Protein AF-M2QZN6-F1 (afdb_monomer_lite)

Radius of gyration: 25.5 Å; chains: 1; bounding box: 57×61×71 Å

Secondary structure (DSSP, 8-state):
----TTTTTSPPS-THHHHHHHHHHHHHHHHTT-S---STTHHHHHHHH-----HHHHHGGGGEEEEEEB-TT--B--TTTS-SS-GGGS-TTTEEEE-SEEEPS---TT--PEEEEETTT--EEEES-TTT-EEEEHHHHHHHHHH-TT--HHHHHHHHHHH-TT-TTSSTT---GGGTT-SSS--TT--TT-HHHHHHHHHHHHHSS--HHHHHHHHHSTT-GGGGS-TT---HHHHHHHHHHHHHHHHHHHHH---------TT---GGGS-HHHHHHHHHHS-HHHHHHHHHT-HHHHHHHGGGHHHHHHHHHHHH-GGGSPPPGGGGGGTHHHHHHHHHHHHHHHHHHHHHTS---S----HHHHHHHHHH-HHHHHHHHHHHHHHHHHHHHHHTTSS---

pLDDT: mean 71.88, std 19.1, range [26.75, 97.06]

Sequence (406 aa):
MGYDSTCFISGYPVASCLNHVMTDYRDDLVEARLSGVAHNAYSDAMNRLLQPYTEEDEVTRQDMVLLGPFTPEDAYIHPLDVPREPVDAVRAGLIRAIHDVVPGGAPGDETQEAVFTARETGLKYAARARRHLAFVNAAALRILACAAPALTVQRLWVLKMKSEPFAERGIGGIDYGPVDQGGHYLQLHAVTADAHFDEWMVRLLRHGEPTEEDRWEMMMGAGNMWVFVRPDLFPVAEAIAQNGRSAQMRQIEHHTRRPVDVRPDARRFTFEGLPLDVLLLICSELTFAEILATSACSHRLFRTLSPNIDSVAYARLSRHERWYLPPEEDTGPWAHDRHWFEQRSAAAWAAQETLAGRDVGERRFPWFEYAKACRRSPSMRNRARIWHVAKQLEQLACRYGLFRDT

Foldseek 3Di:
DDLFAACLLAQALDPVVVVVLVVVVVVVVCVVPPPDDDDPVQVVLVVVVCDDDDPVSVVSLFFKKKWFFADPVRHHDPVVNPPVDPPVPSPLVRTDIQTNKDFDPDPDPPAPWTWIARPVPRDIDTHNDSQTMHIHTNLSVLLLCQLFVVCDSSLLSSQSCPQDSDDSQYRPPFCSDPSNLDPDDFCCPSVVPDPVSVVLVVVCVVVSDADPVRVLCCLPNPVVSLLNDALLDQCQLQLLVCVVVVCVLVVVLVVVPDPPPPPPPVPDPDLLPDDLVVNLVVLLVDDLVVLVVQLVVDVSSVNSCVVCVLVSLVSNCVPPVVLSDQDDPPSPPSCVSVVVSVVVNVVSVVVVCVVVVDDPPDPDRNSSSSVVVLVSDSSNVNSSSSSSSSNSSSVSSCVVVVDDDD

Structure (mmCIF, N/CA/C/O backbone):
data_AF-M2QZN6-F1
#
_entry.id   AF-M2QZN6-F1
#
loop_
_atom_site.group_PDB
_atom_site.id
_atom_site.type_symbol
_atom_site.label_atom_id
_atom_site.label_alt_id
_atom_site.label_comp_id
_atom_site.label_asym_id
_atom_site.label_entity_id
_atom_site.label_seq_id
_atom_site.pdbx_PDB_ins_code
_atom_site.Cartn_x
_atom_site.Cartn_y
_atom_site.Cartn_z
_atom_site.occupancy
_atom_site.B_iso_or_equiv
_atom_site.auth_seq_id
_atom_site.auth_comp_id
_atom_site.auth_asym_id
_atom_site.auth_atom_id
_atom_site.pdbx_PDB_model_num
ATOM 1 N N . MET A 1 1 ? 6.110 13.125 -23.639 1.00 26.75 1 MET A N 1
ATOM 2 C CA . MET A 1 1 ? 6.485 11.722 -23.960 1.00 26.75 1 MET A CA 1
ATOM 3 C C . MET A 1 1 ? 6.575 10.913 -22.663 1.00 26.75 1 MET A C 1
ATOM 5 O O . MET A 1 1 ? 7.553 11.059 -21.946 1.00 26.75 1 MET A O 1
ATOM 9 N N . GLY A 1 2 ? 5.557 10.103 -22.345 1.00 35.88 2 GLY A N 1
ATOM 10 C CA . GLY A 1 2 ? 5.409 9.402 -21.054 1.00 35.88 2 GLY A CA 1
ATOM 11 C C . GLY A 1 2 ? 6.319 8.180 -20.868 1.00 35.88 2 GLY A C 1
ATOM 12 O O . GLY A 1 2 ? 6.617 7.473 -21.831 1.00 35.88 2 GLY A O 1
ATOM 13 N N . TYR A 1 3 ? 6.801 7.960 -19.643 1.00 41.97 3 TYR A N 1
ATOM 14 C CA . TYR A 1 3 ? 7.689 6.865 -19.225 1.00 41.97 3 TYR A CA 1
ATOM 15 C C . TYR A 1 3 ? 6.861 5.631 -18.796 1.00 41.97 3 TYR A C 1
ATOM 17 O O . TYR A 1 3 ? 6.784 5.330 -17.613 1.00 41.97 3 TYR A O 1
ATOM 25 N N . ASP A 1 4 ? 6.181 4.938 -19.719 1.00 44.62 4 ASP A N 1
ATOM 26 C CA . ASP A 1 4 ? 4.982 4.163 -19.322 1.00 44.62 4 ASP A CA 1
ATOM 27 C C . ASP A 1 4 ? 5.138 2.665 -18.994 1.00 44.62 4 ASP A C 1
ATOM 29 O O . ASP A 1 4 ? 4.380 2.159 -18.176 1.00 44.62 4 ASP A O 1
ATOM 33 N N . SER A 1 5 ? 6.094 1.899 -19.531 1.00 37.72 5 SER A N 1
ATOM 34 C CA . SER A 1 5 ? 5.909 0.424 -19.567 1.00 37.72 5 SER A CA 1
ATOM 35 C C . SER A 1 5 ? 6.046 -0.345 -18.233 1.00 37.72 5 SER A C 1
ATOM 37 O O . SER A 1 5 ? 5.773 -1.544 -18.188 1.00 37.72 5 SER A O 1
ATOM 39 N N . THR A 1 6 ? 6.439 0.294 -17.128 1.00 43.25 6 THR A N 1
ATOM 40 C CA . THR A 1 6 ? 6.398 -0.305 -15.767 1.00 43.25 6 THR A CA 1
ATOM 41 C C . THR A 1 6 ? 5.898 0.634 -14.683 1.00 43.25 6 THR A C 1
ATOM 43 O O . THR A 1 6 ? 5.848 0.246 -13.511 1.00 43.25 6 THR A O 1
ATOM 46 N N . CYS A 1 7 ? 5.405 1.809 -15.082 1.00 49.59 7 CYS A N 1
ATOM 47 C CA . CYS A 1 7 ? 4.756 2.734 -14.167 1.00 49.59 7 CYS A CA 1
ATOM 48 C C . CYS A 1 7 ? 3.475 2.157 -13.538 1.00 49.59 7 CYS A C 1
ATOM 50 O O . CYS A 1 7 ? 2.935 2.731 -12.608 1.00 49.59 7 CYS A O 1
ATOM 52 N N . PHE A 1 8 ? 2.994 0.997 -13.990 1.00 52.66 8 PHE A N 1
ATOM 53 C CA . PHE A 1 8 ? 1.755 0.380 -13.518 1.00 52.66 8 PHE A CA 1
ATOM 54 C C . PHE A 1 8 ? 1.855 -0.249 -12.119 1.00 52.66 8 PHE A C 1
ATOM 56 O O . PHE A 1 8 ? 0.864 -0.258 -11.383 1.00 52.66 8 PHE A O 1
ATOM 63 N N . ILE A 1 9 ? 3.045 -0.723 -11.719 1.00 52.81 9 ILE A N 1
ATOM 64 C CA . ILE A 1 9 ? 3.308 -1.184 -10.341 1.00 52.81 9 ILE A CA 1
ATOM 65 C C . ILE A 1 9 ? 3.603 0.020 -9.433 1.00 52.81 9 ILE A C 1
ATOM 67 O O . ILE A 1 9 ? 3.348 -0.029 -8.236 1.00 52.81 9 ILE A O 1
ATOM 71 N N . SER A 1 10 ? 4.104 1.128 -9.977 1.00 51.44 10 SER A N 1
ATOM 72 C CA . SER A 1 10 ? 4.446 2.312 -9.195 1.00 51.44 10 SER A CA 1
ATOM 73 C C . SER A 1 10 ? 3.294 3.305 -9.101 1.00 51.44 10 SER A C 1
ATOM 75 O O . SER A 1 10 ? 2.750 3.732 -10.110 1.00 51.44 10 SER A O 1
ATOM 77 N N . GLY A 1 11 ? 2.978 3.785 -7.900 1.00 44.12 11 GLY A N 1
ATOM 78 C CA . GLY A 1 11 ? 2.454 5.147 -7.824 1.00 44.12 11 GLY A CA 1
ATOM 79 C C . GLY A 1 11 ? 3.472 6.090 -8.461 1.00 44.12 11 GLY A C 1
ATOM 80 O O . GLY A 1 11 ? 4.672 5.935 -8.211 1.00 44.12 11 GLY A O 1
ATOM 81 N N . TYR A 1 12 ? 3.030 7.010 -9.322 1.00 45.12 12 TYR A N 1
ATOM 82 C CA . TYR A 1 12 ? 3.935 8.035 -9.840 1.00 45.12 12 TYR A CA 1
ATOM 83 C C . TYR A 1 12 ? 4.616 8.745 -8.662 1.00 45.12 12 TYR A C 1
ATOM 85 O O . TYR A 1 12 ? 3.976 8.983 -7.639 1.00 45.12 12 TYR A O 1
ATOM 93 N N . PRO A 1 13 ? 5.909 9.077 -8.762 1.00 36.53 13 PRO A N 1
ATOM 94 C CA . PRO A 1 13 ? 6.612 9.686 -7.644 1.00 36.53 13 PRO A CA 1
ATOM 95 C C . PRO A 1 13 ? 6.157 11.118 -7.320 1.00 36.53 13 PRO A C 1
ATOM 97 O O . PRO A 1 13 ? 6.645 11.666 -6.339 1.00 36.53 13 PRO A O 1
ATOM 100 N N . VAL A 1 14 ? 5.262 11.762 -8.088 1.00 41.94 14 VAL A N 1
ATOM 101 C CA . VAL A 1 14 ? 5.039 13.204 -7.905 1.00 41.94 14 VAL A CA 1
ATOM 102 C C . VAL A 1 14 ? 3.626 13.688 -8.243 1.00 41.94 14 VAL A C 1
ATOM 104 O O . VAL A 1 14 ? 3.119 13.484 -9.345 1.00 41.94 14 VAL A O 1
ATOM 107 N N . ALA A 1 15 ? 3.059 14.485 -7.332 1.00 33.88 15 ALA A N 1
ATOM 108 C CA . ALA A 1 15 ? 1.931 15.381 -7.595 1.00 33.88 15 ALA A CA 1
ATOM 109 C C . ALA A 1 15 ? 2.261 16.475 -8.640 1.00 33.88 15 ALA A C 1
ATOM 111 O O . ALA A 1 15 ? 1.367 17.151 -9.128 1.00 33.88 15 ALA A O 1
ATOM 112 N N . SER A 1 16 ? 3.518 16.649 -9.062 1.00 36.59 16 SER A N 1
ATOM 113 C CA . SER A 1 16 ? 3.867 17.564 -10.160 1.00 36.59 16 SER A CA 1
ATOM 114 C C . SER A 1 16 ? 3.397 17.053 -11.527 1.00 36.59 16 SER A C 1
ATOM 116 O O . SER A 1 16 ? 3.190 17.854 -12.437 1.00 36.59 16 SER A O 1
ATOM 118 N N . CYS A 1 17 ? 3.134 15.749 -11.670 1.00 38.88 17 CYS A N 1
ATOM 119 C CA . CYS A 1 17 ? 2.478 15.218 -12.861 1.00 38.88 17 CYS A CA 1
ATOM 120 C C . CYS A 1 17 ? 0.995 15.600 -12.917 1.00 38.88 17 CYS A C 1
ATOM 122 O O . CYS A 1 17 ? 0.486 15.726 -14.018 1.00 38.88 17 CYS A O 1
ATOM 124 N N . LEU A 1 18 ? 0.319 15.892 -11.793 1.00 37.91 18 LEU A N 1
ATOM 125 C CA . LEU A 1 18 ? -0.988 16.565 -11.854 1.00 37.91 18 LEU A CA 1
ATOM 126 C C . LEU A 1 18 ? -0.860 17.892 -12.598 1.00 37.91 18 LEU A C 1
ATOM 128 O O . LEU A 1 18 ? -1.721 18.212 -13.399 1.00 37.91 18 LEU A O 1
ATOM 132 N N . ASN A 1 19 ? 0.213 18.651 -12.351 1.00 38.59 19 ASN A N 1
ATOM 133 C CA . ASN A 1 19 ? 0.427 19.930 -13.019 1.00 38.59 19 ASN A CA 1
ATOM 134 C C . ASN A 1 19 ? 0.711 19.732 -14.506 1.00 38.59 19 ASN A C 1
ATOM 136 O O . ASN A 1 19 ? 0.134 20.453 -15.305 1.00 38.59 19 ASN A O 1
ATOM 140 N N . HIS A 1 20 ? 1.540 18.757 -14.898 1.00 39.50 20 HIS A N 1
ATOM 141 C CA . HIS A 1 20 ? 1.741 18.442 -16.320 1.00 39.50 20 HIS A CA 1
ATOM 142 C C . HIS A 1 20 ? 0.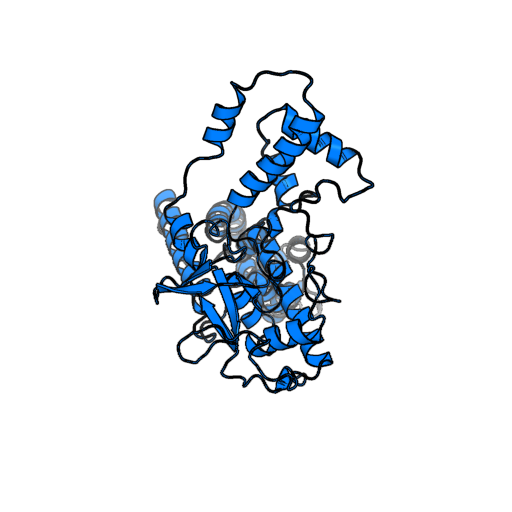467 17.939 -16.987 1.00 39.50 20 HIS A C 1
ATOM 144 O O . HIS A 1 20 ? 0.142 18.410 -18.061 1.00 39.50 20 HIS A O 1
ATOM 150 N N . VAL A 1 21 ? -0.312 17.084 -16.330 1.00 39.78 21 VAL A N 1
ATOM 151 C CA . VAL A 1 21 ? -1.560 16.578 -16.902 1.00 39.78 21 VAL A CA 1
ATOM 152 C C . VAL A 1 21 ? -2.623 17.668 -16.970 1.00 39.78 21 VAL A C 1
ATOM 154 O O . VAL A 1 21 ? -3.276 17.795 -17.990 1.00 39.78 21 VAL A O 1
ATOM 157 N N . MET A 1 22 ? -2.752 18.521 -15.952 1.00 42.62 22 MET A N 1
ATOM 158 C CA . MET A 1 22 ? -3.617 19.706 -15.995 1.00 42.62 22 MET A CA 1
ATOM 159 C C . MET A 1 22 ? -3.134 20.742 -17.021 1.00 42.62 22 MET A C 1
ATOM 161 O O . MET A 1 22 ? -3.959 21.498 -17.522 1.00 42.62 22 MET A O 1
ATOM 165 N N . THR A 1 23 ? -1.832 20.791 -17.335 1.00 46.97 23 THR A N 1
ATOM 166 C CA . THR A 1 23 ? -1.260 21.650 -18.389 1.00 46.97 23 THR A CA 1
ATOM 167 C C . THR A 1 23 ? -1.550 21.071 -19.772 1.00 46.97 23 THR A C 1
ATOM 169 O O . THR A 1 23 ? -2.110 21.786 -20.589 1.00 46.97 23 THR A O 1
ATOM 172 N N . ASP A 1 24 ? -1.300 19.780 -19.998 1.00 42.75 24 ASP A N 1
ATOM 173 C CA . ASP A 1 24 ? -1.581 19.085 -21.262 1.00 42.75 24 ASP A CA 1
ATOM 174 C C . ASP A 1 24 ? -3.092 19.109 -21.575 1.00 42.75 24 ASP A C 1
ATOM 176 O O . ASP A 1 24 ? -3.499 19.509 -22.661 1.00 42.75 24 ASP A O 1
ATOM 180 N N . TYR A 1 25 ? -3.951 18.811 -20.587 1.00 45.28 25 TYR A N 1
ATOM 181 C CA . TYR A 1 25 ? -5.410 18.906 -20.742 1.00 45.28 25 TYR A CA 1
ATOM 182 C C . TYR A 1 25 ? -5.866 20.337 -21.009 1.00 45.28 25 TYR A C 1
ATOM 184 O O . TYR A 1 25 ? -6.856 20.559 -21.701 1.00 45.28 25 TYR A O 1
ATOM 192 N N . ARG A 1 26 ? -5.179 21.324 -20.423 1.00 48.44 26 ARG A N 1
ATOM 193 C CA . ARG A 1 26 ? -5.473 22.735 -20.649 1.00 48.44 26 ARG A CA 1
ATOM 194 C C . ARG A 1 26 ? -5.043 23.161 -22.037 1.00 48.44 26 ARG A C 1
ATOM 196 O O . ARG A 1 26 ? -5.796 23.920 -22.617 1.00 48.44 26 ARG A O 1
ATOM 203 N N . ASP A 1 27 ? -3.910 22.715 -22.557 1.00 46.84 27 ASP A N 1
ATOM 204 C CA . ASP A 1 27 ? -3.474 23.055 -23.912 1.00 46.84 27 ASP A CA 1
ATOM 205 C C . ASP A 1 27 ? -4.438 22.448 -24.945 1.00 46.84 27 ASP A C 1
ATOM 207 O O . ASP A 1 27 ? -4.910 23.170 -25.826 1.00 46.84 27 ASP A O 1
ATOM 211 N N . ASP A 1 28 ? -4.893 21.212 -24.722 1.00 44.75 28 ASP A N 1
ATOM 212 C CA . ASP A 1 28 ? -5.930 20.561 -25.533 1.00 44.75 28 ASP A CA 1
ATOM 213 C C . ASP A 1 28 ? -7.305 21.268 -25.414 1.00 44.75 28 ASP A C 1
ATOM 215 O O . ASP A 1 28 ? -8.012 21.476 -26.406 1.00 44.75 28 ASP A O 1
ATOM 219 N N . LEU A 1 29 ? -7.700 21.712 -24.210 1.00 43.66 29 LEU A N 1
ATOM 220 C CA . LEU A 1 29 ? -8.939 22.483 -23.995 1.00 43.66 29 LEU A CA 1
ATOM 221 C C . LEU A 1 29 ? -8.840 23.945 -24.436 1.00 43.66 29 LEU A C 1
ATOM 223 O O . LEU A 1 29 ? -9.863 24.541 -24.764 1.00 43.66 29 LEU A O 1
ATOM 227 N N . VAL A 1 30 ? -7.656 24.552 -24.406 1.00 46.91 30 VAL A N 1
ATOM 228 C CA . VAL A 1 30 ? -7.392 25.917 -24.872 1.00 46.91 30 VAL A CA 1
ATOM 229 C C . VAL A 1 30 ? -7.416 25.923 -26.391 1.00 46.91 30 VAL A C 1
ATOM 231 O O . VAL A 1 30 ? -8.093 26.788 -26.941 1.00 46.91 30 VAL A O 1
ATOM 234 N N . GLU A 1 31 ? -6.826 24.932 -27.066 1.00 46.59 31 GLU A N 1
ATOM 235 C CA . GLU A 1 31 ? -7.016 24.733 -28.509 1.00 46.59 31 GLU A CA 1
ATOM 236 C C . GLU A 1 31 ? -8.497 24.522 -28.862 1.00 46.59 31 GLU A C 1
ATOM 238 O O . GLU A 1 31 ? -8.995 25.136 -29.808 1.00 46.59 31 GLU A O 1
ATOM 243 N N . ALA A 1 32 ? -9.248 23.770 -28.048 1.00 41.38 32 ALA A N 1
ATOM 244 C CA . ALA A 1 32 ? -10.694 23.602 -28.230 1.00 41.38 32 ALA A CA 1
ATOM 245 C C . ALA A 1 32 ? -11.526 24.865 -27.910 1.00 41.38 32 ALA A C 1
ATOM 247 O O . ALA A 1 32 ? -12.707 24.938 -28.264 1.00 41.38 32 ALA A O 1
ATOM 248 N N . ARG A 1 33 ? -10.952 25.865 -27.225 1.00 42.22 33 ARG A N 1
ATOM 249 C CA . ARG A 1 33 ? -11.697 26.988 -26.626 1.00 42.22 33 ARG A CA 1
ATOM 250 C C . ARG A 1 33 ? -11.047 28.352 -26.851 1.00 42.22 33 ARG A C 1
ATOM 252 O O . ARG A 1 33 ? -11.310 29.285 -26.088 1.00 42.22 33 ARG A O 1
ATOM 259 N N . LEU A 1 34 ? -10.286 28.508 -27.938 1.00 43.38 34 LEU A N 1
ATOM 260 C CA . LEU A 1 34 ? -9.894 29.793 -28.538 1.00 43.38 34 LEU A CA 1
ATOM 261 C C . LEU A 1 34 ? -11.126 30.586 -29.047 1.00 43.38 34 LEU A C 1
ATOM 263 O O . LEU A 1 34 ? -11.239 30.947 -30.214 1.00 43.38 34 LEU A O 1
ATOM 267 N N . SER A 1 35 ? -12.049 30.905 -28.132 1.00 43.69 35 SER A N 1
ATOM 268 C CA . SER A 1 35 ? -13.144 31.871 -28.262 1.00 43.69 35 SER A CA 1
ATOM 269 C C . SER A 1 35 ? -13.063 32.971 -27.185 1.00 43.69 35 SER A C 1
ATOM 271 O O . SER A 1 35 ? -14.082 33.525 -26.782 1.00 43.69 35 SER A O 1
ATOM 273 N N . GLY A 1 36 ? -11.847 33.281 -26.719 1.00 47.88 36 GLY A N 1
ATOM 274 C CA . GLY A 1 36 ? -11.495 34.546 -26.064 1.00 47.88 36 GLY A CA 1
ATOM 275 C C . GLY A 1 36 ? -11.960 34.737 -24.616 1.00 47.88 36 GLY A C 1
ATOM 276 O O . GLY A 1 36 ? -13.018 35.308 -24.382 1.00 47.88 36 GLY A O 1
ATOM 277 N N . VAL A 1 37 ? -11.108 34.398 -23.638 1.00 41.50 37 VAL A N 1
ATOM 278 C CA . VAL A 1 37 ? -11.142 34.985 -22.280 1.00 41.50 37 VAL A CA 1
ATOM 279 C C . VAL A 1 37 ? -9.711 35.169 -21.745 1.00 41.50 37 VAL A C 1
ATOM 281 O O . VAL A 1 37 ? -8.831 34.347 -21.988 1.00 41.50 37 VAL A O 1
ATOM 284 N N . ALA A 1 38 ? -9.493 36.294 -21.055 1.00 46.22 38 ALA A N 1
ATOM 285 C CA . ALA A 1 38 ? -8.208 36.879 -20.674 1.00 46.22 38 ALA A CA 1
ATOM 286 C C . ALA A 1 38 ? -7.396 36.093 -19.620 1.00 46.22 38 ALA A C 1
ATOM 288 O O . ALA A 1 38 ? -7.928 35.536 -18.664 1.00 46.22 38 ALA A O 1
ATOM 289 N N . HIS A 1 39 ? -6.071 36.136 -19.789 1.00 47.78 39 HIS A N 1
ATOM 290 C CA . HIS A 1 39 ? -5.070 35.214 -19.237 1.00 47.78 39 HIS A CA 1
ATOM 291 C C . HIS A 1 39 ? -4.525 35.570 -17.833 1.00 47.78 39 HIS A C 1
ATOM 293 O O . HIS A 1 39 ? -3.763 34.800 -17.254 1.00 47.78 39 HIS A O 1
ATOM 299 N N . ASN A 1 40 ? -4.900 36.717 -17.254 1.00 40.69 40 ASN A N 1
ATOM 300 C CA . ASN A 1 40 ? -4.046 37.357 -16.238 1.00 40.69 40 ASN A CA 1
ATOM 301 C C . ASN A 1 40 ? -4.440 37.097 -14.770 1.00 40.69 40 ASN A C 1
ATOM 303 O O . ASN A 1 40 ? -3.596 37.251 -13.900 1.00 40.69 40 ASN A O 1
ATOM 307 N N . ALA A 1 41 ? -5.665 36.647 -14.472 1.00 37.47 41 ALA A N 1
ATOM 308 C CA . ALA A 1 41 ? -6.057 36.249 -13.105 1.00 37.47 41 ALA A CA 1
ATOM 309 C C . ALA A 1 41 ? -5.704 34.779 -12.777 1.00 37.47 41 ALA A C 1
ATOM 311 O O . ALA A 1 41 ? -5.713 34.363 -11.623 1.00 37.47 41 ALA A O 1
ATOM 312 N N . TYR A 1 42 ? -5.375 33.995 -13.808 1.00 39.81 42 TYR A N 1
ATOM 313 C CA . TYR A 1 42 ? -5.156 32.549 -13.748 1.00 39.81 42 TYR A CA 1
ATOM 314 C C . TYR A 1 42 ? -3.762 32.171 -13.216 1.00 39.81 42 TYR A C 1
ATOM 316 O O . TYR A 1 42 ? -3.611 31.180 -12.505 1.00 39.81 42 TYR A O 1
ATOM 324 N N . SER A 1 43 ? -2.742 32.981 -13.522 1.00 37.41 43 SER A N 1
ATOM 325 C CA . SER A 1 43 ? -1.364 32.731 -13.081 1.00 37.41 43 SER A CA 1
ATOM 326 C C . SER A 1 43 ? -1.209 32.832 -11.562 1.00 37.41 43 SER A C 1
ATOM 328 O O . SER A 1 43 ? -0.421 32.093 -10.985 1.00 37.41 43 SER A O 1
ATOM 330 N N . ASP A 1 44 ? -1.971 33.705 -10.901 1.00 35.38 44 ASP A N 1
ATOM 331 C CA . ASP A 1 44 ? -1.822 33.953 -9.464 1.00 35.38 44 ASP A CA 1
ATOM 332 C C . ASP A 1 44 ? -2.529 32.904 -8.593 1.00 35.38 44 ASP A C 1
ATOM 334 O O . ASP A 1 44 ? -2.038 32.592 -7.509 1.00 35.38 44 ASP A O 1
ATOM 338 N N . ALA A 1 45 ? -3.635 32.315 -9.065 1.00 34.03 45 ALA A N 1
ATOM 339 C CA . ALA A 1 45 ? -4.290 31.177 -8.407 1.00 34.03 45 ALA A CA 1
ATOM 340 C C . ALA A 1 45 ? -3.482 29.879 -8.595 1.00 34.03 45 ALA A C 1
ATOM 342 O O . ALA A 1 45 ? -3.273 29.129 -7.640 1.00 34.03 45 ALA A O 1
ATOM 343 N N . MET A 1 46 ? -2.918 29.672 -9.794 1.00 33.53 46 MET A N 1
ATOM 344 C CA . MET A 1 46 ? -1.970 28.588 -10.067 1.00 33.53 46 MET A CA 1
ATOM 345 C C . MET A 1 46 ? -0.704 28.725 -9.221 1.00 33.53 46 MET A C 1
ATOM 347 O O . MET A 1 46 ? -0.334 27.774 -8.553 1.00 33.53 46 MET A O 1
ATOM 351 N N . ASN A 1 47 ? -0.084 29.904 -9.133 1.00 35.69 47 ASN A N 1
ATOM 352 C CA . ASN A 1 47 ? 1.114 30.110 -8.307 1.00 35.69 47 ASN A CA 1
ATOM 353 C C . ASN A 1 47 ? 0.881 29.859 -6.802 1.00 35.69 47 ASN A C 1
ATOM 355 O O . ASN A 1 47 ? 1.821 29.513 -6.088 1.00 35.69 47 ASN A O 1
ATOM 359 N N . ARG A 1 48 ? -0.363 29.979 -6.313 1.00 33.78 48 ARG A N 1
ATOM 360 C CA . ARG A 1 48 ? -0.739 29.617 -4.931 1.00 33.78 48 ARG A CA 1
ATOM 361 C C . ARG A 1 48 ? -0.951 28.111 -4.736 1.00 33.78 48 ARG A C 1
ATOM 363 O O . ARG A 1 48 ? -0.694 27.617 -3.643 1.00 33.78 48 ARG A O 1
ATOM 370 N N . LEU A 1 49 ? -1.367 27.390 -5.780 1.00 30.77 49 LEU A N 1
ATOM 371 C CA . LEU A 1 49 ? -1.406 25.918 -5.847 1.00 30.77 49 LEU A CA 1
ATOM 372 C C . LEU A 1 49 ? -0.024 25.294 -6.141 1.00 30.77 49 LEU A C 1
ATOM 374 O O . LEU A 1 49 ? 0.194 24.123 -5.845 1.00 30.77 49 LEU A O 1
ATOM 378 N N . LEU A 1 50 ? 0.902 26.086 -6.688 1.00 35.12 50 LEU A N 1
ATOM 379 C CA . LEU A 1 50 ? 2.276 25.745 -7.076 1.00 35.12 50 LEU A CA 1
ATOM 380 C C . LEU A 1 50 ? 3.327 26.189 -6.036 1.00 35.12 50 LEU A C 1
ATOM 382 O O . LEU A 1 50 ? 4.468 26.469 -6.412 1.00 35.12 50 LEU A O 1
ATOM 386 N N . GLN A 1 51 ? 2.985 26.286 -4.741 1.00 27.86 51 GLN A N 1
ATOM 387 C CA . GLN A 1 51 ? 4.023 26.522 -3.730 1.00 27.86 51 GLN A CA 1
ATOM 388 C C . GLN A 1 51 ? 5.134 25.457 -3.844 1.00 27.86 51 GLN A C 1
ATOM 390 O O . GLN A 1 51 ? 4.843 24.284 -4.092 1.00 27.86 51 GLN A O 1
ATOM 395 N N . PRO A 1 52 ? 6.406 25.878 -3.736 1.00 31.70 52 PRO A N 1
ATOM 396 C CA . PRO A 1 52 ? 7.557 25.071 -4.109 1.00 31.70 52 PRO A CA 1
ATOM 397 C C . PRO A 1 52 ? 7.757 23.913 -3.133 1.00 31.70 52 PRO A C 1
ATOM 399 O O . PRO A 1 52 ? 7.497 24.060 -1.942 1.00 31.70 52 PRO A O 1
ATOM 402 N N . TYR A 1 53 ? 8.248 22.800 -3.686 1.00 30.06 53 TYR A N 1
ATOM 403 C CA . TYR A 1 53 ? 8.999 21.723 -3.036 1.00 30.06 53 TYR A CA 1
ATOM 404 C C . TYR A 1 53 ? 9.252 21.926 -1.537 1.00 30.06 53 TYR A C 1
ATOM 406 O O . TYR A 1 53 ? 9.966 22.849 -1.138 1.00 30.06 53 TYR A O 1
ATOM 414 N N . THR A 1 54 ? 8.737 21.020 -0.712 1.00 38.28 54 THR A N 1
ATOM 415 C CA . THR A 1 54 ? 9.237 20.880 0.659 1.00 38.28 54 THR A CA 1
ATOM 416 C C . THR A 1 54 ? 10.595 20.165 0.633 1.00 38.28 54 THR A C 1
ATOM 418 O O . THR A 1 54 ? 10.885 19.418 -0.300 1.00 38.28 54 THR A O 1
ATOM 421 N N . GLU A 1 55 ? 11.441 20.334 1.654 1.00 38.16 55 GLU A N 1
ATOM 422 C CA . GLU A 1 55 ? 12.678 19.531 1.797 1.00 38.16 55 GLU A CA 1
ATOM 423 C C . GLU A 1 55 ? 12.381 18.012 1.805 1.00 38.16 55 GLU A C 1
ATOM 425 O O . GLU A 1 55 ? 13.221 17.195 1.436 1.00 38.16 55 GLU A O 1
ATOM 430 N N . GLU A 1 56 ? 11.146 17.628 2.140 1.00 39.44 56 GLU A N 1
ATOM 431 C CA . GLU A 1 56 ? 10.638 16.256 2.096 1.00 39.44 56 GLU A CA 1
ATOM 432 C C . GLU A 1 56 ? 10.380 15.750 0.651 1.00 39.44 56 GLU A C 1
ATOM 434 O O . GLU A 1 56 ? 10.504 14.549 0.374 1.00 39.44 56 GLU A O 1
ATOM 439 N N . ASP A 1 57 ? 10.127 16.665 -0.296 1.00 37.72 57 ASP A N 1
ATOM 440 C CA . ASP A 1 57 ? 9.986 16.400 -1.738 1.00 37.72 57 ASP A CA 1
ATOM 441 C C . ASP A 1 57 ? 11.347 16.275 -2.471 1.00 37.72 57 ASP A C 1
ATOM 443 O O . ASP A 1 57 ? 11.438 15.716 -3.567 1.00 37.72 57 ASP A O 1
ATOM 447 N N . GLU A 1 58 ? 12.442 16.773 -1.881 1.00 37.88 58 GLU A N 1
ATOM 448 C CA . GLU A 1 58 ? 13.801 16.568 -2.413 1.00 37.88 58 GLU A CA 1
ATOM 449 C C . GLU A 1 58 ? 14.405 15.222 -1.991 1.00 37.88 58 GLU A C 1
ATOM 451 O O . GLU A 1 58 ? 15.121 14.596 -2.780 1.00 37.88 58 GLU A O 1
ATOM 456 N N . VAL A 1 59 ? 14.058 14.720 -0.801 1.00 44.91 59 VAL A N 1
ATOM 457 C CA . VAL A 1 59 ? 14.435 13.368 -0.347 1.00 44.91 59 VAL A CA 1
ATOM 458 C C . VAL A 1 59 ? 13.765 12.283 -1.211 1.00 44.91 59 VAL A C 1
ATOM 460 O O . VAL A 1 59 ? 14.330 11.217 -1.431 1.00 44.91 59 VAL A O 1
ATOM 463 N N . THR A 1 60 ? 12.608 12.572 -1.811 1.00 43.09 60 THR A N 1
ATOM 464 C CA . THR A 1 60 ? 11.836 11.643 -2.665 1.00 43.09 60 THR A CA 1
ATOM 465 C C . THR A 1 60 ? 12.348 11.466 -4.090 1.00 43.09 60 THR A C 1
ATOM 467 O O . THR A 1 60 ? 11.893 10.569 -4.804 1.00 43.09 60 THR A O 1
ATOM 470 N N . ARG A 1 61 ? 13.350 12.241 -4.524 1.00 45.78 61 ARG A N 1
ATOM 471 C CA . ARG A 1 61 ? 14.077 11.946 -5.774 1.00 45.78 61 ARG A CA 1
ATOM 472 C C . ARG A 1 61 ? 14.890 10.642 -5.708 1.00 45.78 61 ARG A C 1
ATOM 474 O O . ARG A 1 61 ? 15.358 10.198 -6.750 1.00 45.78 61 ARG A O 1
ATOM 481 N N . GLN A 1 62 ? 15.009 10.028 -4.529 1.00 56.28 62 GLN A N 1
ATOM 482 C CA . GLN A 1 62 ? 15.733 8.775 -4.285 1.00 56.28 62 GLN A CA 1
ATOM 483 C C . GLN A 1 62 ? 14.946 7.503 -4.659 1.00 56.28 62 GLN A C 1
ATOM 485 O O . GLN A 1 62 ? 15.497 6.402 -4.639 1.00 56.28 62 GLN A O 1
ATOM 490 N N . ASP A 1 63 ? 13.668 7.627 -5.037 1.00 67.81 63 ASP A N 1
ATOM 491 C CA . ASP A 1 63 ? 12.758 6.481 -5.162 1.00 67.81 63 ASP A CA 1
ATOM 492 C C . ASP A 1 63 ? 12.622 5.900 -6.576 1.00 67.81 63 ASP A C 1
ATOM 494 O O . ASP A 1 63 ? 11.898 4.920 -6.758 1.00 67.81 63 ASP A O 1
ATOM 498 N N . MET A 1 64 ? 13.272 6.453 -7.605 1.00 75.81 64 MET A N 1
ATOM 499 C CA . MET A 1 64 ? 13.210 5.830 -8.930 1.00 75.81 64 MET A CA 1
ATOM 500 C C . MET A 1 64 ? 14.213 4.680 -9.016 1.00 75.81 64 MET A C 1
ATOM 502 O O . MET A 1 64 ? 15.402 4.848 -8.747 1.00 75.81 64 MET A O 1
ATOM 506 N N . VAL A 1 65 ? 13.714 3.510 -9.411 1.00 77.00 65 VAL A N 1
ATOM 507 C CA . VAL A 1 65 ? 14.505 2.297 -9.586 1.00 77.00 65 VAL A CA 1
ATOM 508 C C . VAL A 1 65 ? 14.483 1.879 -11.046 1.00 77.00 65 VAL A C 1
ATOM 510 O O . VAL A 1 65 ? 13.415 1.709 -11.643 1.00 77.00 65 VAL A O 1
ATOM 513 N N . LEU A 1 66 ? 15.672 1.685 -11.608 1.00 81.19 66 LEU A N 1
ATOM 514 C CA . LEU A 1 66 ? 15.860 1.123 -12.935 1.00 81.19 66 LEU A CA 1
ATOM 515 C C . LEU A 1 66 ? 16.098 -0.386 -12.823 1.00 81.19 66 LEU A C 1
ATOM 517 O O . LEU A 1 66 ? 17.073 -0.834 -12.226 1.00 81.19 66 LEU A O 1
ATOM 521 N N . LEU A 1 67 ? 15.205 -1.173 -13.410 1.00 79.19 67 LEU A N 1
ATOM 522 C CA . LEU A 1 67 ? 15.298 -2.626 -13.484 1.00 79.19 67 LEU A CA 1
ATOM 523 C C . LEU A 1 67 ? 15.746 -3.054 -14.876 1.00 79.19 67 LEU A C 1
ATOM 525 O O . LEU A 1 67 ? 15.162 -2.638 -15.880 1.00 79.19 67 LEU A O 1
ATOM 529 N N . GLY A 1 68 ? 16.736 -3.935 -14.942 1.00 82.12 68 GLY A N 1
ATOM 530 C CA . GLY A 1 68 ? 17.251 -4.415 -16.215 1.00 82.12 68 GLY A CA 1
ATOM 531 C C . GLY A 1 68 ? 18.493 -5.287 -16.087 1.00 82.12 68 GLY A C 1
ATOM 532 O O . GLY A 1 68 ? 18.948 -5.558 -14.974 1.00 82.12 68 GLY A O 1
ATOM 533 N N . PRO A 1 69 ? 19.026 -5.747 -17.228 1.00 82.12 69 PRO A N 1
ATOM 534 C CA . PRO A 1 69 ? 20.316 -6.412 -17.301 1.00 82.12 69 PRO A CA 1
ATOM 535 C C . PRO A 1 69 ? 21.465 -5.397 -17.224 1.00 82.12 69 PRO A C 1
ATOM 537 O O . PRO A 1 69 ? 21.588 -4.499 -18.059 1.00 82.12 69 PRO A O 1
ATOM 540 N N . PHE A 1 70 ? 22.329 -5.579 -16.233 1.00 81.69 70 PHE A N 1
ATOM 541 C CA . PHE A 1 70 ? 23.519 -4.781 -15.977 1.00 81.69 70 PHE A CA 1
ATOM 542 C C . PHE A 1 70 ? 24.728 -5.690 -15.736 1.00 81.69 70 PHE A C 1
ATOM 544 O O . PHE A 1 70 ? 24.595 -6.823 -15.263 1.00 81.69 70 PHE A O 1
ATOM 551 N N . THR A 1 71 ? 25.924 -5.204 -16.057 1.00 79.50 71 THR A N 1
ATOM 552 C CA . THR A 1 71 ? 27.175 -5.860 -15.662 1.00 79.50 71 THR A CA 1
ATOM 553 C C . THR A 1 71 ? 27.394 -5.727 -14.144 1.00 79.50 71 THR A C 1
ATOM 555 O O . THR A 1 71 ? 26.688 -4.964 -13.470 1.00 79.50 71 THR A O 1
ATOM 558 N N . PRO A 1 72 ? 28.368 -6.449 -13.555 1.00 76.19 72 PRO A N 1
ATOM 559 C CA . PRO A 1 72 ? 28.765 -6.226 -12.162 1.00 76.19 72 PRO A CA 1
ATOM 560 C C . PRO A 1 72 ? 29.168 -4.769 -11.867 1.00 76.19 72 PRO A C 1
ATOM 562 O O . PRO A 1 72 ? 28.946 -4.286 -10.760 1.00 76.19 72 PRO A O 1
ATOM 565 N N . GLU A 1 73 ? 29.676 -4.055 -12.872 1.00 79.19 73 GLU A N 1
ATOM 566 C CA . GLU A 1 73 ? 30.059 -2.636 -12.833 1.00 79.19 73 GLU A CA 1
ATOM 567 C C . GLU A 1 73 ? 28.901 -1.677 -13.170 1.00 79.19 73 GLU A C 1
ATOM 569 O O . GLU A 1 73 ? 29.137 -0.508 -13.466 1.00 79.19 73 GLU A O 1
ATOM 574 N N . ASP A 1 74 ? 27.657 -2.166 -13.162 1.00 72.88 74 ASP A N 1
ATOM 575 C CA . ASP A 1 74 ? 26.443 -1.404 -13.477 1.00 72.88 74 ASP A CA 1
ATOM 576 C C . ASP A 1 74 ? 26.391 -0.843 -14.911 1.00 72.88 74 ASP A C 1
ATOM 578 O O . ASP A 1 74 ? 25.612 0.055 -15.218 1.00 72.88 74 ASP A O 1
ATOM 582 N N . ALA A 1 75 ? 27.153 -1.403 -15.855 1.00 78.88 75 ALA A N 1
ATOM 583 C CA . ALA A 1 75 ? 26.987 -1.052 -17.263 1.00 78.88 75 ALA A CA 1
ATOM 584 C C . ALA A 1 75 ? 25.737 -1.741 -17.833 1.00 78.88 75 ALA A C 1
ATOM 586 O O . ALA A 1 75 ? 25.565 -2.950 -17.688 1.00 78.88 75 ALA A O 1
ATOM 587 N N . TYR A 1 76 ? 24.853 -0.990 -18.493 1.00 79.62 76 TYR A N 1
ATOM 588 C CA . TYR A 1 76 ? 23.664 -1.562 -19.131 1.00 79.62 76 TYR A CA 1
ATOM 589 C C . TYR A 1 76 ? 24.054 -2.533 -20.254 1.00 79.62 76 TYR A C 1
ATOM 591 O O . TYR A 1 76 ? 24.827 -2.182 -21.145 1.00 79.62 76 TYR A O 1
ATOM 599 N N . ILE A 1 77 ? 23.487 -3.741 -20.227 1.00 76.31 77 ILE A N 1
ATOM 600 C CA . ILE A 1 77 ? 23.696 -4.755 -21.263 1.00 76.31 77 ILE A CA 1
ATOM 601 C C . ILE A 1 77 ? 22.499 -4.705 -22.208 1.00 76.31 77 ILE A C 1
ATOM 603 O O . ILE A 1 77 ? 21.398 -5.129 -21.852 1.00 76.31 77 ILE A O 1
ATOM 607 N N . HIS A 1 78 ? 22.686 -4.197 -23.425 1.00 73.44 78 HIS A N 1
ATOM 608 C CA . HIS A 1 78 ? 21.587 -4.138 -24.380 1.00 73.44 78 HIS A CA 1
ATOM 609 C C . HIS A 1 78 ? 21.150 -5.565 -24.763 1.00 73.44 78 HIS A C 1
ATOM 611 O O . HIS A 1 78 ? 21.992 -6.369 -25.156 1.00 73.44 78 HIS A O 1
ATOM 617 N N . PRO A 1 79 ? 19.854 -5.922 -24.731 1.00 63.47 79 PRO A N 1
ATOM 618 C CA . PRO A 1 79 ? 19.430 -7.288 -25.066 1.00 63.47 79 PRO A CA 1
ATOM 619 C C . PRO A 1 79 ? 19.681 -7.725 -26.509 1.00 63.47 79 PRO A C 1
ATOM 621 O O . PRO A 1 79 ? 19.625 -8.914 -26.788 1.00 63.47 79 PRO A O 1
ATOM 624 N N . LEU A 1 80 ? 19.962 -6.788 -27.421 1.00 64.06 80 LEU A N 1
ATOM 625 C CA . LEU A 1 80 ? 20.462 -7.118 -28.768 1.00 64.06 80 LEU A CA 1
ATOM 626 C C . LEU A 1 80 ? 21.944 -7.517 -28.780 1.00 64.06 80 LEU A C 1
ATOM 628 O O . LEU A 1 80 ? 22.364 -8.204 -29.706 1.00 64.06 80 LEU A O 1
ATOM 632 N N . ASP A 1 81 ? 22.704 -7.101 -27.767 1.00 65.75 81 ASP A N 1
ATOM 633 C CA . ASP A 1 81 ? 24.112 -7.463 -27.584 1.00 65.75 81 ASP A CA 1
ATOM 634 C C . ASP A 1 81 ? 24.246 -8.791 -26.822 1.00 65.75 81 ASP A C 1
ATOM 636 O O . ASP A 1 81 ? 25.295 -9.435 -26.851 1.00 65.75 81 ASP A O 1
ATOM 640 N N . VAL A 1 82 ? 23.169 -9.235 -26.163 1.00 58.94 82 VAL A N 1
ATOM 641 C CA . VAL A 1 82 ? 23.054 -10.593 -25.629 1.00 58.94 82 VAL A CA 1
ATOM 642 C C . VAL A 1 82 ? 22.689 -11.520 -26.795 1.00 58.94 82 VAL A C 1
ATOM 644 O O . VAL A 1 82 ? 21.729 -11.236 -27.517 1.00 58.94 82 VAL A O 1
ATOM 647 N N . PRO A 1 83 ? 23.423 -12.628 -27.018 1.00 56.62 83 PRO A N 1
ATOM 648 C CA . PRO A 1 83 ? 23.038 -13.623 -28.012 1.00 56.62 83 PRO A CA 1
ATOM 649 C C . PRO A 1 83 ? 21.563 -14.003 -27.822 1.00 56.62 83 PRO A C 1
ATOM 651 O O . PRO A 1 83 ? 21.111 -14.106 -26.686 1.00 56.62 83 PRO A O 1
ATOM 654 N N . ARG A 1 84 ? 20.824 -14.257 -28.914 1.00 54.25 84 ARG A N 1
ATOM 655 C CA . ARG A 1 84 ? 19.403 -14.693 -28.933 1.00 54.25 84 ARG A CA 1
ATOM 656 C C . ARG A 1 84 ? 19.102 -15.995 -28.164 1.00 54.25 84 ARG A C 1
ATOM 658 O O . ARG A 1 84 ? 18.044 -16.594 -28.362 1.00 54.25 84 ARG A O 1
ATOM 665 N N . GLU A 1 85 ? 20.023 -16.473 -27.338 1.00 54.25 85 GLU A N 1
ATOM 666 C CA . GLU A 1 85 ? 19.724 -17.472 -26.327 1.00 54.25 85 GLU A CA 1
ATOM 667 C C . GLU A 1 85 ? 18.479 -17.047 -25.532 1.00 54.25 85 GLU A C 1
ATOM 669 O O . GLU A 1 85 ? 18.199 -15.848 -25.404 1.00 54.25 85 GLU A O 1
ATOM 674 N N . PRO A 1 86 ? 17.666 -18.013 -25.068 1.00 57.50 86 PRO A N 1
ATOM 675 C CA . PRO A 1 86 ? 16.408 -17.707 -24.404 1.00 57.50 86 PRO A CA 1
ATOM 676 C C . PRO A 1 86 ? 16.656 -16.703 -23.278 1.00 57.50 86 PRO A C 1
ATOM 678 O O . PRO A 1 86 ? 17.701 -16.739 -22.647 1.00 57.50 86 PRO A O 1
ATOM 681 N N . VAL A 1 87 ? 15.699 -15.821 -22.996 1.00 58.44 87 VAL A N 1
ATOM 682 C CA . VAL A 1 87 ? 15.728 -14.886 -21.848 1.00 58.44 87 VAL A CA 1
ATOM 683 C C . VAL A 1 87 ? 16.156 -15.588 -20.541 1.00 58.44 87 VAL A C 1
ATOM 685 O O . VAL A 1 87 ? 16.758 -14.971 -19.669 1.00 58.44 87 VAL A O 1
ATOM 688 N N . ASP A 1 88 ? 15.917 -16.900 -20.453 1.00 52.94 88 ASP A N 1
ATOM 689 C CA . ASP A 1 88 ? 16.373 -17.817 -19.404 1.00 52.94 88 ASP A CA 1
ATOM 690 C C . ASP A 1 88 ? 17.914 -17.938 -19.256 1.00 52.94 88 ASP A C 1
ATOM 692 O O . ASP A 1 88 ? 18.398 -18.347 -18.204 1.00 52.94 88 ASP A O 1
ATOM 696 N N . ALA A 1 89 ? 18.693 -17.577 -20.280 1.00 51.03 89 ALA A N 1
ATOM 697 C CA . ALA A 1 89 ? 20.157 -17.564 -20.308 1.00 51.03 89 ALA A CA 1
ATOM 698 C C . ALA A 1 89 ? 20.760 -16.262 -19.755 1.00 51.03 89 ALA A C 1
ATOM 700 O O . ALA A 1 89 ? 21.959 -16.223 -19.454 1.00 51.03 89 ALA A O 1
ATOM 701 N N . VAL A 1 90 ? 19.952 -15.205 -19.567 1.00 59.72 90 VAL A N 1
ATOM 702 C CA . VAL A 1 90 ? 20.396 -14.028 -18.813 1.00 59.72 90 VAL A CA 1
ATOM 703 C C . VAL A 1 90 ? 20.661 -14.489 -17.385 1.00 59.72 90 VAL A C 1
ATOM 705 O O . VAL A 1 90 ? 19.742 -14.756 -16.611 1.00 59.72 90 VAL A O 1
ATOM 708 N N . ARG A 1 91 ? 21.947 -14.645 -17.053 1.00 60.12 91 ARG A N 1
ATOM 709 C CA . ARG A 1 91 ? 22.388 -15.170 -15.758 1.00 60.12 91 ARG A CA 1
ATOM 710 C C . ARG A 1 91 ? 21.719 -14.367 -14.648 1.00 60.12 91 ARG A C 1
ATOM 712 O O . ARG A 1 91 ? 21.764 -13.141 -14.673 1.00 60.12 91 ARG A O 1
ATOM 719 N N . ALA A 1 92 ? 21.165 -15.051 -13.647 1.00 57.03 92 ALA A N 1
ATOM 720 C CA . ALA A 1 92 ? 20.442 -14.441 -12.526 1.00 57.03 92 ALA A CA 1
ATOM 721 C C . ALA A 1 92 ? 21.231 -13.341 -11.772 1.00 57.03 92 ALA A C 1
ATOM 723 O O . ALA A 1 92 ? 20.631 -12.560 -11.043 1.00 57.03 92 ALA A O 1
ATOM 724 N N . GLY A 1 93 ? 22.552 -13.242 -11.966 1.00 60.66 93 GLY A N 1
ATOM 725 C CA . GLY A 1 93 ? 23.395 -12.165 -11.435 1.00 60.66 93 GLY A CA 1
ATOM 726 C C . GLY A 1 93 ? 23.476 -10.887 -12.284 1.00 60.66 93 GLY A C 1
ATOM 727 O O . GLY A 1 93 ? 24.050 -9.912 -11.816 1.00 60.66 93 GLY A O 1
ATOM 728 N N . LEU A 1 94 ? 22.934 -10.871 -13.506 1.00 75.19 94 LEU A N 1
ATOM 729 C CA . LEU A 1 94 ? 22.953 -9.695 -14.386 1.00 75.19 94 LEU A CA 1
ATOM 730 C C . LEU A 1 94 ? 21.707 -8.825 -14.219 1.00 75.19 94 LEU A C 1
ATOM 732 O O . LEU A 1 94 ? 21.758 -7.632 -14.478 1.00 75.19 94 LEU A O 1
ATOM 736 N N . ILE A 1 95 ? 20.576 -9.384 -13.781 1.00 79.44 95 ILE A N 1
ATOM 737 C CA . ILE A 1 95 ? 19.379 -8.572 -13.546 1.00 79.44 95 ILE A CA 1
ATOM 738 C C . ILE A 1 95 ? 19.479 -7.886 -12.184 1.00 79.44 95 ILE A C 1
ATOM 740 O O . ILE A 1 95 ? 19.494 -8.555 -11.145 1.00 79.44 95 ILE A O 1
ATOM 744 N N . ARG A 1 96 ? 19.518 -6.551 -12.196 1.00 80.06 96 ARG A N 1
ATOM 745 C CA . ARG A 1 96 ? 19.672 -5.716 -10.998 1.00 80.06 96 ARG A CA 1
ATOM 746 C C . ARG A 1 96 ? 18.619 -4.612 -10.939 1.00 80.06 96 ARG A C 1
ATOM 748 O O . ARG A 1 96 ? 17.996 -4.262 -11.942 1.00 80.06 96 ARG A O 1
ATOM 755 N N . ALA A 1 97 ? 18.437 -4.098 -9.729 1.00 82.62 97 ALA A N 1
ATOM 756 C CA . ALA A 1 97 ? 17.693 -2.888 -9.427 1.00 82.62 97 ALA A CA 1
ATOM 757 C C . ALA A 1 97 ? 18.696 -1.777 -9.105 1.00 82.62 97 ALA A C 1
ATOM 759 O O . ALA A 1 97 ? 19.420 -1.877 -8.117 1.00 82.62 97 ALA A O 1
ATOM 760 N N . ILE A 1 98 ? 18.761 -0.749 -9.948 1.00 81.62 98 ILE A N 1
ATOM 761 C CA . ILE A 1 98 ? 19.591 0.433 -9.711 1.00 81.62 98 ILE A CA 1
ATOM 762 C C . ILE A 1 98 ? 18.710 1.494 -9.064 1.00 81.62 98 ILE A C 1
ATOM 764 O O . ILE A 1 98 ? 17.763 1.972 -9.688 1.00 81.62 98 ILE A O 1
ATOM 768 N N . HIS A 1 99 ? 18.997 1.817 -7.808 1.00 81.75 99 HIS A N 1
ATOM 769 C CA . HIS A 1 99 ? 18.245 2.780 -7.004 1.00 81.75 99 HIS A CA 1
ATOM 770 C C . HIS A 1 99 ? 18.745 4.220 -7.218 1.00 81.75 99 HIS A C 1
ATOM 772 O O . HIS A 1 99 ? 19.815 4.420 -7.792 1.00 81.75 99 HIS A O 1
ATOM 778 N N . ASP A 1 100 ? 17.961 5.207 -6.759 1.00 80.44 100 ASP A N 1
ATOM 779 C CA . ASP A 1 100 ? 18.296 6.644 -6.778 1.00 80.44 100 ASP A CA 1
ATOM 780 C C . ASP A 1 100 ? 18.813 7.125 -8.146 1.00 80.44 100 ASP A C 1
ATOM 782 O O . ASP A 1 100 ? 19.847 7.790 -8.277 1.00 80.44 100 ASP A O 1
ATOM 786 N N . VAL A 1 101 ? 18.1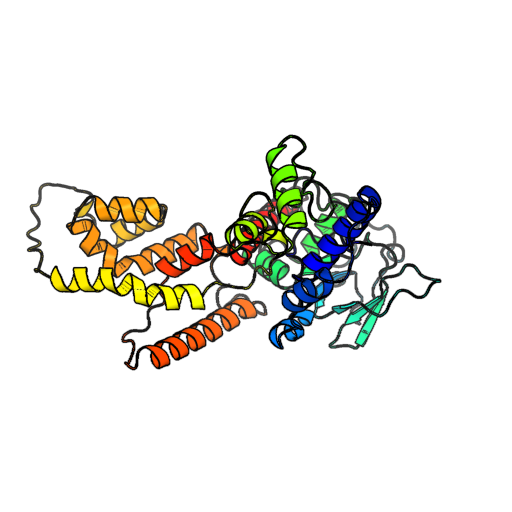00 6.730 -9.206 1.00 77.19 101 VAL A N 1
ATOM 787 C CA . VAL A 1 101 ? 18.366 7.237 -10.552 1.00 77.19 101 VAL A CA 1
ATOM 788 C C . VAL A 1 101 ? 17.607 8.541 -10.775 1.00 77.19 101 VAL A C 1
ATOM 790 O O . VAL A 1 101 ? 16.414 8.636 -10.507 1.00 77.19 101 VAL A O 1
ATOM 793 N N . VAL A 1 102 ? 18.278 9.551 -11.321 1.00 79.44 102 VAL A N 1
ATOM 794 C CA . VAL A 1 102 ? 17.650 10.809 -11.742 1.00 79.44 102 VAL A CA 1
ATOM 795 C C . VAL A 1 102 ? 17.586 10.890 -13.265 1.00 79.44 102 VAL A C 1
ATOM 797 O O . VAL A 1 102 ? 18.540 10.473 -13.927 1.00 79.44 102 VAL A O 1
ATOM 800 N N . PRO A 1 103 ? 16.507 11.429 -13.859 1.00 73.62 103 PRO A N 1
ATOM 801 C CA . PRO A 1 103 ? 16.510 11.772 -15.274 1.00 73.62 103 PRO A CA 1
ATOM 802 C C . PRO A 1 103 ? 17.654 12.756 -15.554 1.00 73.62 103 PRO A C 1
ATOM 804 O O . PRO A 1 103 ? 17.788 13.782 -14.887 1.00 73.62 103 PRO A O 1
ATOM 807 N N . GLY A 1 104 ? 18.506 12.420 -16.513 1.00 67.94 104 GLY A N 1
ATOM 808 C CA . GLY A 1 104 ? 19.497 13.319 -17.087 1.00 67.94 104 GLY A CA 1
ATOM 809 C C . GLY A 1 104 ? 18.824 14.423 -17.904 1.00 67.94 104 GLY A C 1
ATOM 810 O O . GLY A 1 104 ? 17.637 14.340 -18.217 1.00 67.94 104 GLY A O 1
ATOM 811 N N . GLY A 1 105 ? 19.587 15.474 -18.224 1.00 61.25 105 GLY A N 1
ATOM 812 C CA . GLY A 1 105 ? 19.107 16.610 -19.019 1.00 61.25 105 GLY A CA 1
ATOM 813 C C . GLY A 1 105 ? 18.468 16.189 -20.347 1.00 61.25 105 GLY A C 1
ATOM 814 O O . GLY A 1 105 ? 18.676 15.064 -20.803 1.00 61.25 105 GLY A O 1
ATOM 815 N N . ALA A 1 106 ? 17.679 17.102 -20.931 1.00 58.41 106 ALA A N 1
ATOM 816 C CA . ALA A 1 106 ? 16.904 16.865 -22.148 1.00 58.41 106 ALA A CA 1
ATOM 817 C C . ALA A 1 106 ? 17.735 16.099 -23.194 1.00 58.41 106 ALA A C 1
ATOM 819 O O . ALA A 1 106 ? 18.908 16.442 -23.382 1.00 58.41 106 ALA A O 1
ATOM 820 N N . PRO A 1 107 ? 17.164 15.059 -23.834 1.00 56.47 107 PRO A N 1
ATOM 821 C CA . PRO A 1 107 ? 17.864 14.326 -24.879 1.00 56.47 107 PRO A CA 1
ATOM 822 C C . PRO A 1 107 ? 18.413 15.341 -25.881 1.00 56.47 107 PRO A C 1
ATOM 824 O O . PRO A 1 107 ? 17.670 16.206 -26.342 1.00 56.47 107 PRO A O 1
ATOM 827 N N . GLY A 1 108 ? 19.717 15.289 -26.163 1.00 55.16 108 GLY A N 1
ATOM 828 C CA . GLY A 1 108 ? 20.269 16.085 -27.255 1.00 55.16 108 GLY A CA 1
ATOM 829 C C . GLY A 1 108 ? 19.518 15.739 -28.542 1.00 55.16 108 GLY A C 1
ATOM 830 O O . GLY A 1 108 ? 19.146 14.577 -28.720 1.00 55.16 108 GLY A O 1
ATOM 831 N N . ASP A 1 109 ? 19.302 16.727 -29.416 1.00 55.47 109 ASP A N 1
ATOM 832 C CA . ASP A 1 109 ? 18.453 16.637 -30.623 1.00 55.47 109 ASP A CA 1
ATOM 833 C C . ASP A 1 109 ? 18.726 15.412 -31.523 1.00 55.47 109 ASP A C 1
ATOM 835 O O . ASP A 1 109 ? 17.881 15.023 -32.326 1.00 55.47 109 ASP A O 1
ATOM 839 N N . GLU A 1 110 ? 19.885 14.767 -31.388 1.00 51.38 110 GLU A N 1
ATOM 840 C CA . GLU A 1 110 ? 20.334 13.678 -32.256 1.00 51.38 110 GLU A CA 1
ATOM 841 C C . GLU A 1 110 ? 20.051 12.264 -31.719 1.00 51.38 110 GLU A C 1
ATOM 843 O O . GLU A 1 110 ? 20.072 11.300 -32.486 1.00 51.38 110 GLU A O 1
ATOM 848 N N . THR A 1 111 ? 19.744 12.100 -30.429 1.00 53.06 111 THR A N 1
ATOM 849 C CA . THR A 1 111 ? 19.457 10.780 -29.846 1.00 53.06 111 THR A CA 1
ATOM 850 C C . THR A 1 111 ? 18.227 10.885 -28.957 1.00 53.06 111 THR A C 1
ATOM 852 O O . THR A 1 111 ? 18.303 11.473 -27.884 1.00 53.06 111 THR A O 1
ATOM 855 N N . GLN A 1 112 ? 17.097 10.294 -29.361 1.00 59.84 112 GLN A N 1
ATOM 856 C CA . GLN A 1 112 ? 15.848 10.202 -28.574 1.00 59.84 112 GLN A CA 1
ATOM 857 C C . GLN A 1 112 ? 15.987 9.339 -27.292 1.00 59.84 112 GLN A C 1
ATOM 859 O O . GLN A 1 112 ? 15.059 8.649 -26.869 1.00 59.84 112 GLN A O 1
ATOM 864 N N . GLU A 1 113 ? 17.167 9.320 -26.683 1.00 67.75 113 GLU A N 1
ATOM 865 C CA . GLU A 1 113 ? 17.544 8.477 -25.563 1.00 67.75 113 GLU A CA 1
ATOM 866 C C . GLU A 1 113 ? 17.322 9.240 -24.266 1.00 67.75 113 GLU A C 1
ATOM 868 O O . GLU A 1 113 ? 17.961 10.259 -24.003 1.00 67.75 113 GLU A O 1
ATOM 873 N N . ALA A 1 114 ? 16.435 8.726 -23.418 1.00 70.31 114 ALA A N 1
ATOM 874 C CA . ALA A 1 114 ? 16.379 9.191 -22.044 1.00 70.31 114 ALA A CA 1
ATOM 875 C C . ALA A 1 114 ? 17.646 8.707 -21.326 1.00 70.31 114 ALA A C 1
ATOM 877 O O . ALA A 1 114 ? 17.877 7.501 -21.204 1.00 70.31 114 ALA A O 1
ATOM 878 N N . VAL A 1 115 ? 18.474 9.647 -20.876 1.00 77.62 115 VAL A N 1
ATOM 879 C CA . VAL A 1 115 ? 19.635 9.355 -20.034 1.00 77.62 115 VAL A CA 1
ATOM 880 C C . VAL A 1 115 ? 19.190 9.417 -18.584 1.00 77.62 115 VAL A C 1
ATOM 882 O O . VAL A 1 115 ? 18.465 10.327 -18.207 1.00 77.62 115 VAL A O 1
ATOM 885 N N . PHE A 1 116 ? 19.638 8.481 -17.760 1.00 80.19 116 PHE A N 1
ATOM 886 C CA . PHE A 1 116 ? 19.444 8.492 -16.313 1.00 80.19 116 PHE A CA 1
ATOM 887 C C . PHE A 1 116 ? 20.797 8.483 -15.631 1.00 80.19 116 PHE A C 1
ATOM 889 O O . PHE A 1 116 ? 21.732 7.906 -16.167 1.00 80.19 116 PHE A O 1
ATOM 896 N N . THR A 1 117 ? 20.931 9.115 -14.474 1.00 82.06 117 THR A N 1
ATOM 897 C CA . THR A 1 117 ? 22.182 9.115 -13.710 1.00 82.06 117 THR A CA 1
ATOM 898 C C . THR A 1 117 ? 21.916 8.529 -12.334 1.00 82.06 117 THR A C 1
ATOM 900 O O . THR A 1 117 ? 21.061 9.050 -11.627 1.00 82.06 117 THR A O 1
ATOM 903 N N . ALA A 1 118 ? 22.610 7.456 -11.953 1.00 83.69 118 ALA A N 1
ATOM 904 C CA . ALA A 1 118 ?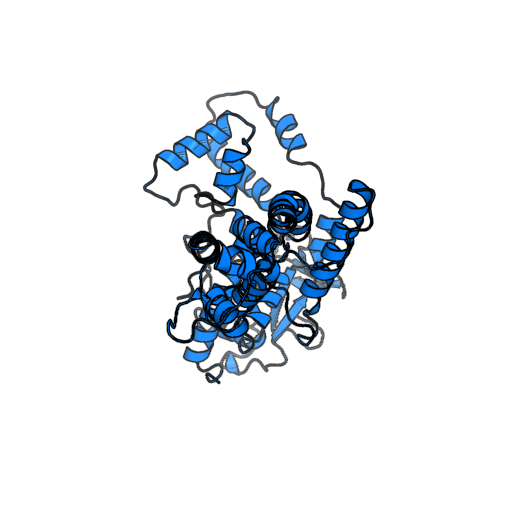 22.570 6.982 -10.568 1.00 83.69 118 ALA A CA 1
ATOM 905 C C . ALA A 1 118 ? 23.300 7.997 -9.688 1.00 83.69 118 ALA A C 1
ATOM 907 O O . ALA A 1 118 ? 24.449 8.339 -9.975 1.00 83.69 118 ALA A O 1
ATOM 908 N N . ARG A 1 119 ? 22.649 8.496 -8.637 1.00 81.19 119 ARG A N 1
ATOM 909 C CA . ARG A 1 119 ? 23.228 9.541 -7.784 1.00 81.19 119 ARG A CA 1
ATOM 910 C C . ARG A 1 119 ? 24.466 9.058 -7.034 1.00 81.19 119 ARG A C 1
ATOM 912 O O . ARG A 1 119 ? 25.441 9.797 -6.949 1.00 81.19 119 ARG A O 1
ATOM 919 N N . GLU A 1 120 ? 24.430 7.828 -6.527 1.00 80.00 120 GLU A N 1
ATOM 920 C CA . GLU A 1 120 ? 25.517 7.260 -5.722 1.00 80.00 120 GLU A CA 1
ATOM 921 C C . GLU A 1 120 ? 26.804 7.065 -6.530 1.00 80.00 120 GLU A C 1
ATOM 923 O O . GLU A 1 120 ? 27.896 7.361 -6.049 1.00 80.00 120 GLU A O 1
ATOM 928 N N . THR A 1 121 ? 26.686 6.583 -7.770 1.00 83.25 121 THR A N 1
ATOM 929 C CA . THR A 1 121 ? 27.842 6.213 -8.600 1.00 83.25 121 THR A CA 1
ATOM 930 C C . THR A 1 121 ? 28.177 7.245 -9.674 1.00 83.25 121 THR A C 1
ATOM 932 O O . THR A 1 121 ? 29.261 7.202 -10.253 1.00 83.25 121 THR A O 1
ATOM 935 N N . GLY A 1 122 ? 27.253 8.157 -9.988 1.00 86.31 122 GLY A N 1
ATOM 936 C CA . GLY A 1 122 ? 27.361 9.085 -11.116 1.00 86.31 122 GLY A CA 1
ATOM 937 C C . GLY A 1 122 ? 27.266 8.413 -12.493 1.00 86.31 122 GLY A C 1
ATOM 938 O O . GLY A 1 122 ? 27.430 9.089 -13.513 1.00 86.31 122 GLY A O 1
ATOM 939 N N . LEU A 1 123 ? 27.012 7.099 -12.550 1.00 84.44 123 LEU A N 1
ATOM 940 C CA . LEU A 1 123 ? 26.927 6.349 -13.802 1.00 84.44 123 LEU A CA 1
ATOM 941 C C . LEU A 1 123 ? 25.691 6.761 -14.597 1.00 84.44 123 LEU A C 1
ATOM 943 O O . LEU A 1 123 ? 24.603 6.919 -14.040 1.00 84.44 123 LEU A O 1
ATOM 947 N N . LYS A 1 124 ? 25.872 6.916 -15.912 1.00 84.06 124 LYS A N 1
ATOM 948 C CA . LYS A 1 124 ? 24.815 7.296 -16.849 1.00 84.06 124 LYS A CA 1
ATOM 949 C C . LYS A 1 124 ? 24.279 6.078 -17.595 1.00 84.06 124 LYS A C 1
ATOM 951 O O . LYS A 1 124 ? 25.043 5.325 -18.189 1.00 84.06 124 LYS A O 1
ATOM 956 N N . TYR A 1 125 ? 22.962 5.948 -17.632 1.00 78.50 125 TYR A N 1
ATOM 957 C CA . TYR A 1 125 ? 22.226 4.878 -18.293 1.00 78.50 125 TYR A CA 1
ATOM 958 C C . TYR A 1 125 ? 21.416 5.476 -19.435 1.00 78.50 125 TYR A C 1
ATOM 960 O O . TYR A 1 125 ? 20.453 6.203 -19.198 1.00 78.50 125 TYR A O 1
ATOM 968 N N . ALA A 1 126 ? 21.805 5.190 -20.673 1.00 74.06 126 ALA A N 1
ATOM 969 C CA . ALA A 1 126 ? 21.051 5.609 -21.845 1.00 74.06 126 ALA A CA 1
ATOM 970 C C . ALA A 1 126 ? 20.008 4.540 -22.204 1.00 74.06 126 ALA A C 1
ATOM 972 O O . ALA A 1 126 ? 20.341 3.414 -22.583 1.00 74.06 126 ALA A O 1
ATOM 973 N N . ALA A 1 127 ? 18.728 4.876 -22.070 1.00 67.19 127 ALA A N 1
ATOM 974 C CA . ALA A 1 127 ? 17.629 3.979 -22.401 1.00 67.19 127 ALA A CA 1
ATOM 975 C C . ALA A 1 127 ? 17.249 4.131 -23.886 1.00 67.19 127 ALA A C 1
ATOM 977 O O . ALA A 1 127 ? 16.335 4.882 -24.226 1.00 67.19 127 ALA A O 1
ATOM 978 N N . ARG A 1 128 ? 17.943 3.399 -24.774 1.00 57.12 128 ARG A N 1
ATOM 979 C CA . ARG A 1 128 ? 17.731 3.436 -26.242 1.00 57.12 128 ARG A CA 1
ATOM 980 C C . ARG A 1 128 ? 16.379 2.923 -26.731 1.00 57.12 128 ARG A C 1
ATOM 982 O O . ARG A 1 128 ? 15.953 3.253 -27.832 1.00 57.12 128 ARG A O 1
ATOM 989 N N . ALA A 1 129 ? 15.690 2.117 -25.934 1.00 53.56 129 ALA A N 1
ATOM 990 C CA . ALA A 1 129 ? 14.360 1.629 -26.256 1.00 53.56 129 ALA A CA 1
ATOM 991 C C . ALA A 1 129 ? 13.635 1.237 -24.968 1.00 53.56 129 ALA A C 1
ATOM 993 O O . ALA A 1 129 ? 14.174 0.499 -24.143 1.00 53.56 129 ALA A O 1
ATOM 994 N N . ARG A 1 130 ? 12.374 1.662 -24.831 1.00 57.28 130 ARG A N 1
ATOM 995 C CA . ARG A 1 130 ? 11.458 1.412 -23.691 1.00 57.28 130 ARG A CA 1
ATOM 996 C C . ARG A 1 130 ? 11.141 -0.074 -23.413 1.00 57.28 130 ARG A C 1
ATOM 998 O O . ARG A 1 130 ? 10.224 -0.383 -22.653 1.00 57.28 130 ARG A O 1
ATOM 1005 N N . ARG A 1 131 ? 11.848 -0.991 -24.077 1.00 62.41 131 ARG A N 1
ATOM 1006 C CA . ARG A 1 131 ? 11.490 -2.406 -24.244 1.00 62.41 131 ARG A CA 1
ATOM 1007 C C . ARG A 1 131 ? 12.140 -3.328 -23.215 1.00 62.41 131 ARG A C 1
ATOM 1009 O O . ARG A 1 131 ? 11.615 -4.400 -22.954 1.00 62.41 131 ARG A O 1
ATOM 1016 N N . HIS A 1 132 ? 13.258 -2.918 -22.616 1.00 64.12 132 HIS A N 1
ATOM 1017 C CA . HIS A 1 132 ? 14.098 -3.817 -21.809 1.00 64.12 132 HIS A CA 1
ATOM 1018 C C . HIS A 1 132 ? 14.433 -3.297 -20.414 1.00 64.12 132 HIS A C 1
ATOM 1020 O O . HIS A 1 132 ? 14.787 -4.073 -19.525 1.00 64.12 132 HIS A O 1
ATOM 1026 N N . LEU A 1 133 ? 14.285 -1.988 -20.235 1.00 65.12 133 LEU A N 1
ATOM 1027 C CA . LEU A 1 133 ? 14.380 -1.329 -18.950 1.00 65.12 133 LEU A CA 1
ATOM 1028 C C . LEU A 1 133 ? 12.978 -1.168 -18.366 1.00 65.12 133 LEU A C 1
ATOM 1030 O O . LEU A 1 133 ? 11.997 -0.942 -19.083 1.00 65.12 133 LEU A O 1
ATOM 1034 N N . ALA A 1 134 ? 12.885 -1.335 -17.057 1.00 69.00 134 ALA A N 1
ATOM 1035 C CA . ALA A 1 134 ? 11.671 -1.141 -16.293 1.00 69.00 134 ALA A CA 1
ATOM 1036 C C . ALA A 1 134 ? 11.923 -0.079 -15.217 1.00 69.00 134 ALA A C 1
ATOM 1038 O O . ALA A 1 134 ? 12.764 -0.260 -14.348 1.00 69.00 134 ALA A O 1
ATOM 1039 N N . PHE A 1 135 ? 11.195 1.029 -15.289 1.00 72.00 135 PHE A N 1
ATOM 1040 C CA . PHE A 1 135 ? 11.113 2.040 -14.239 1.00 72.00 135 PHE A CA 1
ATOM 1041 C C . PHE A 1 135 ? 10.078 1.630 -13.206 1.00 72.00 135 PHE A C 1
ATOM 1043 O O . PHE A 1 135 ? 8.929 1.364 -13.567 1.00 72.00 135 PHE A O 1
ATOM 1050 N N . VAL A 1 136 ? 10.483 1.568 -11.943 1.00 72.31 136 VAL A N 1
ATOM 1051 C CA . VAL A 1 136 ? 9.591 1.257 -10.827 1.00 72.31 136 VAL A CA 1
ATOM 1052 C C . VAL A 1 136 ? 9.911 2.194 -9.666 1.00 72.31 136 VAL A C 1
ATOM 1054 O O . VAL A 1 136 ? 11.058 2.572 -9.457 1.00 72.31 136 VAL A O 1
ATOM 1057 N N . ASN A 1 137 ? 8.894 2.574 -8.900 1.00 77.81 137 ASN A N 1
ATOM 1058 C CA . ASN A 1 137 ? 9.067 3.284 -7.638 1.00 77.81 137 ASN A CA 1
ATOM 1059 C C . ASN A 1 137 ? 9.596 2.304 -6.576 1.00 77.81 137 ASN A C 1
ATOM 1061 O O . ASN A 1 137 ? 9.069 1.197 -6.430 1.00 77.81 137 ASN A O 1
ATOM 1065 N N . ALA A 1 138 ? 10.611 2.705 -5.816 1.00 80.19 138 ALA A N 1
ATOM 1066 C CA . ALA A 1 138 ? 11.239 1.904 -4.776 1.00 80.19 138 ALA A CA 1
ATOM 1067 C C . ALA A 1 138 ? 10.216 1.392 -3.754 1.00 80.19 138 ALA A C 1
ATOM 1069 O O . ALA A 1 138 ? 10.244 0.211 -3.409 1.00 80.19 138 ALA A O 1
ATOM 1070 N N . ALA A 1 139 ? 9.255 2.226 -3.344 1.00 81.69 139 ALA A N 1
ATOM 1071 C CA . ALA A 1 139 ? 8.174 1.828 -2.443 1.00 81.69 139 ALA A CA 1
ATOM 1072 C C . ALA A 1 139 ? 7.332 0.681 -3.016 1.00 81.69 139 ALA A C 1
ATOM 1074 O O . ALA A 1 139 ? 6.919 -0.221 -2.291 1.00 81.69 139 ALA A O 1
ATOM 1075 N N . ALA A 1 140 ? 7.127 0.659 -4.332 1.00 84.44 140 ALA A N 1
ATOM 1076 C CA . ALA A 1 140 ? 6.391 -0.410 -4.984 1.00 84.44 140 ALA A CA 1
ATOM 1077 C C . ALA A 1 140 ? 7.162 -1.740 -4.988 1.00 84.44 140 ALA A C 1
ATOM 1079 O O . ALA A 1 140 ? 6.555 -2.794 -4.811 1.00 84.44 140 ALA A O 1
ATOM 1080 N N . LEU A 1 141 ? 8.496 -1.704 -5.100 1.00 83.25 141 LEU A N 1
ATOM 1081 C CA . LEU A 1 141 ? 9.337 -2.896 -4.924 1.00 83.25 141 LEU A CA 1
ATOM 1082 C C . LEU A 1 141 ? 9.354 -3.389 -3.474 1.00 83.25 141 LEU A C 1
ATOM 1084 O O . LEU A 1 141 ? 9.355 -4.598 -3.248 1.00 83.25 141 LEU A O 1
ATOM 1088 N N . ARG A 1 142 ? 9.294 -2.482 -2.490 1.00 84.38 142 ARG A N 1
ATOM 1089 C CA . ARG A 1 142 ? 9.131 -2.859 -1.073 1.00 84.38 142 ARG A CA 1
ATOM 1090 C C . ARG A 1 142 ? 7.802 -3.577 -0.840 1.00 84.38 142 ARG A C 1
ATOM 1092 O O . ARG A 1 142 ? 7.768 -4.628 -0.202 1.00 84.38 142 ARG A O 1
ATOM 1099 N N . ILE A 1 143 ? 6.719 -3.054 -1.419 1.00 88.75 143 ILE A N 1
ATOM 1100 C CA . ILE A 1 143 ? 5.396 -3.693 -1.378 1.00 88.75 143 ILE A CA 1
ATOM 1101 C C . ILE A 1 143 ? 5.434 -5.055 -2.074 1.00 88.75 143 ILE A C 1
ATOM 1103 O O . ILE A 1 143 ? 4.923 -6.019 -1.514 1.00 88.75 143 ILE A O 1
ATOM 1107 N N . LEU A 1 144 ? 6.072 -5.157 -3.246 1.00 87.88 144 LEU A N 1
ATOM 1108 C CA . LEU A 1 144 ? 6.257 -6.419 -3.968 1.00 87.88 144 LEU A CA 1
ATOM 1109 C C . LEU A 1 144 ? 6.962 -7.464 -3.097 1.00 87.88 144 LEU A C 1
ATOM 1111 O O . LEU A 1 144 ? 6.461 -8.575 -2.974 1.00 87.88 144 LEU A O 1
ATOM 1115 N N . ALA A 1 145 ? 8.073 -7.099 -2.450 1.00 85.62 145 ALA A N 1
ATOM 1116 C CA . ALA A 1 145 ? 8.834 -8.004 -1.590 1.00 85.62 145 ALA A CA 1
ATOM 1117 C C . ALA A 1 145 ? 8.009 -8.521 -0.396 1.00 85.62 145 ALA A C 1
ATOM 1119 O O . ALA A 1 145 ? 8.179 -9.663 0.022 1.00 85.62 145 ALA A O 1
ATOM 1120 N N . CYS A 1 146 ? 7.093 -7.702 0.130 1.00 86.69 146 CYS A N 1
ATOM 1121 C CA . CYS A 1 146 ? 6.207 -8.090 1.230 1.00 86.69 146 CYS A CA 1
ATOM 1122 C C . CYS A 1 146 ? 5.008 -8.923 0.760 1.00 86.69 146 CYS A C 1
ATOM 1124 O O . CYS A 1 146 ? 4.630 -9.904 1.401 1.00 86.69 146 CYS A O 1
ATOM 1126 N N . ALA A 1 147 ? 4.378 -8.507 -0.337 1.00 91.94 147 ALA A N 1
ATOM 1127 C CA . ALA A 1 147 ? 3.169 -9.126 -0.857 1.00 91.94 147 ALA A CA 1
ATOM 1128 C C . ALA A 1 147 ? 3.475 -10.458 -1.544 1.00 91.94 147 ALA A C 1
ATOM 1130 O O . ALA A 1 147 ? 2.726 -11.417 -1.374 1.00 91.94 147 ALA A O 1
ATOM 1131 N N . ALA A 1 148 ? 4.566 -10.512 -2.302 1.00 91.94 148 ALA A N 1
ATOM 1132 C CA . ALA A 1 148 ? 4.939 -11.597 -3.195 1.00 91.94 148 ALA A CA 1
ATOM 1133 C C . ALA A 1 148 ? 6.434 -11.949 -3.044 1.00 91.94 148 ALA A C 1
ATOM 1135 O O . ALA A 1 148 ? 7.227 -11.709 -3.959 1.00 91.94 148 ALA A O 1
ATOM 1136 N N . PRO A 1 149 ? 6.859 -12.495 -1.889 1.00 88.19 149 PRO A N 1
ATOM 1137 C CA . PRO A 1 149 ? 8.273 -12.737 -1.598 1.00 88.19 149 PRO A CA 1
ATOM 1138 C C . PRO A 1 149 ? 8.931 -13.735 -2.563 1.00 88.19 149 PRO A C 1
ATOM 1140 O O . PRO A 1 149 ? 10.149 -13.696 -2.750 1.00 88.19 149 PRO A O 1
ATOM 1143 N N . ALA A 1 150 ? 8.157 -14.615 -3.214 1.00 86.06 150 ALA A N 1
ATOM 1144 C CA . ALA A 1 150 ? 8.699 -15.510 -4.232 1.00 86.06 150 ALA A CA 1
ATOM 1145 C C . ALA A 1 150 ? 9.021 -14.769 -5.543 1.00 86.06 150 ALA A C 1
ATOM 1147 O O . ALA A 1 150 ? 9.858 -15.227 -6.327 1.00 86.06 150 ALA A O 1
ATOM 1148 N N . LEU A 1 151 ? 8.410 -13.611 -5.792 1.00 85.94 151 LEU A N 1
ATOM 1149 C CA . LEU A 1 151 ? 8.620 -12.814 -6.993 1.00 85.94 151 LEU A CA 1
ATOM 1150 C C . LEU A 1 151 ? 9.787 -11.832 -6.812 1.00 85.94 151 LEU A C 1
ATOM 1152 O O . LEU A 1 151 ? 9.609 -10.629 -6.635 1.00 85.94 151 LEU A O 1
ATOM 1156 N N . THR A 1 152 ? 11.013 -12.352 -6.888 1.00 85.44 152 THR A N 1
ATOM 1157 C CA . THR A 1 152 ? 12.220 -11.512 -6.864 1.00 85.44 152 THR A CA 1
ATOM 1158 C C . THR A 1 152 ? 12.268 -10.556 -8.060 1.00 85.44 152 THR A C 1
ATOM 1160 O O . THR A 1 152 ? 11.635 -10.794 -9.089 1.00 85.44 152 THR A O 1
ATOM 1163 N N . VAL A 1 153 ? 13.088 -9.505 -7.976 1.00 82.88 153 VAL A N 1
ATOM 1164 C CA . VAL A 1 153 ? 13.303 -8.552 -9.083 1.00 82.88 153 VAL A CA 1
ATOM 1165 C C . VAL A 1 153 ? 13.702 -9.261 -10.383 1.00 82.88 153 VAL A C 1
ATOM 1167 O O . VAL A 1 153 ? 13.200 -8.927 -11.455 1.00 82.88 153 VAL A O 1
ATOM 1170 N N . GLN A 1 154 ? 14.557 -10.283 -10.293 1.00 81.44 154 GLN A N 1
ATOM 1171 C CA . GLN A 1 154 ? 14.975 -11.081 -11.446 1.00 81.44 154 GLN A CA 1
ATOM 1172 C C . GLN A 1 154 ? 13.790 -11.822 -12.067 1.00 81.44 154 GLN A C 1
ATOM 1174 O O . GLN A 1 154 ? 13.598 -11.783 -13.281 1.00 81.44 154 GLN A O 1
ATOM 1179 N N . ARG A 1 155 ? 12.959 -12.458 -11.233 1.00 84.62 155 ARG A N 1
ATOM 1180 C CA . ARG A 1 155 ? 11.759 -13.175 -11.683 1.00 84.62 155 ARG A CA 1
ATOM 1181 C C . ARG A 1 155 ? 10.724 -12.224 -12.275 1.00 84.62 155 ARG A C 1
ATOM 1183 O O . ARG A 1 155 ? 10.142 -12.556 -13.301 1.00 84.62 155 ARG A O 1
ATOM 1190 N N . LEU A 1 156 ? 10.542 -11.040 -11.691 1.00 84.81 156 LEU A N 1
ATOM 1191 C CA . LEU A 1 156 ? 9.670 -9.998 -12.233 1.00 84.81 156 LEU A CA 1
ATOM 1192 C C . LEU A 1 156 ? 10.136 -9.541 -13.621 1.00 84.81 156 LEU A C 1
ATOM 1194 O O . LEU A 1 156 ? 9.321 -9.419 -14.533 1.00 84.81 156 LEU A O 1
ATOM 1198 N N . TRP A 1 157 ? 11.439 -9.317 -13.803 1.00 82.12 157 TRP A N 1
ATOM 1199 C CA . TRP A 1 157 ? 11.980 -8.924 -15.103 1.00 82.12 157 TRP A CA 1
ATOM 1200 C C . TRP A 1 157 ? 11.806 -10.033 -16.149 1.00 82.12 157 TRP A C 1
ATOM 1202 O O . TRP A 1 157 ? 11.316 -9.766 -17.245 1.00 82.12 157 TRP A O 1
ATOM 1212 N N . VAL A 1 158 ? 12.113 -11.290 -15.804 1.00 81.00 158 VAL A N 1
ATOM 1213 C CA . VAL A 1 158 ? 11.886 -12.439 -16.703 1.00 81.00 158 VAL A CA 1
ATOM 1214 C C . VAL A 1 158 ? 10.401 -12.579 -17.042 1.00 81.00 158 VAL A C 1
ATOM 1216 O O . VAL A 1 158 ? 10.063 -12.814 -18.200 1.00 81.00 158 VAL A O 1
ATOM 1219 N N . LEU A 1 159 ? 9.508 -12.389 -16.068 1.00 83.81 159 LEU A N 1
ATOM 1220 C CA . LEU A 1 159 ? 8.064 -12.390 -16.294 1.00 83.81 159 LEU A CA 1
ATOM 1221 C C . LEU A 1 159 ? 7.646 -11.292 -17.281 1.00 83.81 159 LEU A C 1
ATOM 1223 O O . LEU A 1 159 ? 6.903 -11.579 -18.220 1.00 83.81 159 LEU A O 1
ATOM 1227 N N . LYS A 1 160 ? 8.147 -10.059 -17.117 1.00 82.25 160 LYS A N 1
ATOM 1228 C CA . LYS A 1 160 ? 7.915 -8.963 -18.075 1.00 82.25 160 LYS A CA 1
ATOM 1229 C C . LYS A 1 160 ? 8.356 -9.371 -19.482 1.00 82.25 160 LYS A C 1
ATOM 1231 O O . LYS A 1 160 ? 7.604 -9.205 -20.433 1.00 82.25 160 LYS A O 1
ATOM 1236 N N . MET A 1 161 ? 9.542 -9.960 -19.607 1.00 79.25 161 MET A N 1
ATOM 1237 C CA . MET A 1 161 ? 10.081 -10.381 -20.900 1.00 79.25 161 MET A CA 1
ATOM 1238 C C . MET A 1 161 ? 9.315 -11.554 -21.537 1.00 79.25 161 MET A C 1
ATOM 1240 O O . MET A 1 161 ? 9.229 -11.617 -22.762 1.00 79.25 161 MET A O 1
ATOM 1244 N N . LYS A 1 162 ? 8.769 -12.479 -20.733 1.00 79.94 162 LYS A N 1
ATOM 1245 C CA . LYS A 1 162 ? 8.005 -13.648 -21.213 1.00 79.94 162 LYS A CA 1
ATOM 1246 C C . LYS A 1 162 ? 6.545 -13.349 -21.534 1.00 79.94 162 LYS A C 1
ATOM 1248 O O . LYS A 1 162 ? 5.996 -13.997 -22.419 1.00 79.94 162 LYS A O 1
ATOM 1253 N N . SER A 1 163 ? 5.917 -12.449 -20.781 1.00 76.94 163 SER A N 1
ATOM 1254 C CA . SER A 1 163 ? 4.486 -12.163 -20.906 1.00 76.94 163 SER A CA 1
ATOM 1255 C C . SER A 1 163 ? 4.173 -11.524 -22.248 1.00 76.94 163 SER A C 1
ATOM 1257 O O . SER A 1 163 ? 3.456 -12.134 -23.029 1.00 76.94 163 SER A O 1
ATOM 1259 N N . GLU A 1 164 ? 4.781 -10.383 -22.563 1.00 70.19 164 GLU A N 1
ATOM 1260 C CA . GLU A 1 164 ? 4.738 -9.783 -23.897 1.00 70.19 164 GLU A CA 1
ATOM 1261 C C . GLU A 1 164 ? 5.963 -8.868 -24.094 1.00 70.19 164 GLU A C 1
ATOM 1263 O O . GLU A 1 164 ? 6.003 -7.772 -23.535 1.00 70.19 164 GLU A O 1
ATOM 1268 N N . PRO A 1 165 ? 6.958 -9.235 -24.928 1.00 58.06 165 PRO A N 1
ATOM 1269 C CA . PRO A 1 165 ? 8.157 -8.411 -25.137 1.00 58.06 165 PRO A CA 1
ATOM 1270 C C . PRO A 1 165 ? 7.882 -7.048 -25.808 1.00 58.06 165 PRO A C 1
ATOM 1272 O O . PRO A 1 165 ? 8.801 -6.240 -25.957 1.00 58.06 165 PRO A O 1
ATOM 1275 N N . PHE A 1 166 ? 6.633 -6.783 -26.213 1.00 55.94 166 PHE A N 1
ATOM 1276 C CA . PHE A 1 166 ? 6.213 -5.582 -26.939 1.00 55.94 166 PHE A CA 1
ATOM 1277 C C . PHE A 1 166 ? 5.000 -4.862 -26.329 1.00 55.94 166 PHE A C 1
ATOM 1279 O O . PHE A 1 166 ? 4.542 -3.884 -26.918 1.00 55.94 166 PHE A O 1
ATOM 1286 N N . ALA A 1 167 ? 4.483 -5.298 -25.175 1.00 57.25 167 ALA A N 1
ATOM 1287 C CA . ALA A 1 167 ? 3.351 -4.621 -24.548 1.00 57.25 167 ALA A CA 1
ATOM 1288 C C . ALA A 1 167 ? 3.769 -3.257 -23.993 1.00 57.25 167 ALA A C 1
ATOM 1290 O O . ALA A 1 167 ? 4.557 -3.150 -23.052 1.00 57.25 167 ALA A O 1
ATOM 1291 N N . GLU A 1 168 ? 3.194 -2.193 -24.544 1.00 59.16 168 GLU A N 1
ATOM 1292 C CA . GLU A 1 168 ? 3.338 -0.841 -23.997 1.00 59.16 168 GLU A CA 1
ATOM 1293 C C . GLU A 1 168 ? 2.509 -0.646 -22.712 1.00 59.16 168 GLU A C 1
ATOM 1295 O O . GLU A 1 168 ? 2.763 0.290 -21.958 1.00 59.16 168 GLU A O 1
ATOM 1300 N N . ARG A 1 169 ? 1.548 -1.545 -22.442 1.00 63.41 169 ARG A N 1
ATOM 1301 C CA . ARG A 1 169 ? 0.475 -1.386 -21.441 1.00 63.41 169 ARG A CA 1
ATOM 1302 C C . ARG A 1 169 ? 0.624 -2.252 -20.179 1.00 63.41 169 ARG A C 1
ATOM 1304 O O . ARG A 1 169 ? -0.350 -2.477 -19.479 1.00 63.41 169 ARG A O 1
ATOM 1311 N N . GLY A 1 170 ? 1.831 -2.729 -19.875 1.00 75.62 170 GLY A N 1
ATOM 1312 C CA . GLY A 1 170 ? 2.085 -3.595 -18.716 1.00 75.62 170 GLY A CA 1
ATOM 1313 C C . GLY A 1 170 ? 2.059 -5.090 -19.052 1.00 75.62 170 GLY A C 1
ATOM 1314 O O . GLY A 1 170 ? 2.156 -5.477 -20.213 1.00 75.62 170 GLY A O 1
ATOM 1315 N N . ILE A 1 171 ? 2.006 -5.939 -18.022 1.00 82.19 171 ILE A N 1
ATOM 1316 C CA . ILE A 1 171 ? 2.008 -7.402 -18.162 1.00 82.19 171 ILE A CA 1
ATOM 1317 C C . ILE A 1 171 ? 0.565 -7.873 -18.370 1.00 82.19 171 ILE A C 1
ATOM 1319 O O . ILE A 1 171 ? -0.284 -7.659 -17.508 1.00 82.19 171 ILE A O 1
ATOM 1323 N N . GLY A 1 172 ? 0.295 -8.528 -19.503 1.00 83.44 172 GLY A N 1
ATOM 1324 C CA . GLY A 1 172 ? -1.044 -9.002 -19.852 1.00 83.44 172 GLY A CA 1
ATOM 1325 C C . GLY A 1 172 ? -1.650 -9.943 -18.802 1.00 83.44 172 GLY A C 1
ATOM 1326 O O . GLY A 1 172 ? -0.972 -10.811 -18.247 1.00 83.44 172 GLY A O 1
ATOM 1327 N N . GLY A 1 173 ? -2.952 -9.781 -18.549 1.00 86.31 173 GLY A N 1
ATOM 1328 C CA . GLY A 1 173 ? -3.702 -10.596 -17.587 1.00 86.31 173 GLY A CA 1
ATOM 1329 C C . GLY A 1 173 ? -3.541 -10.177 -16.123 1.00 86.31 173 GLY A C 1
ATOM 1330 O O . GLY A 1 173 ? -3.839 -10.983 -15.241 1.00 86.31 173 GLY A O 1
ATOM 1331 N N . ILE A 1 174 ? -3.065 -8.955 -15.872 1.00 88.56 174 ILE A N 1
ATOM 1332 C CA . ILE A 1 174 ? -2.970 -8.340 -14.547 1.00 88.56 174 ILE A CA 1
ATOM 1333 C C . ILE A 1 174 ? -3.947 -7.170 -14.478 1.00 88.56 174 ILE A C 1
ATOM 1335 O O . ILE A 1 174 ? -3.883 -6.267 -15.303 1.00 88.56 174 ILE A O 1
ATOM 1339 N N . ASP A 1 175 ? -4.815 -7.164 -13.471 1.00 88.75 175 ASP A N 1
ATOM 1340 C CA . ASP A 1 175 ? -5.675 -6.022 -13.170 1.00 88.75 175 ASP A CA 1
ATOM 1341 C C . ASP A 1 175 ? -4.872 -4.965 -12.398 1.00 88.75 175 ASP A C 1
ATOM 1343 O O . ASP A 1 175 ? -4.619 -5.097 -11.193 1.00 88.75 175 ASP A O 1
ATOM 1347 N N . TYR A 1 176 ? -4.460 -3.911 -13.104 1.00 83.25 176 TYR A N 1
ATOM 1348 C CA . TYR A 1 176 ? -3.772 -2.753 -12.527 1.00 83.25 176 TYR A CA 1
ATOM 1349 C C . TYR A 1 176 ? -4.726 -1.721 -11.908 1.00 83.25 176 TYR A C 1
ATOM 1351 O O . TYR A 1 176 ? -4.273 -0.647 -11.484 1.00 83.25 176 TYR A O 1
ATOM 1359 N N . GLY A 1 177 ? -6.023 -2.029 -11.826 1.00 85.44 177 GLY A N 1
ATOM 1360 C CA . GLY A 1 177 ? -7.077 -1.137 -11.368 1.00 85.44 177 GLY A CA 1
ATOM 1361 C C . GLY A 1 177 ? -7.357 -0.022 -12.382 1.00 85.44 177 GLY A C 1
ATOM 1362 O O . GLY A 1 177 ? -7.256 -0.240 -13.589 1.00 85.44 177 GLY A O 1
ATOM 1363 N N . PRO A 1 178 ? -7.644 1.212 -11.924 1.00 78.25 178 PRO A N 1
ATOM 1364 C CA . PRO A 1 178 ? -7.938 2.345 -12.812 1.00 78.25 178 PRO A CA 1
ATOM 1365 C C . PRO A 1 178 ? -6.824 2.714 -13.807 1.00 78.25 178 PRO A C 1
ATOM 1367 O O . PRO A 1 178 ? -7.046 3.532 -14.690 1.00 78.25 178 PRO A O 1
ATOM 1370 N N . VAL A 1 179 ? -5.625 2.136 -13.672 1.00 70.69 179 VAL A N 1
ATOM 1371 C CA . VAL A 1 179 ? -4.485 2.387 -14.567 1.00 70.69 179 VAL A CA 1
ATOM 1372 C C . VAL A 1 179 ? -4.544 1.521 -15.839 1.00 70.69 179 VAL A C 1
ATOM 1374 O O . VAL A 1 179 ? -3.911 1.859 -16.835 1.00 70.69 179 VAL A O 1
ATOM 1377 N N . ASP A 1 180 ? -5.313 0.426 -15.838 1.00 64.38 180 ASP A N 1
ATOM 1378 C CA . ASP A 1 180 ? -5.357 -0.543 -16.949 1.00 64.38 180 ASP A CA 1
ATOM 1379 C C . ASP A 1 180 ? -6.174 -0.048 -18.165 1.00 6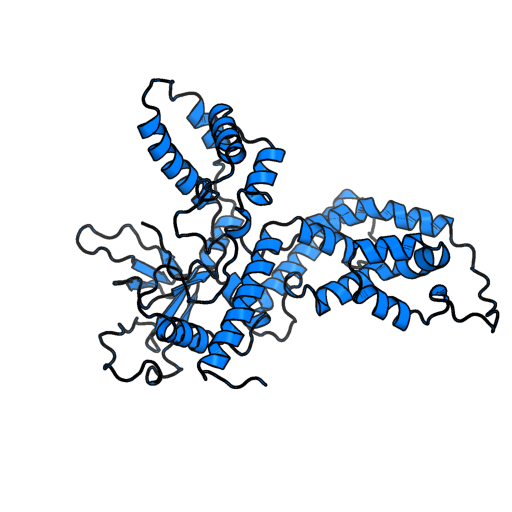4.38 180 ASP A C 1
ATOM 1381 O O . ASP A 1 180 ? -6.037 -0.547 -19.280 1.00 64.38 180 ASP A O 1
ATOM 1385 N N . GLN A 1 181 ? -7.002 0.992 -17.993 1.00 57.72 181 GLN A N 1
ATOM 1386 C CA . GLN A 1 181 ? -7.956 1.454 -19.017 1.00 57.72 181 GLN A CA 1
ATOM 1387 C C . GLN A 1 181 ? -7.333 2.267 -20.177 1.00 57.72 181 GLN A C 1
ATOM 1389 O O . GLN A 1 181 ? -8.019 2.621 -21.138 1.00 57.72 181 GLN A O 1
ATOM 1394 N N . GLY A 1 182 ? -6.010 2.449 -20.185 1.00 50.28 182 GLY A N 1
ATOM 1395 C CA . GLY A 1 182 ? -5.259 2.976 -21.327 1.00 50.28 182 GLY A CA 1
ATOM 1396 C C . GLY A 1 182 ? -4.399 4.176 -20.952 1.00 50.28 182 GLY A C 1
ATOM 1397 O O . GLY A 1 182 ? -4.858 5.092 -20.281 1.00 50.28 182 GLY A O 1
ATOM 1398 N N . GLY A 1 183 ? -3.143 4.153 -21.411 1.00 43.03 183 GLY A N 1
ATOM 1399 C CA . GLY A 1 183 ? -2.038 5.062 -21.068 1.00 43.03 183 GLY A CA 1
ATOM 1400 C C . GLY A 1 183 ? -2.172 6.526 -21.501 1.00 43.03 183 GLY A C 1
ATOM 1401 O O . GLY A 1 183 ? -1.190 7.133 -21.916 1.00 43.03 183 GLY A O 1
ATOM 1402 N N . HIS A 1 184 ? -3.359 7.109 -21.386 1.00 41.41 184 HIS A N 1
ATOM 1403 C CA . HIS A 1 184 ? -3.523 8.553 -21.348 1.00 41.41 184 HIS A CA 1
ATOM 1404 C C . HIS A 1 184 ? -3.756 8.927 -19.890 1.00 41.41 184 HIS A C 1
ATOM 1406 O O . HIS A 1 184 ? -4.779 8.592 -19.297 1.00 41.41 184 HIS A O 1
ATOM 1412 N N . TYR A 1 185 ? -2.729 9.533 -19.297 1.00 44.44 185 TYR A N 1
ATOM 1413 C CA . TYR A 1 185 ? -2.757 10.141 -17.975 1.00 44.44 185 TYR A CA 1
ATOM 1414 C C . TYR A 1 185 ? -4.099 10.822 -17.743 1.00 44.44 185 TYR A C 1
ATOM 1416 O O . TYR A 1 185 ? -4.482 11.670 -18.540 1.00 44.44 185 TYR A O 1
ATOM 1424 N N . LEU A 1 186 ? -4.809 10.431 -16.680 1.00 43.00 186 LEU A N 1
ATOM 1425 C CA . LEU A 1 186 ? -6.161 10.919 -16.422 1.00 43.00 186 LEU A CA 1
ATOM 1426 C C . LEU A 1 186 ? -7.068 10.717 -17.646 1.00 43.00 186 LEU A C 1
ATOM 1428 O O . LEU A 1 186 ? -7.459 11.662 -18.326 1.00 43.00 186 LEU A O 1
ATOM 1432 N N . GLN A 1 187 ? -7.498 9.477 -17.878 1.00 40.78 187 GLN A N 1
ATOM 1433 C CA . GLN A 1 187 ? -8.741 9.230 -18.601 1.00 40.78 187 GLN A CA 1
ATOM 1434 C C . GLN A 1 187 ? -9.936 9.730 -17.764 1.00 40.78 187 GLN A C 1
ATOM 1436 O O . GLN A 1 187 ? -10.832 8.976 -17.399 1.00 40.78 187 GLN A O 1
ATOM 1441 N N . LEU A 1 188 ? -9.974 11.038 -17.502 1.00 41.12 188 LEU A N 1
ATOM 1442 C CA . LEU A 1 188 ? -11.182 11.755 -17.120 1.00 41.12 188 LEU A CA 1
ATOM 1443 C C . LEU A 1 188 ? -12.272 11.555 -18.198 1.00 41.12 188 LEU A C 1
ATOM 1445 O O . LEU A 1 188 ? -13.449 11.653 -17.893 1.00 41.12 188 LEU A O 1
ATOM 1449 N N . HIS A 1 189 ? -11.893 11.196 -19.434 1.00 34.22 189 HIS A N 1
ATOM 1450 C CA . HIS A 1 189 ? -12.810 10.930 -20.547 1.00 34.22 189 HIS A CA 1
ATOM 1451 C C . HIS A 1 189 ? -13.118 9.452 -20.856 1.00 34.22 189 HIS A C 1
ATOM 1453 O O . HIS A 1 189 ? -14.014 9.205 -21.661 1.00 34.22 189 HIS A O 1
ATOM 1459 N N . ALA A 1 190 ? -12.431 8.446 -20.292 1.00 35.91 190 ALA A N 1
ATOM 1460 C CA . ALA A 1 190 ? -12.702 7.052 -20.703 1.00 35.91 190 ALA A CA 1
ATOM 1461 C C . ALA A 1 190 ? -13.792 6.341 -19.904 1.00 35.91 190 ALA A C 1
ATOM 1463 O O . ALA A 1 190 ? -14.186 5.231 -20.275 1.00 35.91 190 ALA A O 1
ATOM 1464 N N . VAL A 1 191 ? -14.392 7.016 -18.921 1.00 42.91 191 VAL A N 1
ATOM 1465 C CA . VAL A 1 191 ? -15.783 6.729 -18.559 1.00 42.91 191 VAL A CA 1
ATOM 1466 C C . VAL A 1 191 ? -16.658 7.256 -19.702 1.00 42.91 191 VAL A C 1
ATOM 1468 O O . VAL A 1 191 ? -17.344 8.264 -19.590 1.00 42.91 191 VAL A O 1
ATOM 1471 N N . THR A 1 192 ? -16.611 6.573 -20.844 1.00 41.62 192 THR A N 1
ATOM 1472 C CA . THR A 1 192 ? -17.311 6.903 -22.099 1.00 41.62 192 THR A CA 1
ATOM 1473 C C . THR A 1 192 ? -18.837 6.730 -22.003 1.00 41.62 192 THR A C 1
ATOM 1475 O O . THR A 1 192 ? -19.508 6.435 -22.988 1.00 41.62 192 THR A O 1
ATOM 1478 N N . ALA A 1 193 ? -19.419 6.928 -20.820 1.00 45.41 193 ALA A N 1
ATOM 1479 C CA . ALA A 1 193 ? -20.858 6.873 -20.604 1.00 45.41 193 ALA A CA 1
ATOM 1480 C C . ALA A 1 193 ? -21.368 7.728 -19.429 1.00 45.41 193 ALA A C 1
ATOM 1482 O O . ALA A 1 193 ? -22.553 7.617 -19.118 1.00 45.41 193 ALA A O 1
ATOM 1483 N N . ASP A 1 194 ? -20.543 8.561 -18.777 1.00 48.06 194 ASP A N 1
ATOM 1484 C CA . ASP A 1 194 ? -21.020 9.375 -17.648 1.00 48.06 194 ASP A CA 1
ATOM 1485 C C . ASP A 1 194 ? -20.926 10.878 -17.934 1.00 48.06 194 ASP A C 1
ATOM 1487 O O . ASP A 1 194 ? -19.942 11.551 -17.624 1.00 48.06 194 ASP A O 1
ATOM 1491 N N . ALA A 1 195 ? -21.989 11.415 -18.538 1.00 52.97 195 ALA A N 1
ATOM 1492 C CA . ALA A 1 195 ? -22.114 12.834 -18.875 1.00 52.97 195 ALA A CA 1
ATOM 1493 C C . ALA A 1 195 ? -21.940 13.767 -17.656 1.00 52.97 195 ALA A C 1
ATOM 1495 O O . ALA A 1 195 ? -21.572 14.931 -17.818 1.00 52.97 195 ALA A O 1
ATOM 1496 N N . HIS A 1 196 ? -22.163 13.273 -16.431 1.00 52.44 196 HIS A N 1
ATOM 1497 C CA . HIS A 1 196 ? -21.964 14.062 -15.214 1.00 52.44 196 HIS A CA 1
ATOM 1498 C C . HIS A 1 196 ? -20.496 14.340 -14.894 1.00 52.44 196 HIS A C 1
ATOM 1500 O O . HIS A 1 196 ? -20.192 15.373 -14.289 1.00 52.44 196 HIS A O 1
ATOM 1506 N N . PHE A 1 197 ? -19.581 13.462 -15.300 1.00 54.88 197 PHE A N 1
ATOM 1507 C CA . PHE A 1 197 ? -18.164 13.642 -15.012 1.00 54.88 197 PHE A CA 1
ATOM 1508 C C . PHE A 1 197 ? -17.544 14.739 -15.892 1.00 54.88 197 PHE A C 1
ATOM 1510 O O . PHE A 1 197 ? -16.805 15.595 -15.397 1.00 54.88 197 PHE A O 1
ATOM 1517 N N . ASP A 1 198 ? -17.952 14.798 -17.163 1.00 63.09 198 ASP A N 1
ATOM 1518 C CA . ASP A 1 198 ? -17.582 15.876 -18.084 1.00 63.09 198 ASP A CA 1
ATOM 1519 C C . ASP A 1 198 ? -18.128 17.236 -17.608 1.00 63.09 198 ASP A C 1
ATOM 1521 O O . ASP A 1 198 ? -17.407 18.237 -17.609 1.00 63.09 198 ASP A O 1
ATOM 1525 N N . GLU A 1 199 ? -19.373 17.292 -17.120 1.00 66.81 199 GLU A N 1
ATOM 1526 C CA . GLU A 1 199 ? -19.943 18.517 -16.537 1.00 66.81 199 GLU A CA 1
ATOM 1527 C C . GLU A 1 199 ? -19.203 18.963 -15.270 1.00 66.81 199 GLU A C 1
ATOM 1529 O O . GLU A 1 199 ? -18.956 20.161 -15.079 1.00 66.81 199 GLU A O 1
ATOM 1534 N N . TRP A 1 200 ? -18.827 18.017 -14.406 1.00 69.62 200 TRP A N 1
ATOM 1535 C CA . TRP A 1 200 ? -18.069 18.308 -13.194 1.00 69.62 200 TRP A CA 1
ATOM 1536 C C . TRP A 1 200 ? -16.667 18.841 -13.501 1.00 69.62 200 TRP A C 1
ATOM 1538 O O . TRP A 1 200 ? -16.307 19.895 -12.971 1.00 69.62 200 TRP A O 1
ATOM 1548 N N . MET A 1 201 ? -15.923 18.217 -14.416 1.00 67.62 201 MET A N 1
ATOM 1549 C CA . MET A 1 201 ? -14.608 18.711 -14.838 1.00 67.62 201 MET A CA 1
ATOM 1550 C C . MET A 1 201 ? -14.691 20.076 -15.529 1.00 67.62 201 MET A C 1
ATOM 1552 O O . MET A 1 201 ? -13.897 20.973 -15.239 1.00 67.62 201 MET A O 1
ATOM 1556 N N . VAL A 1 202 ? -15.685 20.294 -16.395 1.00 70.69 202 VAL A N 1
ATOM 1557 C CA . VAL A 1 202 ? -15.907 21.604 -17.028 1.00 70.69 202 VAL A CA 1
ATOM 1558 C C . VAL A 1 202 ? -16.235 22.674 -15.986 1.00 70.69 202 VAL A C 1
ATOM 1560 O O . VAL A 1 202 ? -15.772 23.811 -16.111 1.00 70.69 202 VAL A O 1
ATOM 1563 N N . ARG A 1 203 ? -17.017 22.339 -14.957 1.00 73.00 203 ARG A N 1
ATOM 1564 C CA . ARG A 1 203 ? -17.310 23.228 -13.826 1.00 73.00 203 ARG A CA 1
ATOM 1565 C C . ARG A 1 203 ? -16.040 23.547 -13.032 1.00 73.00 203 ARG A C 1
ATOM 1567 O O . ARG A 1 203 ? -15.779 24.725 -12.792 1.00 73.00 203 ARG A O 1
ATOM 1574 N N . LEU A 1 204 ? -15.219 22.545 -12.721 1.00 72.25 204 LEU A N 1
ATOM 1575 C CA . LEU A 1 204 ? -13.933 22.709 -12.038 1.00 72.25 204 LEU A CA 1
ATOM 1576 C C . LEU A 1 204 ? -13.012 23.683 -12.790 1.00 72.25 204 LEU A C 1
ATOM 1578 O O . LEU A 1 204 ? -12.522 24.663 -12.229 1.00 72.25 204 LEU A O 1
ATOM 1582 N N . LEU A 1 205 ? -12.861 23.465 -14.100 1.00 70.31 205 LEU A N 1
ATOM 1583 C CA . LEU A 1 205 ? -12.044 24.299 -14.983 1.00 70.31 205 LEU A CA 1
ATOM 1584 C C . LEU A 1 205 ? -12.589 25.729 -15.131 1.00 70.31 205 LEU A C 1
ATOM 1586 O O . LEU A 1 205 ? -11.823 26.650 -15.406 1.00 70.31 205 LEU A O 1
ATOM 1590 N N . ARG A 1 206 ? -13.904 25.935 -14.965 1.00 70.44 206 ARG A N 1
ATOM 1591 C CA . ARG A 1 206 ? -14.543 27.263 -15.035 1.00 70.44 206 ARG A CA 1
ATOM 1592 C C . ARG A 1 206 ? -14.413 28.065 -13.740 1.00 70.44 206 ARG A C 1
ATOM 1594 O O . ARG A 1 206 ? -14.312 29.286 -13.826 1.00 70.44 206 ARG A O 1
ATOM 1601 N N . HIS A 1 207 ? -14.447 27.421 -12.573 1.00 71.12 207 HIS A N 1
ATOM 1602 C CA . HIS A 1 207 ? -14.372 28.113 -11.278 1.00 71.12 207 HIS A CA 1
ATOM 1603 C C . HIS A 1 207 ? -12.939 28.430 -10.829 1.00 71.12 207 HIS A C 1
ATOM 1605 O O . HIS A 1 207 ? -12.755 29.289 -9.971 1.00 71.12 207 HIS A O 1
ATOM 1611 N N . GLY A 1 208 ? -11.929 27.796 -11.431 1.00 67.75 208 GLY A N 1
ATOM 1612 C CA . GLY A 1 208 ? -10.511 28.131 -11.254 1.00 67.75 208 GLY A CA 1
ATOM 1613 C C . GLY A 1 208 ? -9.869 27.585 -9.974 1.00 67.75 208 GLY A C 1
ATOM 1614 O O . GLY A 1 208 ? -8.673 27.314 -9.989 1.00 67.75 208 GLY A O 1
ATOM 1615 N N . GLU A 1 209 ? -10.640 27.354 -8.908 1.00 76.81 209 GLU A N 1
ATOM 1616 C CA . GLU A 1 209 ? -10.160 26.720 -7.675 1.00 76.81 209 GLU A CA 1
ATOM 1617 C C . GLU A 1 209 ? -11.035 25.509 -7.287 1.00 76.81 209 GLU A C 1
ATOM 1619 O O . GLU A 1 209 ? -12.250 25.658 -7.144 1.00 76.81 209 GLU A O 1
ATOM 1624 N N . PRO A 1 210 ? -10.445 24.310 -7.101 1.00 77.00 210 PRO A N 1
ATOM 1625 C CA . PRO A 1 210 ? -11.180 23.118 -6.689 1.00 77.00 210 PRO A CA 1
ATOM 1626 C C . PRO A 1 210 ? -11.567 23.195 -5.206 1.00 77.00 210 PRO A C 1
ATOM 1628 O O . PRO A 1 210 ? -10.700 23.439 -4.349 1.00 77.00 210 PRO A O 1
ATOM 1631 N N . THR A 1 211 ? -12.842 22.931 -4.897 1.00 83.44 211 THR A N 1
ATOM 1632 C CA . THR A 1 211 ? -13.335 22.806 -3.513 1.00 83.44 211 THR A CA 1
ATOM 1633 C C . THR A 1 211 ? -12.738 21.574 -2.821 1.00 83.44 211 THR A C 1
ATOM 1635 O O . THR A 1 211 ? -12.133 20.717 -3.465 1.00 83.44 211 THR A O 1
ATOM 1638 N N . GLU A 1 212 ? -12.884 21.449 -1.497 1.00 80.69 212 GLU A N 1
ATOM 1639 C CA . GLU A 1 212 ? -12.456 20.226 -0.796 1.00 80.69 212 GLU A CA 1
ATOM 1640 C C . GLU A 1 212 ? -13.203 18.980 -1.289 1.00 80.69 212 GLU A C 1
ATOM 1642 O O . GLU A 1 212 ? -12.594 17.920 -1.423 1.00 80.69 212 GLU A O 1
ATOM 1647 N N . GLU A 1 213 ? -14.492 19.115 -1.608 1.00 84.81 213 GLU A N 1
ATOM 1648 C CA . GLU A 1 213 ? -15.303 18.040 -2.183 1.00 84.81 213 GLU A CA 1
ATOM 1649 C C . GLU A 1 213 ? -14.790 17.651 -3.571 1.00 84.81 213 GLU A C 1
ATOM 1651 O O . GLU A 1 213 ? -14.614 16.464 -3.838 1.00 84.81 213 GLU A O 1
ATOM 1656 N N . ASP A 1 214 ? -14.444 18.631 -4.413 1.00 79.62 214 ASP A N 1
ATOM 1657 C CA . ASP A 1 214 ? -13.851 18.358 -5.724 1.00 79.62 214 ASP A CA 1
ATOM 1658 C C . ASP A 1 214 ? -12.506 17.643 -5.587 1.00 79.62 214 ASP A C 1
ATOM 1660 O O . ASP A 1 214 ? -12.261 16.642 -6.254 1.00 79.62 214 ASP A O 1
ATOM 1664 N N . ARG A 1 215 ? -11.632 18.110 -4.688 1.00 79.94 215 ARG A N 1
ATOM 1665 C CA . ARG A 1 215 ? -10.343 17.447 -4.429 1.00 79.94 215 ARG A CA 1
ATOM 1666 C C . ARG A 1 215 ? -10.555 16.024 -3.934 1.00 79.94 215 ARG A C 1
ATOM 1668 O O . ARG A 1 215 ? -9.816 15.127 -4.331 1.00 79.94 215 ARG A O 1
ATOM 1675 N N . TRP A 1 216 ? -11.548 15.801 -3.080 1.00 82.38 216 TRP A N 1
ATOM 1676 C CA . TRP A 1 216 ? -11.880 14.465 -2.609 1.00 82.38 216 TRP A CA 1
ATOM 1677 C C . TRP A 1 216 ? -12.408 13.575 -3.740 1.00 82.38 216 TRP A C 1
ATOM 1679 O O . TRP A 1 216 ? -11.963 12.437 -3.856 1.00 82.38 216 TRP A O 1
ATOM 1689 N N . GLU A 1 217 ? -13.281 14.078 -4.610 1.00 82.25 217 GLU A N 1
ATOM 1690 C CA . GLU A 1 217 ? -13.812 13.333 -5.760 1.00 82.25 217 GLU A CA 1
ATOM 1691 C C . GLU A 1 217 ? -12.722 13.025 -6.804 1.00 82.25 217 GLU A C 1
ATOM 1693 O O . GLU A 1 217 ? -12.620 11.901 -7.298 1.00 82.25 217 GLU A O 1
ATOM 1698 N N . MET A 1 218 ? -11.820 13.978 -7.057 1.00 79.62 218 MET A N 1
ATOM 1699 C CA . MET A 1 218 ? -10.610 13.794 -7.868 1.00 79.62 218 MET A CA 1
ATOM 1700 C C . MET A 1 218 ? -9.716 12.688 -7.295 1.00 79.62 218 MET A C 1
ATOM 1702 O O . MET A 1 218 ? -9.290 11.768 -8.001 1.00 79.62 218 MET A O 1
ATOM 1706 N N . MET A 1 219 ? -9.431 12.770 -5.994 1.00 81.31 219 MET A N 1
ATOM 1707 C CA . MET A 1 219 ? -8.467 11.893 -5.339 1.00 81.31 219 MET A CA 1
ATOM 1708 C C . MET A 1 219 ? -9.023 10.519 -5.013 1.00 81.31 219 MET A C 1
ATOM 1710 O O . MET A 1 219 ? -8.290 9.554 -5.163 1.00 81.31 219 MET A O 1
ATOM 1714 N N . MET A 1 220 ? -10.263 10.416 -4.546 1.00 82.25 220 MET A N 1
ATOM 1715 C CA . MET A 1 220 ? -10.859 9.206 -3.967 1.00 82.25 220 MET A CA 1
ATOM 1716 C C . MET A 1 220 ? -12.160 8.776 -4.655 1.00 82.25 220 MET A C 1
ATOM 1718 O O . MET A 1 220 ? -12.576 7.630 -4.466 1.00 82.25 220 MET A O 1
ATOM 1722 N N . GLY A 1 221 ? -12.789 9.648 -5.436 1.00 83.88 221 GLY A N 1
ATOM 1723 C CA . GLY A 1 221 ? -13.980 9.338 -6.222 1.00 83.88 221 GLY A CA 1
ATOM 1724 C C . GLY A 1 221 ? -13.641 8.817 -7.617 1.00 83.88 221 GLY A C 1
ATOM 1725 O O . GLY A 1 221 ? -12.699 8.033 -7.794 1.00 83.88 221 GLY A O 1
ATOM 1726 N N . ALA A 1 222 ? -14.410 9.255 -8.611 1.00 78.38 222 ALA A N 1
ATOM 1727 C CA . ALA A 1 222 ? -14.282 8.823 -10.000 1.00 78.38 222 ALA A CA 1
ATOM 1728 C C . ALA A 1 222 ? -12.968 9.270 -10.670 1.00 78.38 222 ALA A C 1
ATOM 1730 O O . ALA A 1 222 ? -12.502 8.602 -11.595 1.00 78.38 222 ALA A O 1
ATOM 1731 N N . GLY A 1 223 ? -12.312 10.326 -10.169 1.00 73.19 223 GLY A N 1
ATOM 1732 C CA . GLY A 1 223 ? -11.040 10.806 -10.727 1.00 73.19 223 GLY A CA 1
ATOM 1733 C C . GLY A 1 223 ? -9.862 9.842 -10.540 1.00 73.19 223 GLY A C 1
ATOM 1734 O O . GLY A 1 223 ? -8.897 9.892 -11.299 1.00 73.19 223 GLY A O 1
ATOM 1735 N N . ASN A 1 224 ? -9.938 8.932 -9.561 1.00 79.69 224 ASN A N 1
ATOM 1736 C CA . ASN A 1 224 ? -8.937 7.893 -9.290 1.00 79.69 224 ASN A CA 1
ATOM 1737 C C . ASN A 1 224 ? -7.483 8.379 -9.128 1.00 79.69 224 ASN A C 1
ATOM 1739 O O . ASN A 1 224 ? -6.542 7.599 -9.273 1.00 79.69 224 ASN A O 1
ATOM 1743 N N . MET A 1 225 ? -7.266 9.642 -8.758 1.00 78.88 225 MET A N 1
ATOM 1744 C CA . MET A 1 225 ? -5.919 10.229 -8.715 1.00 78.88 225 MET A CA 1
ATOM 1745 C C . MET A 1 225 ? -5.051 9.670 -7.584 1.00 78.88 225 MET A C 1
ATOM 1747 O O . MET A 1 225 ? -3.827 9.804 -7.613 1.00 78.88 225 MET A O 1
ATOM 1751 N N . TRP A 1 226 ? -5.658 8.952 -6.634 1.00 83.12 226 TRP A N 1
ATOM 1752 C CA . TRP A 1 226 ? -4.959 8.144 -5.639 1.00 83.12 226 TRP A CA 1
ATOM 1753 C C . TRP A 1 226 ? -3.922 7.185 -6.248 1.00 83.12 226 TRP A C 1
ATOM 1755 O O . TRP A 1 226 ? -2.918 6.916 -5.593 1.00 83.12 226 TRP A O 1
ATOM 1765 N N . VAL A 1 227 ? -4.091 6.709 -7.492 1.00 81.19 227 VAL A N 1
ATOM 1766 C CA . VAL A 1 227 ? -3.113 5.810 -8.147 1.00 81.19 227 VAL A CA 1
ATOM 1767 C C . VAL A 1 227 ? -1.741 6.459 -8.353 1.00 81.19 227 VAL A C 1
ATOM 1769 O O . VAL A 1 227 ? -0.741 5.750 -8.460 1.00 81.19 227 VAL A O 1
ATOM 1772 N N . PHE A 1 228 ? -1.677 7.793 -8.361 1.00 75.56 228 PHE A N 1
ATOM 1773 C CA . PHE A 1 228 ? -0.448 8.574 -8.513 1.00 75.56 228 PHE A CA 1
ATOM 1774 C C . PHE A 1 228 ? 0.156 9.016 -7.177 1.00 75.56 228 PHE A C 1
ATOM 1776 O O . PHE A 1 228 ? 1.178 9.691 -7.162 1.00 75.56 228 PHE A O 1
ATOM 1783 N N . VAL A 1 229 ? -0.461 8.661 -6.048 1.00 79.56 229 VAL A N 1
ATOM 1784 C CA . VAL A 1 229 ? 0.046 9.033 -4.724 1.00 79.56 229 VAL A CA 1
ATOM 1785 C C . VAL A 1 229 ? 1.094 8.029 -4.271 1.00 79.56 229 VAL A C 1
ATOM 1787 O O . VAL A 1 229 ? 0.947 6.823 -4.471 1.00 79.56 229 VAL A O 1
ATOM 1790 N N . ARG A 1 230 ? 2.140 8.517 -3.606 1.00 81.44 230 ARG A N 1
ATOM 1791 C CA . ARG A 1 230 ? 3.136 7.682 -2.934 1.00 81.44 230 ARG A CA 1
ATOM 1792 C C . ARG A 1 230 ? 2.475 6.634 -2.026 1.00 81.44 230 ARG A C 1
ATOM 1794 O O . ARG A 1 230 ? 1.664 7.018 -1.188 1.00 81.44 230 ARG A O 1
ATOM 1801 N N . PRO A 1 231 ? 2.800 5.336 -2.161 1.00 86.19 231 PRO A N 1
ATOM 1802 C CA . PRO A 1 231 ? 2.146 4.273 -1.399 1.00 86.19 231 PRO A CA 1
ATOM 1803 C C . PRO A 1 231 ? 2.821 3.986 -0.044 1.00 86.19 231 PRO A C 1
ATOM 1805 O O . PRO A 1 231 ? 2.514 2.983 0.594 1.00 86.19 231 PRO A O 1
ATOM 1808 N N . ASP A 1 232 ? 3.776 4.805 0.388 1.00 84.25 232 ASP A N 1
ATOM 1809 C CA . ASP A 1 232 ? 4.531 4.674 1.642 1.00 84.25 232 ASP A CA 1
ATOM 1810 C C . ASP A 1 232 ? 4.188 5.760 2.678 1.00 84.25 232 ASP A C 1
ATOM 1812 O O . ASP A 1 232 ? 4.769 5.799 3.759 1.00 84.25 232 ASP A O 1
ATOM 1816 N N . LEU A 1 233 ? 3.191 6.606 2.398 1.00 86.62 233 LEU A N 1
ATOM 1817 C CA . LEU A 1 233 ? 2.702 7.615 3.342 1.00 86.62 233 LEU A CA 1
ATOM 1818 C C . LEU A 1 233 ? 1.609 7.021 4.239 1.00 86.62 233 LEU A C 1
ATOM 1820 O O . LEU A 1 233 ? 0.421 7.069 3.897 1.00 86.62 233 LEU A O 1
ATOM 1824 N N . PHE A 1 234 ? 2.003 6.420 5.363 1.00 91.19 234 PHE A N 1
ATOM 1825 C CA . PHE A 1 234 ? 1.059 5.872 6.343 1.00 91.19 234 PHE A CA 1
ATOM 1826 C C . PHE A 1 234 ? 0.430 6.997 7.189 1.00 91.19 234 PHE A C 1
ATOM 1828 O O . PHE A 1 234 ? 1.165 7.859 7.677 1.00 91.19 234 PHE A O 1
ATOM 1835 N N . PRO A 1 235 ? -0.899 6.993 7.426 1.00 94.31 235 PRO A N 1
ATOM 1836 C CA . PRO A 1 235 ? -1.607 8.089 8.096 1.00 94.31 235 PRO A CA 1
ATOM 1837 C C . PRO A 1 235 ? -1.498 8.009 9.631 1.00 94.31 235 PRO A C 1
ATOM 1839 O O . PRO A 1 235 ? -2.485 7.912 10.368 1.00 94.31 235 PRO A O 1
ATOM 1842 N N . VAL A 1 236 ? -0.258 7.962 10.117 1.00 93.12 236 VAL A N 1
ATOM 1843 C CA . VAL A 1 236 ? 0.099 7.786 11.529 1.00 93.12 236 VAL A CA 1
ATOM 1844 C C . VAL A 1 236 ? -0.277 9.013 12.357 1.00 93.12 236 VAL A C 1
ATOM 1846 O O . VAL A 1 236 ? -0.872 8.885 13.429 1.00 93.12 236 VAL A O 1
ATOM 1849 N N . ALA A 1 237 ? 0.046 10.205 11.854 1.00 90.50 237 ALA A N 1
ATOM 1850 C CA . ALA A 1 237 ? -0.221 11.455 12.555 1.00 90.50 237 ALA A CA 1
ATOM 1851 C C . ALA A 1 237 ? -1.730 11.700 12.691 1.00 90.50 237 ALA A C 1
ATOM 1853 O O . ALA A 1 237 ? -2.210 12.090 13.756 1.00 90.50 237 ALA A O 1
ATOM 1854 N N . GLU A 1 238 ? -2.491 11.396 11.641 1.00 90.94 238 GLU A N 1
ATOM 1855 C CA . GLU A 1 238 ? -3.945 11.492 11.607 1.00 90.94 238 GLU A CA 1
ATOM 1856 C C . GLU A 1 238 ? -4.588 10.536 12.614 1.00 90.94 238 GLU A C 1
ATOM 1858 O O . GLU A 1 238 ? -5.511 10.932 13.326 1.00 90.94 238 GLU A O 1
ATOM 1863 N N . ALA A 1 239 ? -4.085 9.301 12.712 1.00 92.62 239 ALA A N 1
ATOM 1864 C CA . ALA A 1 239 ? -4.566 8.311 13.670 1.00 92.62 239 ALA A CA 1
ATOM 1865 C C . ALA A 1 239 ? -4.355 8.760 15.124 1.00 92.62 239 ALA A C 1
ATOM 1867 O O . ALA A 1 239 ? -5.274 8.702 15.945 1.00 92.62 239 ALA A O 1
ATOM 1868 N N . ILE A 1 240 ? -3.153 9.252 15.433 1.00 90.56 240 ILE A N 1
ATOM 1869 C CA . ILE A 1 240 ? -2.776 9.736 16.767 1.00 90.56 240 ILE A CA 1
ATOM 1870 C C . ILE A 1 240 ? -3.590 10.988 17.136 1.00 90.56 240 ILE A C 1
ATOM 1872 O O . ILE A 1 240 ? -4.197 11.041 18.209 1.00 90.56 240 ILE A O 1
ATOM 1876 N N . ALA A 1 241 ? -3.741 11.938 16.209 1.00 87.38 241 ALA A N 1
ATOM 1877 C CA . ALA A 1 241 ? -4.573 13.124 16.410 1.00 87.38 241 ALA A CA 1
ATOM 1878 C C . ALA A 1 241 ? -6.061 12.783 16.645 1.00 87.38 241 ALA A C 1
ATOM 1880 O O . ALA A 1 241 ? -6.729 13.415 17.470 1.00 87.38 241 ALA A O 1
ATOM 1881 N N . GLN A 1 242 ? -6.596 11.775 15.947 1.00 85.31 242 GLN A N 1
ATOM 1882 C CA . GLN A 1 242 ? -7.990 11.333 16.097 1.00 85.31 242 GLN A CA 1
ATOM 1883 C C . GLN A 1 242 ? -8.230 10.550 17.391 1.00 85.31 242 GLN A C 1
ATOM 1885 O O . GLN A 1 242 ? -9.309 10.662 17.977 1.00 85.31 242 GLN A O 1
ATOM 1890 N N . ASN A 1 243 ? -7.221 9.841 17.900 1.00 81.81 243 ASN A N 1
ATOM 1891 C CA . ASN A 1 243 ? -7.310 9.115 19.167 1.00 81.81 243 ASN A CA 1
ATOM 1892 C C . ASN A 1 243 ? -7.684 10.031 20.348 1.00 81.81 243 ASN A C 1
ATOM 1894 O O . ASN A 1 243 ? -8.471 9.647 21.214 1.00 81.81 243 ASN A O 1
ATOM 1898 N N . GLY A 1 244 ? -7.205 11.282 20.343 1.00 66.25 244 GLY A N 1
ATOM 1899 C CA . GLY A 1 244 ? -7.593 12.290 21.337 1.00 66.25 244 GLY A CA 1
ATOM 1900 C C . GLY A 1 244 ? -9.096 12.612 21.345 1.00 66.25 244 GLY A C 1
ATOM 1901 O O . GLY A 1 244 ? -9.648 12.935 22.395 1.00 66.25 244 GLY A O 1
ATOM 1902 N N . ARG A 1 245 ? -9.787 12.475 20.203 1.00 59.09 245 ARG A N 1
ATOM 1903 C CA . ARG A 1 245 ? -11.243 12.688 20.081 1.00 59.09 245 ARG A CA 1
ATOM 1904 C C . ARG A 1 245 ? -12.032 11.455 20.537 1.00 59.09 245 ARG A C 1
ATOM 1906 O O . ARG A 1 245 ? -13.043 11.593 21.222 1.00 59.09 245 ARG A O 1
ATOM 1913 N N . SER A 1 246 ? -11.527 10.256 20.243 1.00 57.59 246 SER A N 1
ATOM 1914 C CA . SER A 1 246 ? -12.120 8.976 20.668 1.00 57.59 246 SER A CA 1
ATOM 1915 C C . SER A 1 246 ? -11.945 8.683 22.167 1.00 57.59 246 SER A C 1
ATOM 1917 O O . SER A 1 246 ? -12.637 7.825 22.719 1.00 57.59 246 SER A O 1
ATOM 1919 N N . ALA A 1 247 ? -11.107 9.450 22.875 1.00 57.06 247 ALA A N 1
ATOM 1920 C CA . ALA A 1 247 ? -10.994 9.417 24.336 1.00 57.06 247 ALA A CA 1
ATOM 1921 C C . ALA A 1 247 ? -12.336 9.664 25.064 1.00 57.06 247 ALA A C 1
ATOM 1923 O O . ALA A 1 247 ? -12.510 9.198 26.191 1.00 57.06 247 ALA A O 1
ATOM 1924 N N . GLN A 1 248 ? -13.318 10.309 24.418 1.00 55.97 248 GLN A N 1
ATOM 1925 C CA . GLN A 1 248 ? -14.681 10.445 24.950 1.00 55.97 248 GLN A CA 1
ATOM 1926 C C . GLN A 1 248 ? -15.385 9.087 25.151 1.00 55.97 248 GLN A C 1
ATOM 1928 O O . GLN A 1 248 ? -16.084 8.913 26.149 1.00 55.97 248 GLN A O 1
ATOM 1933 N N . MET A 1 249 ? -15.143 8.077 24.299 1.00 54.66 249 MET A N 1
ATOM 1934 C CA . MET A 1 249 ? -15.661 6.713 24.530 1.00 54.66 249 MET A CA 1
ATOM 1935 C C . MET A 1 249 ? -15.039 6.072 25.778 1.00 54.66 249 MET A C 1
ATOM 1937 O O . MET A 1 249 ? -15.742 5.425 26.554 1.00 54.66 249 MET A O 1
ATOM 1941 N N . ARG A 1 250 ? -13.747 6.318 26.037 1.00 57.94 250 ARG A N 1
ATOM 1942 C CA . ARG A 1 250 ? -13.059 5.830 27.249 1.00 57.94 250 ARG A CA 1
ATOM 1943 C C . ARG A 1 250 ? -13.542 6.543 28.519 1.00 57.94 250 ARG A C 1
ATOM 1945 O O . ARG A 1 250 ? -13.560 5.949 29.596 1.00 57.94 250 ARG A O 1
ATOM 1952 N N . GLN A 1 251 ? -13.983 7.799 28.415 1.00 57.41 251 GLN A N 1
ATOM 1953 C CA . GLN A 1 251 ? -14.609 8.516 29.534 1.00 57.41 251 GLN A CA 1
ATOM 1954 C C . GLN A 1 251 ? -15.967 7.904 29.919 1.00 57.41 251 GLN A C 1
ATOM 1956 O O . GLN A 1 251 ? -16.234 7.722 31.110 1.00 57.41 251 GLN A O 1
ATOM 1961 N N . ILE A 1 252 ? -16.778 7.493 28.934 1.00 58.00 252 ILE A N 1
ATOM 1962 C CA . ILE A 1 252 ? -18.030 6.748 29.173 1.00 58.00 252 ILE A CA 1
ATOM 1963 C C . ILE A 1 252 ? -17.736 5.400 29.851 1.00 58.00 252 ILE A C 1
ATOM 1965 O O . ILE A 1 252 ? -18.443 5.001 30.782 1.00 58.00 252 ILE A O 1
ATOM 1969 N N . GLU A 1 253 ? -16.664 4.714 29.446 1.00 55.72 253 GLU A N 1
ATOM 1970 C CA . GLU A 1 253 ? -16.209 3.472 30.083 1.00 55.72 253 GLU A CA 1
ATOM 1971 C C . GLU A 1 253 ? -15.860 3.686 31.565 1.00 55.72 253 GLU A C 1
ATOM 1973 O O . GLU A 1 253 ? -16.348 2.960 32.434 1.00 55.72 253 GLU A O 1
ATOM 1978 N N . HIS A 1 254 ? -15.099 4.738 31.884 1.00 58.06 254 HIS A N 1
ATOM 1979 C CA . HIS A 1 254 ? -14.750 5.076 33.266 1.00 58.06 254 HIS A CA 1
ATOM 1980 C C . HIS A 1 254 ? -15.977 5.330 34.150 1.00 58.06 254 HIS A C 1
ATOM 1982 O O . HIS A 1 254 ? -15.971 4.953 35.321 1.00 58.06 254 HIS A O 1
ATOM 1988 N N . HIS A 1 255 ? -17.038 5.925 33.599 1.00 55.62 255 HIS A N 1
ATOM 1989 C CA . HIS A 1 255 ? -18.286 6.189 34.329 1.00 55.62 255 HIS A CA 1
ATOM 1990 C C . HIS A 1 255 ? -19.195 4.957 34.438 1.00 55.62 255 HIS A C 1
ATOM 1992 O O . HIS A 1 255 ? -20.121 4.931 35.248 1.00 55.62 255 HIS A O 1
ATOM 1998 N N . THR A 1 256 ? -18.924 3.908 33.659 1.00 54.72 256 THR A N 1
ATOM 1999 C CA . THR A 1 256 ? -19.713 2.671 33.631 1.00 54.72 256 THR A CA 1
ATOM 2000 C C . THR A 1 256 ? -18.997 1.466 34.243 1.00 54.72 256 THR A C 1
ATOM 2002 O O . THR A 1 256 ? -19.571 0.374 34.243 1.00 54.72 256 THR A O 1
ATOM 2005 N N . ARG A 1 257 ? -17.818 1.650 34.862 1.00 54.31 257 ARG A N 1
ATOM 2006 C CA . ARG A 1 257 ? -17.123 0.657 35.710 1.00 54.31 257 ARG A CA 1
ATOM 2007 C C . ARG A 1 257 ? -17.895 0.354 37.004 1.00 54.31 257 ARG A C 1
ATOM 2009 O O . ARG A 1 257 ? -17.401 0.539 38.110 1.00 54.31 257 ARG A O 1
ATOM 2016 N N . ARG A 1 258 ? -19.122 -0.149 36.887 1.00 56.47 258 ARG A N 1
ATOM 2017 C CA . ARG A 1 258 ? -19.676 -1.018 37.925 1.00 56.47 258 ARG A CA 1
ATOM 2018 C C . ARG A 1 258 ? -19.078 -2.407 37.707 1.00 56.47 258 ARG A C 1
ATOM 2020 O O . ARG A 1 258 ? -19.132 -2.871 36.563 1.00 56.47 258 ARG A O 1
ATOM 2027 N N . PRO A 1 259 ? -18.520 -3.057 38.743 1.00 53.09 259 PRO A N 1
ATOM 2028 C CA . PRO A 1 259 ? -18.102 -4.446 38.635 1.00 53.09 259 PRO A CA 1
ATOM 2029 C C . PRO A 1 259 ? -19.313 -5.247 38.162 1.00 53.09 259 PRO A C 1
ATOM 2031 O O . PRO A 1 259 ? -20.368 -5.239 38.795 1.00 53.09 259 PRO A O 1
ATOM 2034 N N . VAL A 1 260 ? -19.199 -5.840 36.976 1.00 54.72 260 VAL A N 1
ATOM 2035 C CA . VAL A 1 260 ? -20.194 -6.798 36.511 1.00 54.72 260 VAL A CA 1
ATOM 2036 C C . VAL A 1 260 ? -19.982 -8.013 37.395 1.00 54.72 260 VAL A C 1
ATOM 2038 O O . VAL A 1 260 ? -18.920 -8.626 37.332 1.00 54.72 260 VAL A O 1
ATOM 2041 N N . ASP A 1 261 ? -20.949 -8.304 38.259 1.00 52.22 261 ASP A N 1
ATOM 2042 C CA . ASP A 1 261 ? -20.967 -9.528 39.050 1.00 52.22 261 ASP A CA 1
ATOM 2043 C C . ASP A 1 261 ? -21.026 -10.701 38.063 1.00 52.22 261 ASP A C 1
ATOM 2045 O O . ASP A 1 261 ? -22.085 -11.068 37.549 1.00 52.22 261 ASP A O 1
ATOM 2049 N N . VAL A 1 262 ? -19.859 -11.249 37.720 1.00 54.78 262 VAL A N 1
ATOM 2050 C CA . VAL A 1 262 ? -19.734 -12.449 36.893 1.00 54.78 262 VAL A CA 1
ATOM 2051 C C . VAL A 1 262 ? -20.086 -13.628 37.790 1.00 54.78 262 VAL A C 1
ATOM 2053 O O . VAL A 1 262 ? -19.227 -14.400 38.201 1.00 54.78 262 VAL A O 1
ATOM 2056 N N . ARG A 1 263 ? -21.366 -13.763 38.141 1.00 55.81 263 ARG A N 1
ATOM 2057 C CA . ARG A 1 263 ? -21.882 -15.066 38.546 1.00 55.81 263 ARG A CA 1
ATOM 2058 C C . ARG A 1 263 ? -22.106 -15.849 37.256 1.00 55.81 263 ARG A C 1
ATOM 2060 O O . ARG A 1 263 ? -22.955 -15.445 36.461 1.00 55.81 263 ARG A O 1
ATOM 2067 N N . PRO A 1 264 ? -21.329 -16.912 36.990 1.00 54.19 264 PRO A N 1
ATOM 2068 C CA . PRO A 1 264 ? -21.576 -17.762 35.842 1.00 54.19 264 PRO A CA 1
ATOM 2069 C C . PRO A 1 264 ? -22.900 -18.484 36.085 1.00 54.19 264 PRO A C 1
ATOM 2071 O O . PRO A 1 264 ? -22.954 -19.492 36.786 1.00 54.19 264 PRO A O 1
ATOM 2074 N N . ASP A 1 265 ? -23.988 -17.957 35.529 1.00 56.38 265 ASP A N 1
ATOM 2075 C CA . ASP A 1 265 ? -25.217 -18.726 35.395 1.00 56.38 265 ASP A CA 1
ATOM 2076 C C . ASP A 1 265 ? -24.909 -19.861 34.413 1.00 56.38 265 ASP A C 1
ATOM 2078 O O . ASP A 1 265 ? -24.829 -19.668 33.198 1.00 56.38 265 ASP A O 1
ATOM 2082 N N . ALA A 1 266 ? -24.648 -21.048 34.963 1.00 57.56 266 ALA A N 1
ATOM 2083 C CA . ALA A 1 266 ? -24.017 -22.198 34.312 1.00 57.56 266 ALA A CA 1
ATOM 2084 C C . ALA A 1 266 ? -24.835 -22.853 33.175 1.00 57.56 266 ALA A C 1
ATOM 2086 O O . ALA A 1 266 ? -24.647 -24.030 32.875 1.00 57.56 266 ALA A O 1
ATOM 2087 N N . ARG A 1 267 ? -25.797 -22.148 32.565 1.00 56.56 267 ARG A N 1
ATOM 2088 C CA . ARG A 1 267 ? -26.788 -22.746 31.652 1.00 56.56 267 ARG A CA 1
ATOM 2089 C C . ARG A 1 267 ? -27.058 -21.982 30.360 1.00 56.56 267 ARG A C 1
ATOM 2091 O O . ARG A 1 267 ? -27.986 -22.354 29.645 1.00 56.56 267 ARG A O 1
ATOM 2098 N N . ARG A 1 268 ? -26.286 -20.949 30.014 1.00 60.22 268 ARG A N 1
ATOM 2099 C CA . ARG A 1 268 ? -26.447 -20.280 28.712 1.00 60.22 268 ARG A CA 1
ATOM 2100 C C . ARG A 1 268 ? -25.103 -20.082 28.020 1.00 60.22 268 ARG A C 1
ATOM 2102 O O . ARG A 1 268 ? -24.323 -19.221 28.407 1.00 60.22 268 ARG A O 1
ATOM 2109 N N . PHE A 1 269 ? -24.869 -20.864 26.968 1.00 73.75 269 PHE A N 1
ATOM 2110 C CA . PHE A 1 269 ? -23.806 -20.629 25.991 1.00 73.75 269 PHE A CA 1
ATOM 2111 C C . PHE A 1 269 ? -24.200 -19.434 25.114 1.00 73.75 269 PHE A C 1
ATOM 2113 O O . PHE A 1 269 ? -24.680 -19.598 23.995 1.00 73.75 269 PHE A O 1
ATOM 2120 N N . THR A 1 270 ? -24.103 -18.222 25.658 1.00 87.69 270 THR A N 1
ATOM 2121 C CA . THR A 1 270 ? -24.296 -16.996 24.877 1.00 87.69 270 THR A CA 1
ATOM 2122 C C . THR A 1 270 ? -22.969 -16.545 24.283 1.00 87.69 270 THR A C 1
ATOM 2124 O O . THR A 1 270 ? -21.906 -16.807 24.842 1.00 87.69 270 THR A O 1
ATOM 2127 N N . PHE A 1 271 ? -23.030 -15.815 23.170 1.00 89.06 271 PHE A N 1
ATOM 2128 C CA . PHE A 1 271 ? -21.857 -15.196 22.548 1.00 89.06 271 PHE A CA 1
ATOM 2129 C C . PHE A 1 271 ? -21.073 -14.303 23.534 1.00 89.06 271 PHE A C 1
ATOM 2131 O O . PHE A 1 271 ? -19.850 -14.319 23.571 1.00 89.06 271 PHE A O 1
ATOM 2138 N N . GLU A 1 272 ? -21.784 -13.602 24.420 1.00 88.44 272 GLU A N 1
ATOM 2139 C CA . GLU A 1 272 ? -21.221 -12.802 25.520 1.00 88.44 272 GLU A CA 1
ATOM 2140 C C . GLU A 1 272 ? -20.485 -13.600 26.606 1.00 88.44 272 GLU A C 1
ATOM 2142 O O . GLU A 1 272 ? -19.755 -13.021 27.413 1.00 88.44 272 GLU A O 1
ATOM 2147 N N . GLY A 1 273 ? -20.751 -14.903 26.692 1.00 87.06 273 GLY A N 1
ATOM 2148 C CA . GLY A 1 273 ? -20.138 -15.816 27.651 1.00 87.06 273 GLY A CA 1
ATOM 2149 C C . GLY A 1 273 ? -18.874 -16.493 27.126 1.00 87.06 273 GLY A C 1
ATOM 2150 O O . GLY A 1 273 ? -18.281 -17.279 27.862 1.00 87.06 273 GLY A O 1
ATOM 2151 N N . LEU A 1 274 ? -18.473 -16.221 25.878 1.00 90.88 274 LEU A N 1
ATOM 2152 C CA . LEU A 1 274 ? -17.246 -16.767 25.308 1.00 90.88 274 LEU A CA 1
ATOM 2153 C C . LEU A 1 274 ? -16.004 -16.245 26.054 1.00 90.88 274 LEU A C 1
ATOM 2155 O O . LEU A 1 274 ? -15.999 -15.096 26.512 1.00 90.88 274 LEU A O 1
ATOM 2159 N N . PRO A 1 275 ? -14.935 -17.057 26.151 1.00 93.25 275 PRO A N 1
ATOM 2160 C CA . PRO A 1 275 ? -13.621 -16.576 26.558 1.00 93.25 275 PRO A CA 1
ATOM 2161 C C . PRO A 1 275 ? -13.185 -15.358 25.730 1.00 93.25 275 PRO A C 1
ATOM 2163 O O . PRO A 1 275 ? -13.481 -15.269 24.536 1.00 93.25 275 PRO A O 1
ATOM 2166 N N . LEU A 1 276 ? -12.501 -14.404 26.372 1.00 91.75 276 LEU A N 1
ATOM 2167 C CA . LEU A 1 276 ? -12.117 -13.137 25.743 1.00 91.75 276 LEU A CA 1
ATOM 2168 C C . LEU A 1 276 ? -11.282 -13.359 24.478 1.00 91.75 276 LEU A C 1
ATOM 2170 O O . LEU A 1 276 ? -11.548 -12.742 23.458 1.00 91.75 276 LEU A O 1
ATOM 2174 N N . ASP A 1 277 ? -10.300 -14.247 24.530 1.00 94.31 277 ASP A N 1
ATOM 2175 C CA . ASP A 1 277 ? -9.448 -14.620 23.401 1.00 94.31 277 ASP A CA 1
ATOM 2176 C C . ASP A 1 277 ? -10.253 -15.154 22.206 1.00 94.31 277 ASP A C 1
ATOM 2178 O O . ASP A 1 277 ? -10.032 -14.712 21.079 1.00 94.31 277 ASP A O 1
ATOM 2182 N N . VAL A 1 278 ? -11.243 -16.019 22.447 1.00 95.25 278 VAL A N 1
ATOM 2183 C CA . VAL A 1 278 ? -12.156 -16.517 21.402 1.00 95.25 278 VAL A CA 1
ATOM 2184 C C . VAL A 1 278 ? -13.005 -15.380 20.833 1.00 95.25 278 VAL A C 1
ATOM 2186 O O . VAL A 1 278 ? -13.169 -15.281 19.617 1.00 95.25 278 VAL A O 1
ATOM 2189 N N . LEU A 1 279 ? -13.517 -14.490 21.687 1.00 95.06 279 LEU A N 1
ATOM 2190 C CA . LEU A 1 279 ? -14.299 -13.335 21.250 1.00 95.06 279 LEU A CA 1
ATOM 2191 C C . LEU A 1 279 ? -13.462 -12.378 20.385 1.00 95.06 279 LEU A C 1
ATOM 2193 O O . LEU A 1 279 ? -13.927 -11.947 19.330 1.00 95.06 279 LEU A O 1
ATOM 2197 N N . LEU A 1 280 ? -12.230 -12.069 20.799 1.00 94.31 280 LEU A N 1
ATOM 2198 C CA . LEU A 1 280 ? -11.305 -11.220 20.042 1.00 94.31 280 LEU A CA 1
ATOM 2199 C C . LEU A 1 280 ? -10.910 -11.874 18.714 1.00 94.31 280 LEU A C 1
ATOM 2201 O O . LEU A 1 280 ? -10.838 -11.182 17.699 1.00 94.31 280 LEU A O 1
ATOM 2205 N N . LEU A 1 281 ? -10.715 -13.198 18.705 1.00 95.38 281 LEU A N 1
ATOM 2206 C CA . LEU A 1 281 ? -10.446 -13.961 17.491 1.00 95.38 281 LEU A CA 1
ATOM 2207 C C . LEU A 1 281 ? -11.609 -13.849 16.499 1.00 95.38 281 LEU A C 1
ATOM 2209 O O . LEU A 1 281 ? -11.382 -13.490 15.348 1.00 95.38 281 LEU A O 1
ATOM 2213 N N . ILE A 1 282 ? -12.848 -14.065 16.949 1.00 96.44 282 ILE A N 1
ATOM 2214 C CA . ILE A 1 282 ? -14.037 -13.893 16.101 1.00 96.44 282 ILE A CA 1
ATOM 2215 C C . ILE A 1 282 ? -14.117 -12.452 15.591 1.00 96.44 282 ILE A C 1
ATOM 2217 O O . ILE A 1 282 ? -14.294 -12.231 14.397 1.00 96.44 282 ILE A O 1
ATOM 2221 N N . CYS A 1 283 ? -13.931 -11.463 16.471 1.00 96.12 283 CYS A N 1
ATOM 2222 C CA . CYS A 1 283 ? -14.006 -10.057 16.082 1.00 96.12 283 CYS A CA 1
ATOM 2223 C C . CYS A 1 283 ? -12.923 -9.660 15.068 1.00 96.12 283 CYS A C 1
ATOM 2225 O O . CYS A 1 283 ? -13.172 -8.779 14.254 1.00 96.12 283 CYS A O 1
ATOM 2227 N N . SER A 1 284 ? -11.748 -10.298 15.072 1.00 95.88 284 SER A N 1
ATOM 2228 C CA . SER A 1 284 ? -10.699 -10.003 14.083 1.00 95.88 284 SER A CA 1
ATOM 2229 C C . SER A 1 284 ? -11.066 -10.424 12.652 1.00 95.88 284 SER A C 1
ATOM 2231 O O . SER A 1 284 ? -10.583 -9.813 11.699 1.00 95.88 284 SER A O 1
ATOM 2233 N N . GLU A 1 285 ? -11.989 -11.378 12.500 1.00 97.06 285 GLU A N 1
ATOM 2234 C CA . GLU A 1 285 ? -12.521 -11.801 11.197 1.00 97.06 285 GLU A CA 1
ATOM 2235 C C . GLU A 1 285 ? -13.634 -10.857 10.687 1.00 97.06 285 GLU A C 1
ATOM 2237 O O . GLU A 1 285 ? -13.886 -10.770 9.484 1.00 97.06 285 GLU A O 1
ATOM 2242 N N . LEU A 1 286 ? -14.261 -10.075 11.577 1.00 95.81 286 LEU A N 1
ATOM 2243 C CA . LEU A 1 286 ? -15.343 -9.134 11.258 1.00 95.81 286 LEU A CA 1
ATOM 2244 C C . LEU A 1 286 ? -14.822 -7.800 10.714 1.00 95.81 286 LEU A C 1
ATOM 2246 O O . LEU A 1 286 ? -13.800 -7.288 11.167 1.00 95.81 286 LEU A O 1
ATOM 2250 N N . THR A 1 287 ? -15.546 -7.177 9.785 1.00 94.12 287 THR A N 1
ATOM 2251 C CA . THR A 1 287 ? -15.271 -5.798 9.348 1.00 94.12 287 THR A CA 1
ATOM 2252 C C . THR A 1 287 ? -15.375 -4.812 10.510 1.00 94.12 287 THR A C 1
ATOM 2254 O O . THR A 1 287 ? -16.056 -5.043 11.503 1.00 94.12 287 THR A O 1
ATOM 2257 N N . PHE A 1 288 ? -14.747 -3.643 10.385 1.00 91.62 288 PHE A N 1
ATOM 2258 C CA . PHE A 1 288 ? -14.803 -2.617 11.433 1.00 91.62 288 PHE A CA 1
ATOM 2259 C C . PHE A 1 288 ? -16.232 -2.143 11.736 1.00 91.62 288 PHE A C 1
ATOM 2261 O O . PHE A 1 288 ? -16.546 -1.857 12.889 1.00 91.62 288 PHE A O 1
ATOM 2268 N N . ALA A 1 289 ? -17.108 -2.109 10.727 1.00 92.69 289 ALA A N 1
ATOM 2269 C CA . ALA A 1 289 ? -18.525 -1.811 10.916 1.00 92.69 289 ALA A CA 1
ATOM 2270 C C . ALA A 1 289 ? -19.230 -2.914 11.723 1.00 92.69 289 ALA A C 1
ATOM 2272 O O . ALA A 1 289 ? -19.974 -2.615 12.655 1.00 92.69 289 ALA A O 1
ATOM 2273 N N . GLU A 1 290 ? -18.947 -4.182 11.422 1.00 95.38 290 GLU A N 1
ATOM 2274 C CA . GLU A 1 290 ? -19.495 -5.331 12.148 1.00 95.38 290 GLU A CA 1
ATOM 2275 C C . GLU A 1 290 ? -18.950 -5.433 13.574 1.00 95.38 290 GLU A C 1
ATOM 2277 O O . GLU A 1 290 ? -19.706 -5.781 14.476 1.00 95.38 290 GLU A O 1
ATOM 2282 N N . ILE A 1 291 ? -17.684 -5.078 13.822 1.00 92.38 291 ILE A N 1
ATOM 2283 C CA . ILE A 1 291 ? -17.118 -5.013 15.180 1.00 92.38 291 ILE A CA 1
ATOM 2284 C C . ILE A 1 291 ? -17.876 -3.972 16.015 1.00 92.38 291 ILE A C 1
ATOM 2286 O O . ILE A 1 291 ? -18.260 -4.250 17.155 1.00 92.38 291 ILE A O 1
ATOM 2290 N N . LEU A 1 292 ? -18.124 -2.783 15.454 1.00 91.19 292 LEU A N 1
ATOM 2291 C CA . LEU A 1 292 ? -18.896 -1.737 16.127 1.00 91.19 292 LEU A CA 1
ATOM 2292 C C . LEU A 1 292 ? -20.350 -2.162 16.354 1.00 91.19 292 LEU A C 1
ATOM 2294 O O . LEU A 1 292 ? -20.863 -1.983 17.458 1.00 91.19 292 LEU A O 1
ATOM 2298 N N . ALA A 1 293 ? -20.993 -2.765 15.351 1.00 94.00 293 ALA A N 1
ATOM 2299 C CA . ALA A 1 293 ? -22.355 -3.282 15.471 1.00 94.00 293 ALA A CA 1
ATOM 2300 C C . ALA A 1 293 ? -22.445 -4.373 16.551 1.00 94.00 293 ALA A C 1
ATOM 2302 O O . ALA A 1 293 ? -23.287 -4.291 17.439 1.00 94.00 293 ALA A O 1
ATOM 2303 N N . THR A 1 294 ? -21.514 -5.329 16.545 1.00 93.12 294 THR A N 1
ATOM 2304 C CA . THR A 1 294 ? -21.398 -6.395 17.555 1.00 93.12 294 THR A CA 1
ATOM 2305 C C . THR A 1 294 ? -21.204 -5.815 18.951 1.00 93.12 294 THR A C 1
ATOM 2307 O O . THR A 1 294 ? -21.861 -6.239 19.901 1.00 93.12 294 THR A O 1
ATOM 2310 N N . SER A 1 295 ? -20.349 -4.798 19.077 1.00 91.19 295 SER A N 1
ATOM 2311 C CA . SER A 1 295 ? -20.147 -4.084 20.339 1.00 91.19 295 SER A CA 1
ATOM 2312 C C . SER A 1 295 ? -21.427 -3.379 20.797 1.00 91.19 295 SER A C 1
ATOM 2314 O O . SER A 1 295 ? -21.720 -3.368 21.987 1.00 91.19 295 SER A O 1
ATOM 2316 N N . ALA A 1 296 ? -22.216 -2.828 19.872 1.00 91.25 296 ALA A N 1
ATOM 2317 C CA . ALA A 1 296 ? -23.465 -2.130 20.173 1.00 91.25 296 ALA A CA 1
ATOM 2318 C C . ALA A 1 296 ? -24.637 -3.068 20.517 1.00 91.25 296 ALA A C 1
ATOM 2320 O O . ALA A 1 296 ? -25.577 -2.636 21.182 1.00 91.25 296 ALA A O 1
ATOM 2321 N N . CYS A 1 297 ? -24.580 -4.346 20.127 1.00 92.19 297 CYS A N 1
ATOM 2322 C CA . CYS A 1 297 ? -25.628 -5.327 20.429 1.00 92.19 297 CYS A CA 1
ATOM 2323 C C . CYS A 1 297 ? -25.816 -5.579 21.934 1.00 92.19 297 CYS A C 1
ATOM 2325 O O . CYS A 1 297 ? -26.881 -6.038 22.346 1.00 92.19 297 CYS A O 1
ATOM 2327 N N . SER A 1 298 ? -24.799 -5.314 22.763 1.00 92.62 298 SER A N 1
ATOM 2328 C CA . SER A 1 298 ? -24.870 -5.546 24.205 1.00 92.62 298 SER A CA 1
ATOM 2329 C C . SER A 1 298 ? -23.909 -4.668 24.989 1.00 92.62 298 SER A C 1
ATOM 2331 O O . SER A 1 298 ? -22.730 -4.560 24.661 1.00 92.62 298 SER A O 1
ATOM 2333 N N . HIS A 1 299 ? -24.373 -4.134 26.122 1.00 88.12 299 HIS A N 1
ATOM 2334 C CA . HIS A 1 299 ? -23.514 -3.411 27.062 1.00 88.12 299 HIS A CA 1
ATOM 2335 C C . HIS A 1 299 ? -22.339 -4.253 27.570 1.00 88.12 299 HIS A C 1
ATOM 2337 O O . HIS A 1 299 ? -21.280 -3.696 27.870 1.00 88.12 299 HIS A O 1
ATOM 2343 N N . ARG A 1 300 ? -22.507 -5.578 27.683 1.00 89.31 300 ARG A N 1
ATOM 2344 C CA . ARG A 1 300 ? -21.428 -6.470 28.112 1.00 89.31 300 ARG A CA 1
ATOM 2345 C C . ARG A 1 300 ? -20.373 -6.598 27.018 1.00 89.31 300 ARG A C 1
ATOM 2347 O O . ARG A 1 300 ? -19.205 -6.375 27.313 1.00 89.31 300 ARG A O 1
ATOM 2354 N N . LEU A 1 301 ? -20.785 -6.851 25.771 1.00 91.19 301 LEU A N 1
ATOM 2355 C CA . LEU A 1 301 ? -19.868 -6.873 24.623 1.00 91.19 301 LEU A CA 1
ATOM 2356 C C . LEU A 1 301 ? -19.147 -5.541 24.469 1.00 91.19 301 LEU A C 1
ATOM 2358 O O . LEU A 1 301 ? -17.929 -5.536 24.359 1.00 91.19 301 LEU A O 1
ATOM 2362 N N . PHE A 1 302 ? -19.868 -4.422 24.550 1.00 90.31 302 PHE A N 1
ATOM 2363 C CA . PHE A 1 302 ? -19.271 -3.093 24.484 1.00 90.31 302 PHE A CA 1
ATOM 2364 C C . PHE A 1 302 ? -18.157 -2.910 25.519 1.00 90.31 302 PHE A C 1
ATOM 2366 O O . PHE A 1 302 ? -17.047 -2.517 25.173 1.00 90.31 302 PHE A O 1
ATOM 2373 N N . ARG A 1 303 ? -18.423 -3.240 26.790 1.00 87.81 303 ARG A N 1
ATOM 2374 C CA . ARG A 1 303 ? -17.430 -3.118 27.870 1.00 87.81 303 ARG A CA 1
ATOM 2375 C C . ARG A 1 303 ? -16.257 -4.082 27.714 1.00 87.81 303 ARG A C 1
ATOM 2377 O O . ARG A 1 303 ? -15.153 -3.745 28.119 1.00 87.81 303 ARG A O 1
ATOM 2384 N N . THR A 1 304 ? -16.488 -5.269 27.162 1.00 90.00 304 THR A N 1
ATOM 2385 C CA . THR A 1 304 ? -15.437 -6.266 26.932 1.00 90.00 304 THR A CA 1
ATOM 2386 C C . THR A 1 304 ? -14.565 -5.909 25.723 1.00 90.00 304 THR A C 1
ATOM 2388 O O . THR A 1 304 ? -13.345 -6.064 25.781 1.00 90.00 304 THR A O 1
ATOM 2391 N N . LEU A 1 305 ? -15.164 -5.411 24.640 1.00 91.00 305 LEU A N 1
ATOM 2392 C CA . LEU A 1 305 ? -14.481 -5.116 23.380 1.00 91.00 305 LEU A CA 1
ATOM 2393 C C . LEU A 1 305 ? -13.843 -3.725 23.355 1.00 91.00 305 LEU A C 1
ATOM 2395 O O . LEU A 1 305 ? -12.758 -3.593 22.802 1.00 91.00 305 LEU A O 1
ATOM 2399 N N . SER A 1 306 ? -14.452 -2.709 23.980 1.00 89.38 306 SER A N 1
ATOM 2400 C CA . SER A 1 306 ? -13.946 -1.322 23.984 1.00 89.38 306 SER A CA 1
ATOM 2401 C C . SER A 1 306 ? -12.467 -1.212 24.397 1.00 89.38 306 SER A C 1
ATOM 2403 O O . SER A 1 306 ? -11.691 -0.632 23.636 1.00 89.38 306 SER A O 1
ATOM 2405 N N . PRO A 1 307 ? -12.007 -1.833 25.503 1.00 88.38 307 PRO A N 1
ATOM 2406 C CA . PRO A 1 307 ? -10.599 -1.762 25.908 1.00 88.38 307 PRO A CA 1
ATOM 2407 C C . PRO A 1 307 ? -9.644 -2.500 24.963 1.00 88.38 307 PRO A C 1
ATOM 2409 O O . PRO A 1 307 ? -8.439 -2.260 24.988 1.00 88.38 307 PRO A O 1
ATOM 2412 N N . ASN A 1 308 ? -10.175 -3.424 24.161 1.00 92.19 308 ASN A N 1
ATOM 2413 C CA . ASN A 1 308 ? -9.420 -4.319 23.290 1.00 92.19 308 ASN A CA 1
ATOM 2414 C C . ASN A 1 308 ? -9.601 -3.976 21.802 1.00 92.19 308 ASN A C 1
ATOM 2416 O O . ASN A 1 308 ? -9.119 -4.715 20.944 1.00 92.19 308 ASN A O 1
ATOM 2420 N N . ILE A 1 309 ? -10.283 -2.872 21.476 1.00 91.81 309 ILE A N 1
ATOM 2421 C CA . ILE A 1 309 ? -10.655 -2.534 20.098 1.00 91.81 309 ILE A CA 1
ATOM 2422 C C . ILE A 1 309 ? -9.427 -2.337 19.206 1.00 91.81 309 ILE A C 1
ATOM 2424 O O . ILE A 1 309 ? -9.424 -2.776 18.060 1.00 91.81 309 ILE A O 1
ATOM 2428 N N . ASP A 1 310 ? -8.359 -1.754 19.753 1.00 93.38 310 ASP A N 1
ATOM 2429 C CA . ASP A 1 310 ? -7.092 -1.572 19.047 1.00 93.38 310 ASP A CA 1
ATOM 2430 C C . ASP A 1 310 ? -6.397 -2.919 18.789 1.00 93.38 310 ASP A C 1
ATOM 2432 O O . ASP A 1 310 ? -5.842 -3.135 17.716 1.00 93.38 310 ASP A O 1
ATOM 2436 N N . SER A 1 311 ? -6.482 -3.871 19.722 1.00 93.69 311 SER A N 1
ATOM 2437 C CA . SER A 1 311 ? -5.944 -5.223 19.524 1.00 93.69 311 SER A CA 1
ATOM 2438 C C . SER A 1 311 ? -6.712 -5.991 18.448 1.00 93.69 311 SER A C 1
ATOM 2440 O O . SER A 1 311 ? -6.092 -6.635 17.602 1.00 93.69 311 SER A O 1
ATOM 2442 N N . VAL A 1 312 ? -8.047 -5.889 18.436 1.00 95.19 312 VAL A N 1
ATOM 2443 C CA . VAL A 1 312 ? -8.885 -6.471 17.372 1.00 95.19 312 VAL A CA 1
ATOM 2444 C C . VAL A 1 312 ? -8.567 -5.823 16.026 1.00 95.19 312 VAL A C 1
ATOM 2446 O O . VAL A 1 312 ? -8.384 -6.528 15.035 1.00 95.19 312 VAL A O 1
ATOM 2449 N N . ALA A 1 313 ? -8.464 -4.490 15.994 1.00 95.44 313 ALA A N 1
ATOM 2450 C CA . ALA A 1 313 ? -8.121 -3.735 14.797 1.00 95.44 313 ALA A CA 1
ATOM 2451 C C . ALA A 1 313 ? -6.773 -4.182 14.228 1.00 95.44 313 ALA A C 1
ATOM 2453 O O . ALA A 1 313 ? -6.697 -4.521 13.051 1.00 95.44 313 ALA A O 1
ATOM 2454 N N . TYR A 1 314 ? -5.734 -4.251 15.063 1.00 95.88 314 TYR A N 1
ATOM 2455 C CA . TYR A 1 314 ? -4.419 -4.725 14.646 1.00 95.88 314 TYR A CA 1
ATOM 2456 C C . TYR A 1 314 ? -4.465 -6.162 14.121 1.00 95.88 314 TYR A C 1
ATOM 2458 O O . TYR A 1 314 ? -3.965 -6.429 13.033 1.00 95.88 314 TYR A O 1
ATOM 2466 N N . ALA A 1 315 ? -5.112 -7.081 14.846 1.00 96.06 315 ALA A N 1
ATOM 2467 C CA . ALA A 1 315 ? -5.235 -8.474 14.418 1.00 96.06 315 ALA A CA 1
ATOM 2468 C C . ALA A 1 315 ? -5.921 -8.596 13.047 1.00 96.06 315 ALA A C 1
ATOM 2470 O O . ALA A 1 315 ? -5.461 -9.350 12.188 1.00 96.06 315 ALA A O 1
ATOM 2471 N N . ARG A 1 316 ? -6.977 -7.807 12.819 1.00 95.81 316 ARG A N 1
ATOM 2472 C CA . ARG A 1 316 ? -7.665 -7.737 11.529 1.00 95.81 316 ARG A CA 1
ATOM 2473 C C . ARG A 1 316 ? -6.764 -7.200 10.421 1.00 95.81 316 ARG A C 1
ATOM 2475 O O . ARG A 1 316 ? -6.701 -7.812 9.354 1.00 95.81 316 ARG A O 1
ATOM 2482 N N . LEU A 1 317 ? -6.084 -6.076 10.664 1.00 96.12 317 LEU A N 1
ATOM 2483 C CA . LEU A 1 317 ? -5.147 -5.483 9.706 1.00 96.12 317 LEU A CA 1
ATOM 2484 C C . LEU A 1 317 ? -4.079 -6.505 9.305 1.00 96.12 317 LEU A C 1
ATOM 2486 O O . LEU A 1 317 ? -3.860 -6.731 8.120 1.00 96.12 317 LEU A O 1
ATOM 2490 N N . SER A 1 318 ? -3.493 -7.198 10.281 1.00 94.38 318 SER A N 1
ATOM 2491 C CA . SER A 1 318 ? -2.455 -8.206 10.051 1.00 94.38 318 SER A CA 1
ATOM 2492 C C . SER A 1 318 ? -2.924 -9.382 9.196 1.00 94.38 318 SER A C 1
ATOM 2494 O O . SER A 1 318 ? -2.151 -9.881 8.379 1.00 94.38 318 SER A O 1
ATOM 2496 N N . ARG A 1 319 ? -4.176 -9.828 9.361 1.00 94.19 319 ARG A N 1
ATOM 2497 C CA . ARG A 1 319 ? -4.711 -10.991 8.633 1.00 94.19 319 ARG A CA 1
ATOM 2498 C C . ARG A 1 319 ? -5.271 -10.658 7.261 1.00 94.19 319 ARG A C 1
ATOM 2500 O O . ARG A 1 319 ? -5.011 -11.390 6.311 1.00 94.19 319 ARG A O 1
ATOM 2507 N N . HIS A 1 320 ? -6.054 -9.589 7.159 1.00 95.38 320 HIS A N 1
ATOM 2508 C CA . HIS A 1 320 ? -6.881 -9.336 5.976 1.00 95.38 320 HIS A CA 1
ATOM 2509 C C . HIS A 1 320 ? -6.439 -8.116 5.171 1.00 95.38 320 HIS A C 1
ATOM 2511 O O . HIS A 1 320 ? -6.723 -8.045 3.982 1.00 95.38 320 HIS A O 1
ATOM 2517 N N . GLU A 1 321 ? -5.756 -7.157 5.798 1.00 95.50 321 GLU A N 1
ATOM 2518 C CA . GLU A 1 321 ? -5.412 -5.867 5.190 1.00 95.50 321 GLU A CA 1
ATOM 2519 C C . GLU A 1 321 ? -3.922 -5.558 5.407 1.00 95.50 321 GLU A C 1
ATOM 2521 O O . GLU A 1 321 ? -3.549 -4.441 5.767 1.00 95.50 321 GLU A O 1
ATOM 2526 N N . ARG A 1 322 ? -3.049 -6.562 5.208 1.00 94.94 322 ARG A N 1
ATOM 2527 C CA . ARG A 1 322 ? -1.615 -6.482 5.561 1.00 94.94 322 ARG A CA 1
ATOM 2528 C C . ARG A 1 322 ? -0.883 -5.344 4.848 1.00 94.94 322 ARG A C 1
ATOM 2530 O O . ARG A 1 322 ? 0.103 -4.832 5.365 1.00 94.94 322 ARG A O 1
ATOM 2537 N N . TRP A 1 323 ? -1.399 -4.884 3.709 1.00 94.81 323 TRP A N 1
ATOM 2538 C CA . TRP A 1 323 ? -0.893 -3.695 3.027 1.00 94.81 323 TRP A CA 1
ATOM 2539 C C . TRP A 1 323 ? -1.001 -2.420 3.874 1.00 94.81 323 TRP A C 1
ATOM 2541 O O . TRP A 1 323 ? -0.240 -1.500 3.628 1.00 94.81 323 TRP A O 1
ATOM 2551 N N . TYR A 1 324 ? -1.877 -2.326 4.877 1.00 95.81 324 TYR A N 1
ATOM 2552 C CA . TYR A 1 324 ? -1.917 -1.175 5.790 1.00 95.81 324 TYR A CA 1
ATOM 2553 C C . TYR A 1 324 ? -0.828 -1.203 6.865 1.00 95.81 324 TYR A C 1
ATOM 2555 O O . TYR A 1 324 ? -0.683 -0.224 7.598 1.00 95.81 324 TYR A O 1
ATOM 2563 N N . LEU A 1 325 ? -0.064 -2.288 6.977 1.00 93.56 325 LEU A N 1
ATOM 2564 C CA . LEU A 1 325 ? 1.013 -2.405 7.948 1.00 93.56 325 LEU A CA 1
ATOM 2565 C C . LEU A 1 325 ? 2.379 -2.185 7.283 1.00 93.56 325 LEU A C 1
ATOM 2567 O O . LEU A 1 325 ? 2.576 -2.550 6.114 1.00 93.56 325 LEU A O 1
ATOM 2571 N N . PRO A 1 326 ? 3.338 -1.590 8.012 1.00 87.12 326 PRO A N 1
ATOM 2572 C CA . PRO A 1 326 ? 4.728 -1.636 7.596 1.00 87.12 326 PRO A CA 1
ATOM 2573 C C . PRO A 1 326 ? 5.248 -3.090 7.625 1.00 87.12 326 PRO A C 1
ATOM 2575 O O . PRO A 1 326 ? 4.671 -3.936 8.316 1.00 87.12 326 PRO A O 1
ATOM 2578 N N . PRO A 1 327 ? 6.338 -3.392 6.900 1.00 80.94 327 PRO A N 1
ATOM 2579 C CA . PRO A 1 327 ? 7.005 -4.691 6.955 1.00 80.94 327 PRO A CA 1
ATOM 2580 C C . PRO A 1 327 ? 7.444 -5.058 8.383 1.00 80.94 327 PRO A C 1
ATOM 2582 O O . PRO A 1 327 ? 7.682 -4.181 9.218 1.00 80.94 327 PRO A O 1
ATOM 2585 N N . GLU A 1 328 ? 7.580 -6.356 8.657 1.00 81.31 328 GLU A N 1
ATOM 2586 C CA . GLU A 1 328 ? 8.162 -6.867 9.908 1.00 81.31 328 GLU A CA 1
ATOM 2587 C C . GLU A 1 328 ? 9.694 -6.674 9.927 1.00 81.31 328 GLU A C 1
ATOM 2589 O O . GLU A 1 328 ? 10.324 -6.608 8.868 1.00 81.31 328 GLU A O 1
ATOM 2594 N N . GLU A 1 329 ? 10.291 -6.575 11.124 1.00 65.44 329 GLU A N 1
ATOM 2595 C CA . GLU A 1 329 ? 11.704 -6.189 11.351 1.00 65.44 329 GLU A CA 1
ATOM 2596 C C . GLU A 1 329 ? 12.727 -7.062 10.598 1.00 65.44 329 GLU A C 1
ATOM 2598 O O . GLU A 1 329 ? 13.758 -6.557 10.159 1.00 65.44 329 GLU A O 1
ATOM 2603 N N . ASP A 1 330 ? 12.413 -8.334 10.341 1.00 61.91 330 ASP A N 1
ATOM 2604 C CA . ASP A 1 330 ? 13.324 -9.291 9.696 1.00 61.91 330 ASP A CA 1
ATOM 2605 C C . ASP A 1 330 ? 13.353 -9.211 8.158 1.00 61.91 330 ASP A C 1
ATOM 2607 O O . ASP A 1 330 ? 13.993 -10.027 7.492 1.00 61.91 330 ASP A O 1
ATOM 2611 N N . THR A 1 331 ? 12.682 -8.232 7.547 1.00 58.84 331 THR A N 1
ATOM 2612 C CA . THR A 1 331 ? 12.595 -8.146 6.076 1.00 58.84 331 THR A CA 1
ATOM 2613 C C . THR A 1 331 ? 13.839 -7.556 5.387 1.00 58.84 331 THR A C 1
ATOM 2615 O O . THR A 1 331 ? 13.829 -7.349 4.179 1.00 58.84 331 THR A O 1
ATOM 2618 N N . GLY A 1 332 ? 14.964 -7.355 6.080 1.00 62.72 332 GLY A N 1
ATOM 2619 C CA . GLY A 1 332 ? 16.241 -6.966 5.458 1.00 62.72 332 GLY A CA 1
ATOM 2620 C C . GLY A 1 332 ? 16.308 -5.477 5.060 1.00 62.72 332 GLY A C 1
ATOM 2621 O O . GLY A 1 332 ? 15.838 -4.635 5.825 1.00 62.72 332 GLY A O 1
ATOM 2622 N N . PRO A 1 333 ? 16.878 -5.096 3.893 1.00 55.22 333 PRO A N 1
ATOM 2623 C CA . PRO A 1 333 ? 17.047 -3.686 3.488 1.00 55.22 333 PRO A CA 1
ATOM 2624 C C . PRO A 1 333 ? 15.719 -2.916 3.314 1.00 55.22 333 PRO A C 1
ATOM 2626 O O . PRO A 1 333 ? 15.714 -1.717 3.044 1.00 55.22 333 PRO A O 1
ATOM 2629 N N . TRP A 1 334 ? 14.581 -3.590 3.493 1.00 60.72 334 TRP A N 1
ATOM 2630 C CA . TRP A 1 334 ? 13.227 -3.055 3.389 1.00 60.72 334 TRP A CA 1
ATOM 2631 C C . TRP A 1 334 ? 12.678 -2.470 4.702 1.00 60.72 334 TRP A C 1
ATOM 2633 O O . TRP A 1 334 ? 11.535 -2.014 4.730 1.00 60.72 334 TRP A O 1
ATOM 2643 N N . ALA A 1 335 ? 13.496 -2.397 5.760 1.00 69.00 335 ALA A N 1
ATOM 2644 C CA . ALA A 1 335 ? 13.151 -1.784 7.049 1.00 69.00 335 ALA A CA 1
ATOM 2645 C C . ALA A 1 335 ? 12.785 -0.283 6.971 1.00 69.00 335 ALA A C 1
ATOM 2647 O O . ALA A 1 335 ? 12.319 0.284 7.957 1.00 69.00 335 ALA A O 1
ATOM 2648 N N . HIS A 1 336 ? 12.954 0.366 5.812 1.00 73.25 336 HIS A N 1
ATOM 2649 C CA . HIS A 1 336 ? 12.631 1.779 5.598 1.00 73.25 336 HIS A CA 1
ATOM 2650 C C . HIS A 1 336 ? 11.193 2.138 6.002 1.00 73.25 336 HIS A C 1
ATOM 2652 O O . HIS A 1 336 ? 11.003 3.046 6.803 1.00 73.25 336 HIS A O 1
ATOM 2658 N N . ASP A 1 337 ? 10.185 1.412 5.500 1.00 75.25 337 ASP A N 1
ATOM 2659 C CA . ASP A 1 337 ? 8.769 1.699 5.791 1.00 75.25 337 ASP A CA 1
ATOM 2660 C C . ASP A 1 337 ? 8.483 1.596 7.301 1.00 75.25 337 ASP A C 1
ATOM 2662 O O . ASP A 1 337 ? 7.719 2.385 7.856 1.00 75.25 337 ASP A O 1
ATOM 2666 N N . ARG A 1 338 ? 9.123 0.636 7.980 1.00 81.88 338 ARG A N 1
ATOM 2667 C CA . ARG A 1 338 ? 8.992 0.429 9.425 1.00 81.88 338 ARG A CA 1
ATOM 2668 C C . ARG A 1 338 ? 9.659 1.548 10.215 1.00 81.88 338 ARG A C 1
ATOM 2670 O O . ARG A 1 338 ? 9.029 2.130 11.093 1.00 81.88 338 ARG A O 1
ATOM 2677 N N . HIS A 1 339 ? 10.896 1.881 9.867 1.00 80.94 339 HIS A N 1
ATOM 2678 C CA . HIS A 1 339 ? 11.637 2.961 10.503 1.00 80.94 339 HIS A CA 1
ATOM 2679 C C . HIS A 1 339 ? 10.922 4.305 10.328 1.00 80.94 339 HIS A C 1
ATOM 2681 O O . HIS A 1 339 ? 10.753 5.049 11.293 1.00 80.94 339 HIS A O 1
ATOM 2687 N N . TRP A 1 340 ? 10.420 4.579 9.121 1.00 81.69 340 TRP A N 1
ATOM 2688 C CA . TRP A 1 340 ? 9.595 5.749 8.835 1.00 81.69 340 TRP A CA 1
ATOM 2689 C C . TRP A 1 340 ? 8.334 5.764 9.707 1.00 81.69 340 TRP A C 1
ATOM 2691 O O . TRP A 1 340 ? 8.034 6.775 10.344 1.00 81.69 340 TRP A O 1
ATOM 2701 N N . PHE A 1 341 ? 7.624 4.633 9.796 1.00 85.44 341 PHE A N 1
ATOM 2702 C CA . PHE A 1 341 ? 6.417 4.501 10.615 1.00 85.44 341 PHE A CA 1
ATOM 2703 C C . PHE A 1 341 ? 6.693 4.783 12.098 1.00 85.44 341 PHE A C 1
ATOM 2705 O O . PHE A 1 341 ? 5.936 5.513 12.744 1.00 85.44 341 PHE A O 1
ATOM 2712 N N . GLU A 1 342 ? 7.780 4.240 12.643 1.00 87.38 342 GLU A N 1
ATOM 2713 C CA . GLU A 1 342 ? 8.185 4.430 14.039 1.00 87.38 342 GLU A CA 1
ATOM 2714 C C . GLU A 1 342 ? 8.604 5.871 14.326 1.00 87.38 342 GLU A C 1
ATOM 2716 O O . GLU A 1 342 ? 8.126 6.463 15.297 1.00 87.38 342 GLU A O 1
ATOM 2721 N N . GLN A 1 343 ? 9.423 6.469 13.456 1.00 85.56 343 GLN A N 1
ATOM 2722 C CA . GLN A 1 343 ? 9.815 7.874 13.570 1.00 85.56 343 GLN A CA 1
ATOM 2723 C C . GLN A 1 343 ? 8.598 8.801 13.541 1.00 85.56 343 GLN A C 1
ATOM 2725 O O . GLN A 1 343 ? 8.454 9.670 14.403 1.00 85.56 343 GLN A O 1
ATOM 2730 N N . ARG A 1 344 ? 7.687 8.600 12.581 1.00 86.50 344 ARG A N 1
ATOM 2731 C CA . ARG A 1 344 ? 6.462 9.402 12.465 1.00 86.50 344 ARG A CA 1
ATOM 2732 C C . ARG A 1 344 ? 5.528 9.190 13.646 1.00 86.50 344 ARG A C 1
ATOM 2734 O O . ARG A 1 344 ? 4.922 10.154 14.106 1.00 86.50 344 ARG A O 1
ATOM 2741 N N . SER A 1 345 ? 5.451 7.969 14.175 1.00 85.88 345 SER A N 1
ATOM 2742 C CA . SER A 1 345 ? 4.689 7.678 15.394 1.00 85.88 345 SER A CA 1
ATOM 2743 C C . SER A 1 345 ? 5.258 8.441 16.585 1.00 85.88 345 SER A C 1
ATOM 2745 O O . SER A 1 345 ? 4.509 9.106 17.299 1.00 85.88 345 SER A O 1
ATOM 2747 N N . ALA A 1 346 ? 6.579 8.398 16.778 1.00 87.31 346 ALA A N 1
ATOM 2748 C CA . ALA A 1 346 ? 7.254 9.116 17.854 1.00 87.31 346 ALA A CA 1
ATOM 2749 C C . ALA A 1 346 ? 7.062 10.638 17.736 1.00 87.31 346 ALA A C 1
ATOM 2751 O O . ALA A 1 346 ? 6.700 11.289 18.717 1.00 87.31 346 ALA A O 1
ATOM 2752 N N . ALA A 1 347 ? 7.230 11.193 16.532 1.00 86.25 347 ALA A N 1
ATOM 2753 C CA . ALA A 1 347 ? 7.038 12.617 16.267 1.00 86.25 347 ALA A CA 1
ATOM 2754 C C . ALA A 1 347 ? 5.586 13.067 16.507 1.00 86.25 347 ALA A C 1
ATOM 2756 O O . ALA A 1 347 ? 5.350 14.095 17.142 1.00 86.25 347 ALA A O 1
ATOM 2757 N N . ALA A 1 348 ? 4.604 12.284 16.051 1.00 86.69 348 ALA A N 1
ATOM 2758 C CA . ALA A 1 348 ? 3.189 12.587 16.245 1.00 86.69 348 ALA A CA 1
ATOM 2759 C C . ALA A 1 348 ? 2.781 12.547 17.726 1.00 86.69 348 ALA A C 1
ATOM 2761 O O . ALA A 1 348 ? 2.054 13.431 18.185 1.00 86.69 348 ALA A O 1
ATOM 2762 N N . TRP A 1 349 ? 3.286 11.576 18.494 1.00 86.44 349 TRP A N 1
ATOM 2763 C CA . TRP A 1 349 ? 3.072 11.538 19.943 1.00 86.44 349 TRP A CA 1
ATOM 2764 C C . TRP A 1 349 ? 3.693 12.746 20.650 1.00 86.44 349 TRP A C 1
ATOM 2766 O O . TRP A 1 349 ? 3.012 13.389 21.448 1.00 86.44 349 TRP A O 1
ATOM 2776 N N . ALA A 1 350 ? 4.934 13.112 20.315 1.00 86.44 350 ALA A N 1
ATOM 2777 C CA . ALA A 1 350 ? 5.600 14.285 20.887 1.00 86.44 350 ALA A CA 1
ATOM 2778 C C . ALA A 1 350 ? 4.833 15.592 20.598 1.00 86.44 350 ALA A C 1
ATOM 2780 O O . ALA A 1 350 ? 4.673 16.445 21.478 1.00 86.44 350 ALA A O 1
ATOM 2781 N N . ALA A 1 351 ? 4.295 15.734 19.382 1.00 85.44 351 ALA A N 1
ATOM 2782 C CA . ALA A 1 351 ? 3.450 16.867 19.014 1.00 85.44 351 ALA A CA 1
ATOM 2783 C C . ALA A 1 351 ? 2.153 16.902 19.845 1.00 85.44 351 ALA A C 1
ATOM 2785 O O . ALA A 1 351 ? 1.764 17.959 20.349 1.00 85.44 351 ALA A O 1
ATOM 2786 N N . GLN A 1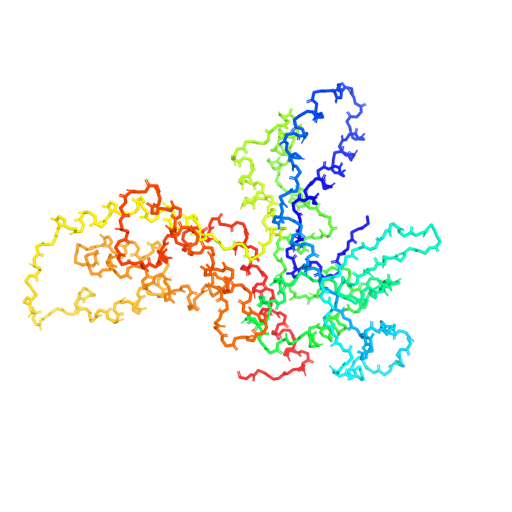 352 ? 1.503 15.751 20.041 1.00 82.25 352 GLN A N 1
ATOM 2787 C CA . GLN A 1 352 ? 0.274 15.662 20.831 1.00 82.25 352 GLN A CA 1
ATOM 2788 C C . GLN A 1 352 ? 0.502 15.951 22.323 1.00 82.25 352 GLN A C 1
ATOM 2790 O O . GLN A 1 352 ? -0.324 16.629 22.936 1.00 82.25 352 GLN A O 1
ATOM 2795 N N . GLU A 1 353 ? 1.606 15.483 22.907 1.00 82.19 353 GLU A N 1
ATOM 2796 C CA . GLU A 1 353 ? 1.982 15.773 24.301 1.00 82.19 353 GLU A CA 1
ATOM 2797 C C . GLU A 1 353 ? 2.184 17.273 24.522 1.00 82.19 353 GLU A C 1
ATOM 2799 O O . GLU A 1 353 ? 1.661 17.846 25.483 1.00 82.19 353 GLU A O 1
ATOM 2804 N N . THR A 1 354 ? 2.861 17.925 23.574 1.00 81.50 354 THR A N 1
ATOM 2805 C CA . THR A 1 354 ? 3.081 19.375 23.593 1.00 81.50 354 THR A CA 1
ATOM 2806 C C . THR A 1 354 ? 1.753 20.143 23.570 1.00 81.50 354 THR A C 1
ATOM 2808 O O . THR A 1 354 ? 1.585 21.110 24.309 1.00 81.50 354 THR A O 1
ATOM 2811 N N . LEU A 1 355 ? 0.779 19.691 22.770 1.00 79.94 355 LEU A N 1
ATOM 2812 C CA . LEU A 1 355 ? -0.560 20.291 22.680 1.00 79.94 355 LEU A CA 1
ATOM 2813 C C . LEU A 1 355 ? -1.428 20.034 23.923 1.00 79.94 355 LEU A C 1
ATOM 2815 O O . LEU A 1 355 ? -2.191 20.907 24.335 1.00 79.94 355 LEU A O 1
ATOM 2819 N N . ALA A 1 356 ? -1.350 18.836 24.507 1.00 73.12 356 ALA A N 1
ATOM 2820 C CA . ALA A 1 356 ? -2.212 18.423 25.615 1.00 73.12 356 ALA A CA 1
ATOM 2821 C C . ALA A 1 356 ? -1.736 18.921 26.991 1.00 73.12 356 ALA A C 1
ATOM 2823 O O . ALA A 1 356 ? -2.516 18.894 27.949 1.00 73.12 356 ALA A O 1
ATOM 2824 N N . GLY A 1 357 ? -0.472 19.347 27.113 1.00 71.00 357 GLY A N 1
ATOM 2825 C CA . GLY A 1 357 ? 0.105 19.839 28.369 1.00 71.00 357 GLY A CA 1
ATOM 2826 C C . GLY A 1 357 ? 0.086 18.807 29.505 1.00 71.00 357 GLY A C 1
ATOM 2827 O O . GLY A 1 357 ? 0.067 19.185 30.677 1.00 71.00 357 GLY A O 1
ATOM 2828 N N . ARG A 1 358 ? 0.017 17.508 29.179 1.00 62.72 358 ARG A N 1
ATOM 2829 C CA . ARG A 1 358 ? -0.010 16.388 30.132 1.00 62.72 358 ARG A CA 1
ATOM 2830 C C . ARG A 1 358 ? 0.747 15.192 29.578 1.00 62.72 358 ARG A C 1
ATOM 2832 O O . ARG A 1 358 ? 0.785 14.990 28.369 1.00 62.72 358 ARG A O 1
ATOM 2839 N N . ASP A 1 359 ? 1.257 14.380 30.497 1.00 63.56 359 ASP A N 1
ATOM 2840 C CA . ASP A 1 359 ? 1.821 13.065 30.213 1.00 63.56 359 ASP A CA 1
ATOM 2841 C C . ASP A 1 359 ? 0.707 12.128 29.710 1.00 63.56 359 ASP A C 1
ATOM 2843 O O . ASP A 1 359 ? -0.272 11.862 30.420 1.00 63.56 359 ASP A O 1
ATOM 2847 N N . VAL A 1 360 ? 0.797 11.692 28.453 1.00 59.78 360 VAL A N 1
ATOM 2848 C CA . VAL A 1 360 ? -0.252 10.924 27.759 1.00 59.78 360 VAL A CA 1
ATOM 2849 C C . VAL A 1 360 ? -0.141 9.435 28.117 1.00 59.78 360 VAL A C 1
ATOM 2851 O O . VAL A 1 360 ? -0.068 8.594 27.238 1.00 59.78 360 VAL A O 1
ATOM 2854 N N . GLY A 1 361 ? -0.152 9.091 29.410 1.00 63.41 361 GLY A N 1
ATOM 2855 C CA . GLY A 1 361 ? -0.289 7.718 29.931 1.00 63.41 361 GLY A CA 1
ATOM 2856 C C . GLY A 1 361 ? 0.439 6.595 29.160 1.00 63.41 361 GLY A C 1
ATOM 2857 O O . GLY A 1 361 ? 1.508 6.773 28.587 1.00 63.41 361 GLY A O 1
ATOM 2858 N N . GLU A 1 362 ? -0.126 5.381 29.176 1.00 65.62 362 GLU A N 1
ATOM 2859 C CA . GLU A 1 362 ? 0.433 4.242 28.433 1.00 65.62 362 GLU A CA 1
ATOM 2860 C C . GLU A 1 362 ? 0.256 4.462 26.918 1.00 65.62 362 GLU A C 1
ATOM 2862 O O . GLU A 1 362 ? -0.864 4.429 26.397 1.00 65.62 362 GLU A O 1
ATOM 2867 N N . ARG A 1 363 ? 1.374 4.683 26.212 1.00 74.31 363 ARG A N 1
ATOM 2868 C CA . ARG A 1 363 ? 1.448 4.948 24.764 1.00 74.31 363 ARG A CA 1
ATOM 2869 C C . ARG A 1 363 ? 1.108 3.706 23.930 1.00 74.31 363 ARG A C 1
ATOM 2871 O O . ARG A 1 363 ? 1.975 3.100 23.303 1.00 74.31 363 ARG A O 1
ATOM 2878 N N . ARG A 1 364 ? -0.163 3.308 23.907 1.00 85.06 364 ARG A N 1
ATOM 2879 C CA . ARG A 1 364 ? -0.656 2.298 22.957 1.00 85.06 364 ARG A CA 1
ATOM 2880 C C . ARG A 1 364 ? -1.028 2.961 21.639 1.00 85.06 364 ARG A C 1
ATOM 2882 O O . ARG A 1 364 ? -1.771 3.942 21.623 1.00 85.06 364 ARG A O 1
ATOM 2889 N N . PHE A 1 365 ? -0.517 2.414 20.538 1.00 89.69 365 PHE A N 1
ATOM 2890 C CA . PHE A 1 365 ? -0.835 2.909 19.204 1.00 89.69 365 PHE A CA 1
ATOM 2891 C C . PHE A 1 365 ? -2.332 2.709 18.896 1.00 89.69 365 PHE A C 1
ATOM 2893 O O . PHE A 1 365 ? -2.847 1.609 19.124 1.00 89.69 365 PHE A O 1
ATOM 2900 N N . PRO A 1 366 ? -3.043 3.734 18.390 1.00 93.12 366 PRO A N 1
ATOM 2901 C CA . PRO A 1 366 ? -4.490 3.684 18.193 1.00 93.12 366 PRO A CA 1
ATOM 2902 C C . PRO A 1 366 ? -4.849 2.975 16.883 1.00 93.12 366 PRO A C 1
ATOM 2904 O O . PRO A 1 366 ? -5.279 3.598 15.910 1.00 93.12 366 PRO A O 1
ATOM 2907 N N . TRP A 1 367 ? -4.647 1.659 16.841 1.00 95.00 367 TRP A N 1
ATOM 2908 C CA . TRP A 1 367 ? -4.858 0.828 15.653 1.00 95.00 367 TRP A CA 1
ATOM 2909 C C . TRP A 1 367 ? -6.257 0.951 15.046 1.00 95.00 367 TRP A C 1
ATOM 2911 O O . TRP A 1 367 ? -6.397 0.867 13.824 1.00 95.00 367 TRP A O 1
ATOM 2921 N N . PHE A 1 368 ? -7.292 1.176 15.857 1.00 93.69 368 PHE A N 1
ATOM 2922 C CA . PHE A 1 368 ? -8.648 1.356 15.346 1.00 93.69 368 PHE A CA 1
ATOM 2923 C C . PHE A 1 368 ? -8.810 2.674 14.571 1.00 93.69 368 PHE A C 1
ATOM 2925 O O . PHE A 1 368 ? -9.343 2.681 13.457 1.00 93.69 368 PHE A O 1
ATOM 2932 N N . GLU A 1 369 ? -8.310 3.787 15.118 1.00 93.50 369 GLU A N 1
ATOM 2933 C CA . GLU A 1 369 ? -8.308 5.081 14.416 1.00 93.50 369 GLU A CA 1
ATOM 2934 C C . GLU A 1 369 ? -7.371 5.060 13.210 1.00 93.50 369 GLU A C 1
ATOM 2936 O O . GLU A 1 369 ? -7.704 5.594 12.153 1.00 93.50 369 GLU A O 1
ATOM 2941 N N . TYR A 1 370 ? -6.249 4.354 13.320 1.00 95.81 370 TYR A N 1
ATOM 2942 C CA . TYR A 1 370 ? -5.339 4.128 12.208 1.00 95.81 370 TYR A CA 1
ATOM 2943 C C . TYR A 1 370 ? -6.005 3.388 11.051 1.00 95.81 370 TYR A C 1
ATOM 2945 O O . TYR A 1 370 ? -5.952 3.859 9.919 1.00 95.81 370 TYR A O 1
ATOM 2953 N N . ALA A 1 371 ? -6.730 2.300 11.317 1.00 95.38 371 ALA A N 1
ATOM 2954 C CA . ALA A 1 371 ? -7.466 1.589 10.275 1.00 95.38 371 ALA A CA 1
ATOM 2955 C C . ALA A 1 371 ? -8.503 2.486 9.574 1.00 95.38 371 ALA A C 1
ATOM 2957 O O . ALA A 1 371 ? -8.687 2.407 8.356 1.00 95.38 371 ALA A O 1
ATOM 2958 N N . LYS A 1 372 ? -9.179 3.370 10.322 1.00 94.50 372 LYS A N 1
ATOM 2959 C CA . LYS A 1 372 ? -10.099 4.367 9.747 1.00 94.50 372 LYS A CA 1
ATOM 2960 C C . LYS A 1 372 ? -9.360 5.379 8.874 1.00 94.50 372 LYS A C 1
ATOM 2962 O O . LYS A 1 372 ? -9.841 5.695 7.785 1.00 94.50 372 LYS A O 1
ATOM 2967 N N . ALA A 1 373 ? -8.210 5.866 9.331 1.00 94.75 373 ALA A N 1
ATOM 2968 C CA . ALA A 1 373 ? -7.378 6.798 8.582 1.00 94.75 373 ALA A CA 1
ATOM 2969 C C . ALA A 1 373 ? -6.829 6.154 7.294 1.00 94.75 373 ALA A C 1
ATOM 2971 O O . ALA A 1 373 ? -6.916 6.757 6.227 1.00 94.75 373 ALA A O 1
ATOM 2972 N N . CYS A 1 374 ? -6.383 4.895 7.348 1.00 95.75 374 CYS A N 1
ATOM 2973 C CA . CYS A 1 374 ? -5.940 4.127 6.181 1.00 95.75 374 CYS A CA 1
ATOM 2974 C C . CYS A 1 374 ? -7.022 4.009 5.105 1.00 95.75 374 CYS A C 1
ATOM 2976 O O . CYS A 1 374 ? -6.739 4.253 3.935 1.00 95.75 374 CYS A O 1
ATOM 2978 N N . ARG A 1 375 ? -8.276 3.716 5.474 1.00 93.94 375 ARG A N 1
ATOM 2979 C CA . ARG A 1 375 ? -9.389 3.641 4.503 1.00 93.94 375 ARG A CA 1
ATOM 2980 C C . ARG A 1 375 ? -9.693 4.960 3.798 1.00 93.94 375 ARG A C 1
ATOM 2982 O O . ARG A 1 375 ? -10.279 4.954 2.721 1.00 93.94 375 ARG A O 1
ATOM 2989 N N . ARG A 1 376 ? -9.324 6.081 4.415 1.00 93.00 376 ARG A N 1
ATOM 2990 C CA . ARG A 1 376 ? -9.507 7.430 3.868 1.00 93.00 376 ARG A CA 1
ATOM 2991 C C . ARG A 1 376 ? -8.265 7.954 3.152 1.00 93.00 376 ARG A C 1
ATOM 2993 O O . ARG A 1 376 ? -8.344 8.999 2.522 1.00 93.00 376 ARG A O 1
ATOM 3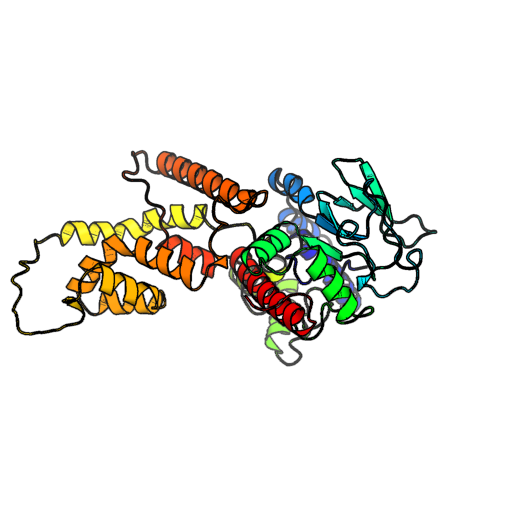000 N N . SER A 1 377 ? -7.135 7.257 3.253 1.00 92.88 377 SER A N 1
ATOM 3001 C CA . SER A 1 377 ? -5.859 7.705 2.706 1.00 92.88 377 SER A CA 1
ATOM 3002 C C . SER A 1 377 ? -5.702 7.274 1.240 1.00 92.88 377 SER A C 1
ATOM 3004 O O . SER A 1 377 ? -5.705 6.070 0.956 1.00 92.88 377 SER A O 1
ATOM 3006 N N . PRO A 1 378 ? -5.495 8.224 0.304 1.00 88.69 378 PRO A N 1
ATOM 3007 C CA . PRO A 1 378 ? -5.160 7.917 -1.088 1.00 88.69 378 PRO A CA 1
ATOM 3008 C C . PRO A 1 378 ? -3.903 7.045 -1.219 1.00 88.69 378 PRO A C 1
ATOM 3010 O O . PRO A 1 378 ? -3.884 6.089 -1.990 1.00 88.69 378 PRO A O 1
ATOM 3013 N N . SER A 1 379 ? -2.880 7.329 -0.405 1.00 89.62 379 SER A N 1
ATOM 3014 C CA . SER A 1 379 ? -1.628 6.560 -0.332 1.00 89.62 379 SER A CA 1
ATOM 3015 C C . SER A 1 379 ? -1.894 5.092 0.001 1.00 89.62 379 SER A C 1
ATOM 3017 O O . SER A 1 379 ? -1.455 4.186 -0.707 1.00 89.62 379 SER A O 1
ATOM 3019 N N . MET A 1 380 ? -2.693 4.840 1.039 1.00 94.38 380 MET A N 1
ATOM 3020 C CA . MET A 1 380 ? -3.006 3.485 1.489 1.00 94.38 380 MET A CA 1
ATOM 3021 C C . MET A 1 380 ? -3.915 2.735 0.513 1.00 94.38 380 MET A C 1
ATOM 3023 O O . MET A 1 380 ? -3.786 1.517 0.366 1.00 94.38 380 MET A O 1
ATOM 3027 N N . ARG A 1 381 ? -4.788 3.445 -0.209 1.00 93.75 381 ARG A N 1
ATOM 3028 C CA . ARG A 1 381 ? -5.543 2.873 -1.330 1.00 93.75 381 ARG A CA 1
ATOM 3029 C C . ARG A 1 381 ? -4.618 2.472 -2.483 1.00 93.75 381 ARG A C 1
ATOM 3031 O O . ARG A 1 381 ? -4.768 1.374 -3.018 1.00 93.75 381 ARG A O 1
ATOM 3038 N N . ASN A 1 382 ? -3.620 3.296 -2.813 1.00 90.06 382 ASN A N 1
ATOM 3039 C CA . ASN A 1 382 ? -2.619 2.933 -3.817 1.00 90.06 382 ASN A CA 1
ATOM 3040 C C . ASN A 1 382 ? -1.772 1.740 -3.385 1.00 90.06 382 ASN A C 1
ATOM 3042 O O . ASN A 1 382 ? -1.593 0.796 -4.151 1.00 90.06 382 ASN A O 1
ATOM 3046 N N . ARG A 1 383 ? -1.322 1.730 -2.130 1.00 92.75 383 ARG A N 1
ATOM 3047 C CA . ARG A 1 383 ? -0.594 0.604 -1.542 1.00 92.75 383 ARG A CA 1
ATOM 3048 C C . ARG A 1 383 ? -1.390 -0.698 -1.641 1.00 92.75 383 ARG A C 1
ATOM 3050 O O . ARG A 1 383 ? -0.831 -1.713 -2.048 1.00 92.75 383 ARG A O 1
ATOM 3057 N N . ALA A 1 384 ? -2.691 -0.655 -1.342 1.00 95.38 384 ALA A N 1
ATOM 3058 C CA . ALA A 1 384 ? -3.584 -1.798 -1.507 1.00 95.38 384 ALA A CA 1
ATOM 3059 C C . ALA A 1 384 ? -3.610 -2.286 -2.963 1.00 95.38 384 ALA A C 1
ATOM 3061 O O . ALA A 1 384 ? -3.409 -3.472 -3.207 1.00 95.38 384 ALA A O 1
ATOM 3062 N N . ARG A 1 385 ? -3.786 -1.393 -3.944 1.00 93.38 385 ARG A N 1
ATOM 3063 C CA . ARG A 1 385 ? -3.748 -1.752 -5.375 1.00 93.38 385 ARG A CA 1
ATOM 3064 C C . ARG A 1 385 ? -2.438 -2.446 -5.753 1.00 93.38 385 ARG A C 1
ATOM 3066 O O . ARG A 1 385 ? -2.470 -3.538 -6.312 1.00 93.38 385 ARG A O 1
ATOM 3073 N N . ILE A 1 386 ? -1.298 -1.853 -5.398 1.00 91.19 386 ILE A N 1
ATOM 3074 C CA . ILE A 1 386 ? 0.035 -2.399 -5.705 1.00 91.19 386 ILE A CA 1
ATOM 3075 C C . ILE A 1 386 ? 0.221 -3.780 -5.064 1.00 91.19 386 ILE A C 1
ATOM 3077 O O . ILE A 1 386 ? 0.758 -4.684 -5.699 1.00 91.19 386 ILE A O 1
ATOM 3081 N N . TRP A 1 387 ? -0.274 -3.975 -3.840 1.00 94.94 387 TRP A N 1
ATOM 3082 C CA . TRP A 1 387 ? -0.259 -5.274 -3.166 1.00 94.94 387 TRP A CA 1
ATOM 3083 C C . TRP A 1 387 ? -1.033 -6.348 -3.945 1.00 94.94 387 TRP A C 1
ATOM 3085 O O . TRP A 1 387 ? -0.539 -7.460 -4.134 1.00 94.94 387 TRP A O 1
ATOM 3095 N N . HIS A 1 388 ? -2.233 -6.025 -4.434 1.00 95.12 388 HIS A N 1
ATOM 3096 C CA . HIS A 1 388 ? -3.038 -6.961 -5.225 1.00 95.12 388 HIS A CA 1
ATOM 3097 C C . HIS A 1 388 ? -2.388 -7.257 -6.583 1.00 95.12 388 HIS A C 1
ATOM 3099 O O . HIS A 1 388 ? -2.341 -8.416 -6.994 1.00 95.12 388 HIS A O 1
ATOM 3105 N N . VAL A 1 389 ? -1.819 -6.242 -7.242 1.00 92.12 389 VAL A N 1
ATOM 3106 C CA . VAL A 1 389 ? -1.027 -6.405 -8.473 1.00 92.12 389 VAL A CA 1
ATOM 3107 C C . VAL A 1 389 ? 0.160 -7.341 -8.233 1.00 92.12 389 VAL A C 1
ATOM 3109 O O . VAL A 1 389 ? 0.364 -8.282 -8.995 1.00 92.12 389 VAL A O 1
ATOM 3112 N N . ALA A 1 390 ? 0.909 -7.146 -7.144 1.00 92.94 390 ALA A N 1
ATOM 3113 C CA . ALA A 1 390 ? 2.033 -8.004 -6.773 1.00 92.94 390 ALA A CA 1
ATOM 3114 C C . ALA A 1 390 ? 1.610 -9.473 -6.606 1.00 92.94 390 ALA A C 1
ATOM 3116 O O . ALA A 1 390 ? 2.280 -10.368 -7.123 1.00 92.94 390 ALA A O 1
ATOM 3117 N N . LYS A 1 391 ? 0.466 -9.728 -5.958 1.00 95.25 391 LYS A N 1
ATOM 3118 C CA . LYS A 1 391 ? -0.092 -11.082 -5.824 1.00 95.25 391 LYS A CA 1
ATOM 3119 C C . LYS A 1 391 ? -0.476 -11.713 -7.161 1.00 95.25 391 LYS A C 1
ATOM 3121 O O . LYS A 1 391 ? -0.178 -12.884 -7.385 1.00 95.25 391 LYS A O 1
ATOM 3126 N N . GLN A 1 392 ? -1.096 -10.951 -8.058 1.00 94.62 392 GLN A N 1
ATOM 3127 C CA . GLN A 1 392 ? -1.435 -11.444 -9.396 1.00 94.62 392 GLN A CA 1
ATOM 3128 C C . GLN A 1 392 ? -0.177 -11.759 -10.220 1.00 94.62 392 GLN A C 1
ATOM 3130 O O . GLN A 1 392 ? -0.121 -12.787 -10.896 1.00 94.62 392 GLN A O 1
ATOM 3135 N N . LEU A 1 393 ? 0.858 -10.917 -10.122 1.00 92.38 393 LEU A N 1
ATOM 3136 C CA . LEU A 1 393 ? 2.147 -11.147 -10.778 1.00 92.38 393 LEU A CA 1
ATOM 3137 C C . LEU A 1 393 ? 2.841 -12.408 -10.247 1.00 92.38 393 LEU A C 1
ATOM 3139 O O . LEU A 1 393 ? 3.406 -13.162 -11.036 1.00 92.38 393 LEU A O 1
ATOM 3143 N N . GLU A 1 394 ? 2.777 -12.666 -8.938 1.00 93.38 394 GLU A N 1
ATOM 3144 C CA . GLU A 1 394 ? 3.314 -13.887 -8.318 1.00 93.38 394 GLU A CA 1
ATOM 3145 C C . GLU A 1 394 ? 2.635 -15.139 -8.887 1.00 93.38 394 GLU A C 1
ATOM 3147 O O . GLU A 1 394 ? 3.302 -16.060 -9.360 1.00 93.38 394 GLU A O 1
ATOM 3152 N N . GLN A 1 395 ? 1.301 -15.134 -8.937 1.00 94.88 395 GLN A N 1
ATOM 3153 C CA . GLN A 1 395 ? 0.512 -16.228 -9.511 1.00 94.88 395 GLN A CA 1
ATOM 3154 C C . GLN A 1 395 ? 0.803 -16.424 -11.001 1.00 94.88 395 GLN A C 1
ATOM 3156 O O . GLN A 1 395 ? 0.888 -17.553 -11.490 1.00 94.88 395 GLN A O 1
ATOM 3161 N N . LEU A 1 396 ? 0.960 -15.332 -11.753 1.00 92.44 396 LEU A N 1
ATOM 3162 C CA . LEU A 1 396 ? 1.329 -15.398 -13.161 1.00 92.44 396 LEU A CA 1
ATOM 3163 C C . LEU A 1 396 ? 2.735 -15.997 -13.327 1.00 92.44 396 LEU A C 1
ATOM 3165 O O . LEU A 1 396 ? 2.909 -16.912 -14.126 1.00 92.44 396 LEU A O 1
ATOM 3169 N N . ALA A 1 397 ? 3.715 -15.567 -12.530 1.00 88.94 397 ALA A N 1
ATOM 3170 C CA . ALA A 1 397 ? 5.066 -16.129 -12.539 1.00 88.94 397 ALA A CA 1
ATOM 3171 C C . ALA A 1 397 ? 5.094 -17.634 -12.231 1.00 88.94 397 ALA A C 1
ATOM 3173 O O . ALA A 1 397 ? 5.837 -18.370 -12.890 1.00 88.94 397 ALA A O 1
ATOM 3174 N N . CYS A 1 398 ? 4.263 -18.097 -11.293 1.00 91.31 398 CYS A N 1
ATOM 3175 C CA . CYS A 1 398 ? 4.079 -19.523 -11.028 1.00 91.31 398 CYS A CA 1
ATOM 3176 C C . CYS A 1 398 ? 3.544 -20.260 -12.269 1.00 91.31 398 CYS A C 1
ATOM 3178 O O . CYS A 1 398 ? 4.124 -21.261 -12.696 1.00 91.31 398 CYS A O 1
ATOM 3180 N N . ARG A 1 399 ? 2.519 -19.715 -12.943 1.00 92.62 399 ARG A N 1
ATOM 3181 C CA . ARG A 1 399 ? 1.978 -20.287 -14.194 1.00 92.62 399 ARG A CA 1
ATOM 3182 C C . ARG A 1 399 ? 3.008 -20.363 -15.326 1.00 92.62 399 ARG A C 1
ATOM 3184 O O . ARG A 1 399 ? 2.977 -21.311 -16.105 1.00 92.62 399 ARG A O 1
ATOM 3191 N N . TYR A 1 400 ? 3.938 -19.410 -15.400 1.00 86.19 400 TYR A N 1
ATOM 3192 C CA . TYR A 1 400 ? 5.063 -19.433 -16.349 1.00 86.19 400 TYR A CA 1
ATOM 3193 C C . TYR A 1 400 ? 6.225 -20.351 -15.921 1.00 86.19 400 TYR A C 1
ATOM 3195 O O . TYR A 1 400 ? 7.240 -20.417 -16.619 1.00 86.19 400 TYR A O 1
ATOM 3203 N N . GLY A 1 401 ? 6.110 -21.051 -14.788 1.00 87.81 401 GLY A N 1
ATOM 3204 C CA . GLY A 1 401 ? 7.122 -21.985 -14.295 1.00 87.81 401 GLY A CA 1
ATOM 3205 C C . GLY A 1 401 ? 8.385 -21.314 -13.752 1.00 87.81 401 GLY A C 1
ATOM 3206 O O . GLY A 1 401 ? 9.439 -21.948 -13.717 1.00 87.81 401 GLY A O 1
ATOM 3207 N N . LEU A 1 402 ? 8.314 -20.042 -13.338 1.00 85.12 402 LEU A N 1
ATOM 3208 C CA . LEU A 1 402 ? 9.474 -19.320 -12.787 1.00 85.12 402 LEU A CA 1
ATOM 3209 C C . LEU A 1 402 ? 9.838 -19.779 -11.364 1.00 85.12 402 LEU A C 1
ATOM 3211 O O . LEU A 1 402 ? 10.968 -19.581 -10.907 1.00 85.12 402 LEU A O 1
ATOM 3215 N N . PHE A 1 403 ? 8.878 -20.378 -10.664 1.00 83.62 403 PHE A N 1
ATOM 3216 C CA . PHE A 1 403 ? 9.025 -21.075 -9.389 1.00 83.62 403 PHE A CA 1
ATOM 3217 C C . PHE A 1 403 ? 7.803 -21.977 -9.163 1.00 83.62 403 PHE A C 1
ATOM 3219 O O . PHE A 1 403 ? 6.862 -21.958 -9.953 1.00 83.62 403 PHE A O 1
ATOM 3226 N N . ARG A 1 404 ? 7.843 -22.800 -8.111 1.00 82.38 404 ARG A N 1
ATOM 3227 C CA . ARG A 1 404 ? 6.715 -23.642 -7.687 1.00 82.38 404 ARG A CA 1
ATOM 3228 C C . ARG A 1 404 ? 5.984 -22.966 -6.533 1.00 82.38 404 ARG A C 1
ATOM 3230 O O . ARG A 1 404 ? 6.654 -22.363 -5.695 1.00 82.38 404 ARG A O 1
ATOM 3237 N N . ASP A 1 405 ? 4.663 -23.116 -6.482 1.00 74.56 405 ASP A N 1
ATOM 3238 C CA . ASP A 1 405 ? 3.884 -22.765 -5.293 1.00 74.56 405 ASP A CA 1
ATOM 3239 C C . ASP A 1 405 ? 4.391 -23.602 -4.112 1.00 74.56 405 ASP A C 1
ATOM 3241 O O . ASP A 1 405 ? 4.451 -24.833 -4.191 1.00 74.56 405 ASP A O 1
ATOM 3245 N N . THR A 1 406 ? 4.847 -22.910 -3.070 1.00 60.41 406 THR A N 1
ATOM 3246 C CA . THR A 1 406 ? 5.282 -23.497 -1.794 1.00 60.41 406 THR A CA 1
ATOM 3247 C C . THR A 1 406 ? 4.119 -23.701 -0.852 1.00 60.41 406 THR A C 1
ATOM 3249 O O . THR A 1 406 ? 3.291 -22.763 -0.770 1.00 60.41 406 THR A O 1
#

Organism: Ceriporiopsis subvermispora (strain B) (NCBI:txid914234)